Protein AF-A0A9J6HAN2-F1 (afdb_monomer_lite)

Secondary structure (DSSP, 8-state):
------SSHHHHHHHHHHHHHHHHHHHHHTTSS-HHHHHHHHHHHHHH-HHHHHHIIIIIIITSTHHHHIIIII-S-HHHHHHHHHHHHHHHHHHTTS-B---SS--HHHHH-HHHHHHHTSTT-BHHHHHHHHHHGGGGTHHHH-GGGHHHHHHHHHHHHTS-HHHHHHHHHTTHHHHHHHHHTT-SSS-----TT---HHHHHHHHHHHTTEE-GGG---SSTTPPPPP-TT-S-SS--S--EEPPHHHHIIIII-HHHHHHHHHHHTT-HHHHHHHHHHHTT-HHHHHHHHHHHHHHHHHS-TTTHHHHHHHHHHHHT--STTHHHHHHHHHHEETTTEE-HHHHHHHHTTT-HHHHHHHHHHHHHHHHH-HHHHHHHHH-HHHHHHHHHHHHHHHHHHHHHT-S---HHHHHHHHHHHHHHHHHHHHHHH-

pLDDT: mean 84.68, std 19.92, range [24.59, 98.62]

Sequence (435 aa):
MGGFEKSDNDTDRIAWAKICGQCDAAHRSLRRGSASDWYEVLCVHLRHSRHVRLWFANQVLFAHPHRLVQYLLECPTTEVRSAFAKIVVFLVHASARDGPCSPLYSTPALASDGAYAALLSDPTATLSDHLLLAVLSLCNKEVSEHGRHLAQYFGFFYMYACYGVAERLQLLRLNVLGTLMLVALDEGPGPPIKYQYADLSKLYQLVSLLVRCCDVSSKTHSCLANAVPLPNPHMGDQLCQEYLMPIQPQVAACLYNKTSYVKKVIEDASGAEETLRLLQFCSWENPQFSSAVLGELLWQVAYTYTYELRPFVDLLLAVLLLEDSWQAHRIHNALRGIPDDREGLFDTIQRSKGHYQKRAYQCVKCLVALFDSCPAAAHMLHTSGELKRKWAAAVDWLNDELERVRGPFPSPSLFSHLVKRKTCKECLMAELNAC

Foldseek 3Di:
DDDDDDDPPVVVVVVVCVVVVVVVVCVVVVVPDFLQVVLVVLLVVLQPDPVSLLCCCQVVPQVCVCVLLCQQFVPPDPRSNQSVLSNLLSSLVNFVPVWFDDRPHDRVLQVPDPLSVVVNPPRGDISSSSSVVSLLSCQLESCQVRQVRVCSSLVSLLVSLVPAPVSLLSCQVSCSLLQLLCQLVCNHNHGHNPDPPRQCQSNLLNNLQNVLLADPLVQAAFPDPPDRFDDQPLHHDPRHPHRSYHHDPSSCCSQQVDLVSLLSLCVNPLPDPSSLSSLSRNLRRHPRNLVSNLLSLLVCLLDPDLVPNVSSLVSLLSSLPNPTNCNLVSLVCQQQNDPPRGGHLLVSLVVCLPPNVSSNVSSLVSLLCNCVNPVSNVVVCVVDPVNVVSNVVSVVSVVVVVVVVVPDDDDPVCVVVVVVVVVVCCVSVVVVVVD

Structure (mmCIF, N/CA/C/O backbone):
data_AF-A0A9J6HAN2-F1
#
_entry.id   AF-A0A9J6HAN2-F1
#
loop_
_atom_site.group_PDB
_atom_site.id
_atom_site.type_symbol
_atom_site.label_atom_id
_atom_site.label_alt_id
_atom_site.label_comp_id
_atom_site.label_asym_id
_atom_site.label_entity_id
_atom_site.label_seq_id
_atom_site.pdbx_PDB_ins_code
_atom_site.Cartn_x
_atom_site.Cartn_y
_atom_site.Cartn_z
_atom_site.occupancy
_atom_site.B_iso_or_equiv
_atom_site.auth_seq_id
_atom_site.auth_comp_id
_atom_site.auth_asym_id
_atom_site.auth_atom_id
_atom_site.pdbx_PDB_model_num
ATOM 1 N N . MET A 1 1 ? 19.229 2.612 -66.686 1.00 31.03 1 MET A N 1
ATOM 2 C CA . MET A 1 1 ? 18.882 3.784 -65.857 1.00 31.03 1 MET A CA 1
ATOM 3 C C . MET A 1 1 ? 18.654 3.280 -64.447 1.00 31.03 1 MET A C 1
ATOM 5 O O . MET A 1 1 ? 17.567 2.830 -64.125 1.00 31.03 1 MET A O 1
ATOM 9 N N . GLY A 1 2 ? 19.740 3.203 -63.679 1.00 27.08 2 GLY A N 1
ATOM 10 C CA . GLY A 1 2 ? 19.707 2.867 -62.262 1.00 27.08 2 GLY A CA 1
ATOM 11 C C . GLY A 1 2 ? 19.629 4.158 -61.461 1.00 27.08 2 GLY A C 1
ATOM 12 O O . GLY A 1 2 ? 20.397 5.083 -61.713 1.00 27.08 2 GLY A O 1
ATOM 13 N N . GLY A 1 3 ? 18.689 4.205 -60.532 1.00 25.36 3 GLY A N 1
ATOM 14 C CA . GLY A 1 3 ? 18.498 5.294 -59.591 1.00 25.36 3 GLY A CA 1
ATOM 15 C C . GLY A 1 3 ? 17.724 4.736 -58.412 1.00 25.36 3 GLY A C 1
ATOM 16 O O . GLY A 1 3 ? 16.515 4.898 -58.349 1.00 25.36 3 GLY A O 1
ATOM 17 N N . PHE A 1 4 ? 18.420 3.997 -57.549 1.00 24.59 4 PHE A N 1
ATOM 18 C CA . PHE A 1 4 ? 17.921 3.648 -56.225 1.00 24.59 4 PHE A CA 1
ATOM 19 C C . PHE A 1 4 ? 18.720 4.442 -55.197 1.00 24.59 4 PHE A C 1
ATOM 21 O O . PHE A 1 4 ? 19.953 4.468 -55.222 1.00 24.59 4 PHE A O 1
ATOM 28 N N . GLU A 1 5 ? 17.946 5.136 -54.376 1.00 28.69 5 GLU A N 1
ATOM 29 C CA . GLU A 1 5 ? 18.273 6.019 -53.267 1.00 28.69 5 GLU A CA 1
ATOM 30 C C . GLU A 1 5 ? 19.543 5.630 -52.509 1.00 28.69 5 GLU A C 1
ATOM 32 O O . GLU A 1 5 ? 19.663 4.573 -51.890 1.00 28.69 5 GLU A O 1
ATOM 37 N N . LYS A 1 6 ? 20.503 6.550 -52.539 1.00 29.16 6 LYS A N 1
ATOM 38 C CA . LYS A 1 6 ? 21.734 6.511 -51.761 1.00 29.16 6 LYS A CA 1
ATOM 39 C C . LYS A 1 6 ? 21.865 7.872 -51.079 1.00 29.16 6 LYS A C 1
ATOM 41 O O . LYS A 1 6 ? 22.636 8.705 -51.541 1.00 29.16 6 LYS A O 1
ATOM 46 N N . SER A 1 7 ? 21.056 8.145 -50.051 1.00 30.77 7 SER A N 1
ATOM 47 C CA . SER A 1 7 ? 21.202 9.403 -49.292 1.00 30.77 7 SER A CA 1
ATOM 48 C C . SER A 1 7 ? 20.827 9.396 -47.805 1.00 30.77 7 SER A C 1
ATOM 50 O O . SER A 1 7 ? 21.172 10.369 -47.149 1.00 30.77 7 SER A O 1
ATOM 52 N N . ASP A 1 8 ? 20.258 8.334 -47.221 1.00 33.66 8 ASP A N 1
ATOM 53 C CA . ASP A 1 8 ? 19.971 8.323 -45.764 1.00 33.66 8 ASP A CA 1
ATOM 54 C C . ASP A 1 8 ? 21.022 7.602 -44.899 1.00 33.66 8 ASP A C 1
ATOM 56 O O . ASP A 1 8 ? 21.085 7.800 -43.690 1.00 33.66 8 ASP A O 1
ATOM 60 N N . ASN A 1 9 ? 21.927 6.821 -45.496 1.00 34.72 9 ASN A N 1
ATOM 61 C CA . ASN A 1 9 ? 22.845 5.963 -44.732 1.00 34.72 9 ASN A CA 1
ATOM 62 C C . ASN A 1 9 ? 24.135 6.669 -44.253 1.00 34.72 9 ASN A C 1
ATOM 64 O O . ASN A 1 9 ? 24.778 6.215 -43.306 1.00 34.72 9 ASN A O 1
ATOM 68 N N . ASP A 1 10 ? 24.541 7.771 -44.892 1.00 28.75 10 ASP A N 1
ATOM 69 C CA . ASP A 1 10 ? 25.787 8.477 -44.544 1.00 28.75 10 ASP A CA 1
ATOM 70 C C . ASP A 1 10 ? 25.592 9.503 -43.419 1.00 28.75 10 ASP A C 1
ATOM 72 O O . ASP A 1 10 ? 26.482 9.682 -42.585 1.00 28.75 10 ASP A O 1
ATOM 76 N N . THR A 1 11 ? 24.409 10.114 -43.320 1.00 33.44 11 THR A N 1
ATOM 77 C CA . THR A 1 11 ? 24.063 11.044 -42.233 1.00 33.44 11 THR A CA 1
ATOM 78 C C . THR A 1 11 ? 23.969 10.306 -40.897 1.00 33.44 11 THR A C 1
ATOM 80 O O . THR A 1 11 ? 24.521 10.767 -39.893 1.00 33.44 11 THR A O 1
ATOM 83 N N . ASP A 1 12 ? 23.388 9.102 -40.908 1.00 34.03 12 ASP A N 1
ATOM 84 C CA . ASP A 1 12 ? 23.368 8.213 -39.751 1.00 34.03 12 ASP A CA 1
ATOM 85 C C . ASP A 1 12 ? 24.773 7.728 -39.400 1.00 34.03 12 ASP A C 1
ATOM 87 O O . ASP A 1 12 ? 25.159 7.811 -38.240 1.00 34.03 12 ASP A O 1
ATOM 91 N N . ARG A 1 13 ? 25.605 7.298 -40.360 1.00 30.19 13 ARG A N 1
ATOM 92 C CA . ARG A 1 13 ? 26.994 6.874 -40.073 1.00 30.19 13 ARG A CA 1
ATOM 93 C C . ARG A 1 13 ? 27.860 7.983 -39.473 1.00 30.19 13 ARG A C 1
ATOM 95 O O . ARG A 1 13 ? 28.699 7.698 -38.621 1.00 30.19 13 ARG A O 1
ATOM 102 N N . ILE A 1 14 ? 27.654 9.236 -39.872 1.00 34.19 14 ILE A N 1
ATOM 103 C CA . ILE A 1 14 ? 28.358 10.396 -39.305 1.00 34.19 14 ILE A CA 1
ATOM 104 C C . ILE A 1 14 ? 27.834 10.722 -37.900 1.00 34.19 14 ILE A C 1
ATOM 106 O O . ILE A 1 14 ? 28.635 11.025 -37.012 1.00 34.19 14 ILE A O 1
ATOM 110 N N . ALA A 1 15 ? 26.523 10.610 -37.661 1.00 37.72 15 ALA A N 1
ATOM 111 C CA . ALA A 1 15 ? 25.950 10.697 -36.319 1.00 37.72 15 ALA A CA 1
ATOM 112 C C . ALA A 1 15 ? 26.454 9.553 -35.419 1.00 37.72 15 ALA A C 1
ATOM 114 O O . ALA A 1 15 ? 26.836 9.807 -34.282 1.00 37.72 15 ALA A O 1
ATOM 115 N N . TRP A 1 16 ? 26.572 8.332 -35.946 1.00 41.09 16 TRP A N 1
ATOM 116 C CA . TRP A 1 16 ? 27.131 7.147 -35.287 1.00 41.09 16 TRP A CA 1
ATOM 117 C C . TRP A 1 16 ? 28.615 7.299 -34.955 1.00 41.09 16 TRP A C 1
ATOM 119 O O . TRP A 1 16 ? 29.012 7.010 -33.833 1.00 41.09 16 TRP A O 1
ATOM 129 N N . ALA A 1 17 ? 29.439 7.800 -35.878 1.00 36.44 17 ALA A N 1
ATOM 130 C CA . ALA A 1 17 ? 30.852 8.076 -35.620 1.00 36.44 17 ALA A CA 1
ATOM 131 C C . ALA A 1 17 ? 31.033 9.224 -34.614 1.00 36.44 17 ALA A C 1
ATOM 133 O O . ALA A 1 17 ? 31.947 9.182 -33.792 1.00 36.44 17 ALA A O 1
ATOM 134 N N . LYS A 1 18 ? 30.133 10.220 -34.620 1.00 40.81 18 LYS A N 1
ATOM 135 C CA . LYS A 1 18 ? 30.081 11.264 -33.589 1.00 40.81 18 LYS A CA 1
ATOM 136 C C . LYS A 1 18 ? 29.611 10.732 -32.245 1.00 40.81 18 LYS A C 1
ATOM 138 O O . LYS A 1 18 ? 30.182 11.156 -31.258 1.00 40.81 18 LYS A O 1
ATOM 143 N N . ILE A 1 19 ? 28.646 9.817 -32.182 1.00 45.78 19 ILE A N 1
ATOM 144 C CA . ILE A 1 19 ? 28.162 9.220 -30.930 1.00 45.78 19 ILE A CA 1
ATOM 145 C C . ILE A 1 19 ? 29.188 8.237 -30.379 1.00 45.78 19 ILE A C 1
ATOM 147 O O . ILE A 1 19 ? 29.476 8.315 -29.202 1.00 45.78 19 ILE A O 1
ATOM 151 N N . CYS A 1 20 ? 29.821 7.384 -31.188 1.00 43.06 20 CYS A N 1
ATOM 152 C CA . CYS A 1 20 ? 30.942 6.550 -30.743 1.00 43.06 20 CYS A CA 1
ATOM 153 C C . CYS A 1 20 ? 32.156 7.401 -30.356 1.00 43.06 20 CYS A C 1
ATOM 155 O O . CYS A 1 20 ? 32.755 7.150 -29.322 1.00 43.06 20 CYS A O 1
ATOM 157 N N . GLY A 1 21 ? 32.482 8.449 -31.119 1.00 42.44 21 GLY A N 1
ATOM 158 C CA . GLY A 1 21 ? 33.569 9.380 -30.806 1.00 42.44 21 GLY A CA 1
ATOM 159 C C . GLY A 1 21 ? 33.292 10.252 -29.577 1.00 42.44 21 GLY A C 1
ATOM 160 O O . GLY A 1 21 ? 34.202 10.511 -28.794 1.00 42.44 21 GLY A O 1
ATOM 161 N N . GLN A 1 22 ? 32.040 10.664 -29.362 1.00 45.34 22 GLN A N 1
ATOM 162 C CA . GLN A 1 22 ? 31.583 11.338 -28.148 1.00 45.34 22 GLN A CA 1
ATOM 163 C C . GLN A 1 22 ? 31.487 10.357 -26.998 1.00 45.34 22 GLN A C 1
ATOM 165 O O . GLN A 1 22 ? 31.886 10.738 -25.920 1.00 45.34 22 GLN A O 1
ATOM 170 N N . CYS A 1 23 ? 31.076 9.108 -27.204 1.00 40.53 23 CYS A N 1
ATOM 171 C CA . CYS A 1 23 ? 31.140 8.038 -26.216 1.00 40.53 23 CYS A CA 1
ATOM 172 C C . CYS A 1 23 ? 32.584 7.662 -25.885 1.00 40.53 23 CYS A C 1
ATOM 174 O O . CYS A 1 23 ? 32.810 7.287 -24.753 1.00 40.53 23 CYS A O 1
ATOM 176 N N . ASP A 1 24 ? 33.556 7.812 -26.789 1.00 37.78 24 ASP A N 1
ATOM 177 C CA . ASP A 1 24 ? 34.992 7.594 -26.549 1.00 37.78 24 ASP A CA 1
ATOM 178 C C . ASP A 1 24 ? 35.676 8.804 -25.893 1.00 37.78 24 ASP A C 1
ATOM 180 O O . ASP A 1 24 ? 36.615 8.659 -25.105 1.00 37.78 24 ASP A O 1
ATOM 184 N N . ALA A 1 25 ? 35.237 10.021 -26.220 1.00 40.72 25 ALA A N 1
ATOM 185 C CA . ALA A 1 25 ? 35.643 11.250 -25.541 1.00 40.72 25 ALA A CA 1
ATOM 186 C C . ALA A 1 25 ? 35.029 11.319 -24.136 1.00 40.72 25 ALA A C 1
ATOM 188 O O . ALA A 1 25 ? 35.726 11.638 -23.177 1.00 40.72 25 ALA A O 1
ATOM 189 N N . ALA A 1 26 ? 33.767 10.913 -24.017 1.00 40.47 26 ALA A N 1
ATOM 190 C CA . ALA A 1 26 ? 33.054 10.650 -22.785 1.00 40.47 26 ALA A CA 1
ATOM 191 C C . ALA A 1 26 ? 33.764 9.506 -22.045 1.00 40.47 26 ALA A C 1
ATOM 193 O O . ALA A 1 26 ? 34.215 9.696 -20.940 1.00 40.47 26 ALA A O 1
ATOM 194 N N . HIS A 1 27 ? 34.062 8.359 -22.640 1.00 40.53 27 HIS A N 1
ATOM 195 C CA . HIS A 1 27 ? 34.813 7.280 -21.982 1.00 40.53 27 HIS A CA 1
ATOM 196 C C . HIS A 1 27 ? 36.197 7.738 -21.468 1.00 40.53 27 HIS A C 1
ATOM 198 O O . HIS A 1 27 ? 36.671 7.247 -20.443 1.00 40.53 27 HIS A O 1
ATOM 204 N N . ARG A 1 28 ? 36.827 8.732 -22.114 1.00 36.78 28 ARG A N 1
ATOM 205 C CA . ARG A 1 28 ? 38.056 9.390 -21.632 1.00 36.78 28 ARG A CA 1
ATOM 206 C C . ARG A 1 28 ? 37.832 10.416 -20.511 1.00 36.78 28 ARG A C 1
ATOM 208 O O . ARG A 1 28 ? 38.658 10.452 -19.601 1.00 36.78 28 ARG A O 1
ATOM 215 N N . SER A 1 29 ? 36.757 11.207 -20.521 1.00 35.97 29 SER A N 1
ATOM 216 C CA . SER A 1 29 ? 36.416 12.139 -19.427 1.00 35.97 29 SER A CA 1
ATOM 217 C C . SER A 1 29 ? 35.726 11.448 -18.234 1.00 35.97 29 SER A C 1
ATOM 219 O O . SER A 1 29 ? 36.026 11.749 -17.083 1.00 35.97 29 SER A O 1
ATOM 221 N N . LEU A 1 30 ? 34.895 10.439 -18.490 1.00 40.72 30 LEU A N 1
ATOM 222 C CA . LEU A 1 30 ? 34.144 9.609 -17.543 1.00 40.72 30 LEU A CA 1
ATOM 223 C C . LEU A 1 30 ? 34.966 8.503 -16.867 1.00 40.72 30 LEU A C 1
ATOM 225 O O . LEU A 1 30 ? 34.503 7.929 -15.887 1.00 40.72 30 LEU A O 1
ATOM 229 N N . ARG A 1 31 ? 36.218 8.254 -17.279 1.00 42.69 31 ARG A N 1
ATOM 230 C CA . ARG A 1 31 ? 37.184 7.520 -16.432 1.00 42.69 31 ARG A CA 1
ATOM 231 C C . ARG A 1 31 ? 37.545 8.280 -15.143 1.00 42.69 31 ARG A C 1
ATOM 233 O O . ARG A 1 31 ? 38.224 7.714 -14.291 1.00 42.69 31 ARG A O 1
ATOM 240 N N . ARG A 1 32 ? 37.127 9.548 -15.007 1.00 46.22 32 ARG A N 1
ATOM 241 C CA . ARG A 1 32 ? 37.371 10.416 -13.841 1.00 46.22 32 ARG A CA 1
ATOM 242 C C . ARG A 1 32 ? 36.109 11.092 -13.269 1.00 46.22 32 ARG A C 1
ATOM 244 O O . ARG A 1 32 ? 36.246 11.831 -12.300 1.00 46.22 32 ARG A O 1
ATOM 251 N N . GLY A 1 33 ? 34.930 10.879 -13.861 1.00 56.12 33 GLY A N 1
ATOM 252 C CA . GLY A 1 33 ? 33.666 11.524 -13.466 1.00 56.12 33 GLY A CA 1
ATOM 253 C C . GLY A 1 33 ? 32.832 10.699 -12.479 1.00 56.12 33 GLY A C 1
ATOM 254 O O . GLY A 1 33 ? 33.057 9.497 -12.326 1.00 56.12 33 GLY A O 1
ATOM 255 N N . SER A 1 34 ? 31.870 11.343 -11.816 1.00 72.25 34 SER A N 1
ATOM 256 C CA . SER A 1 34 ? 30.926 10.690 -10.897 1.00 72.25 34 SER A CA 1
ATOM 257 C C . SER A 1 34 ? 29.958 9.767 -11.650 1.00 72.25 34 SER A C 1
ATOM 259 O O . SER A 1 34 ? 29.778 9.902 -12.863 1.00 72.25 34 SER A O 1
ATOM 261 N N . ALA A 1 35 ? 29.281 8.838 -10.961 1.00 74.31 35 ALA A N 1
ATOM 262 C CA . ALA A 1 35 ? 28.271 7.999 -11.619 1.00 74.31 35 ALA A CA 1
ATOM 263 C C . ALA A 1 35 ? 27.080 8.839 -12.126 1.00 74.31 35 ALA A C 1
ATOM 265 O O . ALA A 1 35 ? 26.416 8.461 -13.090 1.00 74.31 35 ALA A O 1
ATOM 266 N N . SER A 1 36 ? 26.836 10.001 -11.514 1.00 75.56 36 SER A N 1
ATOM 267 C CA . SER A 1 36 ? 25.815 10.954 -11.955 1.00 75.56 36 SER A CA 1
ATOM 268 C C . SER A 1 36 ? 26.151 11.605 -13.302 1.00 75.56 36 SER A C 1
ATOM 270 O O . SER A 1 36 ? 25.250 11.838 -14.105 1.00 75.56 36 SER A O 1
ATOM 272 N N . ASP A 1 37 ? 27.434 11.813 -13.605 1.00 76.50 37 ASP A N 1
ATOM 273 C CA . ASP A 1 37 ? 27.868 12.415 -14.875 1.00 76.50 37 ASP A CA 1
ATOM 274 C C . ASP A 1 37 ? 27.521 11.495 -16.062 1.00 76.50 37 ASP A C 1
ATOM 276 O O . ASP A 1 37 ? 27.150 11.959 -17.143 1.00 76.50 37 ASP A O 1
ATOM 280 N N . TRP A 1 38 ? 27.562 10.168 -15.849 1.00 73.38 38 TRP A N 1
ATOM 281 C CA . TRP A 1 38 ? 27.105 9.175 -16.832 1.00 73.38 38 TRP A CA 1
ATOM 282 C C . TRP A 1 38 ? 25.630 9.357 -17.179 1.00 73.38 38 TRP A C 1
ATOM 284 O O . TRP A 1 38 ? 25.259 9.270 -18.350 1.00 73.38 38 TRP A O 1
ATOM 294 N N . TYR A 1 39 ? 24.794 9.608 -16.170 1.00 79.44 39 TYR A N 1
ATOM 295 C CA . TYR A 1 39 ? 23.365 9.822 -16.366 1.00 79.44 39 TYR A CA 1
ATOM 296 C C . TYR A 1 39 ? 23.110 11.065 -17.222 1.00 79.44 39 TYR A C 1
ATOM 298 O O . TYR A 1 39 ? 22.385 10.978 -18.210 1.00 79.44 39 TYR A O 1
ATOM 306 N N . GLU A 1 40 ? 23.750 12.193 -16.910 1.00 82.25 40 GLU A N 1
ATOM 307 C CA . GLU A 1 40 ? 23.542 13.442 -17.652 1.00 82.25 40 GLU A CA 1
ATOM 308 C C . GLU A 1 40 ? 23.929 13.316 -19.129 1.00 82.25 40 GLU A C 1
ATOM 310 O O . GLU A 1 40 ? 23.144 13.678 -20.008 1.00 82.25 40 GLU A O 1
ATOM 315 N N . VAL A 1 41 ? 25.098 12.734 -19.414 1.00 83.31 41 VAL A N 1
ATOM 316 C CA . VAL A 1 41 ? 25.585 12.565 -20.791 1.00 83.31 41 VAL A CA 1
ATOM 317 C C . VAL A 1 41 ? 24.695 11.602 -21.577 1.00 83.31 41 VAL A C 1
ATOM 319 O O . VAL A 1 41 ? 24.254 11.921 -22.684 1.00 83.31 41 VAL A O 1
ATOM 322 N N . LEU A 1 42 ? 24.389 10.427 -21.019 1.00 84.06 42 LEU A N 1
ATOM 323 C CA . LEU A 1 42 ? 23.599 9.419 -21.728 1.00 84.06 42 LEU A CA 1
ATOM 324 C C . LEU A 1 42 ? 22.159 9.883 -21.956 1.00 84.06 42 LEU A C 1
ATOM 326 O O . LEU A 1 42 ? 21.631 9.704 -23.055 1.00 84.06 42 LEU A O 1
ATOM 330 N N . CYS A 1 43 ? 21.528 10.529 -20.973 1.00 86.69 43 CYS A N 1
ATOM 331 C CA . CYS A 1 43 ? 20.151 11.000 -21.103 1.00 86.69 43 CYS A CA 1
ATOM 332 C C . CYS A 1 43 ? 19.979 12.033 -22.220 1.00 86.69 43 CYS A C 1
ATOM 334 O O . CYS A 1 43 ? 18.935 12.030 -22.873 1.00 86.69 43 CYS A O 1
ATOM 336 N N . VAL A 1 44 ? 20.985 12.869 -22.502 1.00 88.56 44 VAL A N 1
ATOM 337 C CA . VAL A 1 44 ? 20.938 13.787 -23.652 1.00 88.56 44 VAL A CA 1
ATOM 338 C C . VAL A 1 44 ? 20.802 13.003 -24.956 1.00 88.56 44 VAL A C 1
ATOM 340 O O . VAL A 1 44 ? 19.919 13.304 -25.756 1.00 88.56 44 VAL A O 1
ATOM 343 N N . HIS A 1 45 ? 21.604 11.962 -25.172 1.00 87.50 45 HIS A N 1
ATOM 344 C CA . HIS A 1 45 ? 21.524 11.172 -26.404 1.00 87.50 45 HIS A CA 1
ATOM 345 C C . HIS A 1 45 ? 20.246 10.330 -26.476 1.00 87.50 45 HIS A C 1
ATOM 347 O O . HIS A 1 45 ? 19.567 10.314 -27.507 1.00 87.50 45 HIS A O 1
ATOM 353 N N . LEU A 1 46 ? 19.874 9.688 -25.363 1.00 90.94 46 LEU A N 1
ATOM 354 C CA . LEU A 1 46 ? 18.673 8.860 -25.275 1.00 90.94 46 LEU A CA 1
ATOM 355 C C . LEU A 1 46 ? 17.388 9.677 -25.459 1.00 90.94 46 LEU A C 1
ATOM 357 O O . LEU A 1 46 ? 16.392 9.119 -25.904 1.00 90.94 46 LEU A O 1
ATOM 361 N N . ARG A 1 47 ? 17.386 10.983 -25.159 1.00 91.88 47 ARG A N 1
ATOM 362 C CA . ARG A 1 47 ? 16.223 11.860 -25.367 1.00 91.88 47 ARG A CA 1
ATOM 363 C C . ARG A 1 47 ? 15.916 12.075 -26.848 1.00 91.88 47 ARG A C 1
ATOM 365 O O . ARG A 1 47 ? 14.755 12.030 -27.242 1.00 91.88 47 ARG A O 1
ATOM 372 N N . HIS A 1 48 ? 16.943 12.295 -27.664 1.00 88.81 48 HIS A N 1
ATOM 373 C CA . HIS A 1 48 ? 16.764 12.840 -29.012 1.00 88.81 48 HIS A CA 1
ATOM 374 C C . HIS A 1 48 ? 16.629 11.784 -30.113 1.00 88.81 48 HIS A C 1
ATOM 376 O O . HIS A 1 48 ? 16.042 12.083 -31.147 1.00 88.81 48 HIS A O 1
ATOM 382 N N . SER A 1 49 ? 17.146 10.563 -29.929 1.00 90.44 49 SER A N 1
ATOM 383 C CA . SER A 1 49 ? 17.194 9.572 -31.014 1.00 90.44 49 SER A CA 1
ATOM 384 C C . SER A 1 49 ? 16.626 8.212 -30.617 1.00 90.44 49 SER A C 1
ATOM 386 O O . SER A 1 49 ? 17.174 7.518 -29.757 1.00 90.44 49 SER A O 1
ATOM 388 N N . ARG A 1 50 ? 15.571 7.791 -31.329 1.00 92.50 50 ARG A N 1
ATOM 389 C CA . ARG A 1 50 ? 15.026 6.425 -31.271 1.00 92.50 50 ARG A CA 1
ATOM 390 C C . ARG A 1 50 ? 16.088 5.380 -31.610 1.00 92.50 50 ARG A C 1
ATOM 392 O O . ARG A 1 50 ? 16.176 4.361 -30.934 1.00 92.50 50 ARG A O 1
ATOM 399 N N . HIS A 1 51 ? 16.928 5.642 -32.612 1.00 89.50 51 HIS A N 1
ATOM 400 C CA . HIS A 1 51 ? 17.998 4.724 -33.010 1.00 89.50 51 HIS A CA 1
ATOM 401 C C . HIS A 1 51 ? 19.019 4.512 -31.888 1.00 89.50 51 HIS A C 1
ATOM 403 O O . HIS A 1 51 ? 19.442 3.383 -31.650 1.00 89.50 51 HIS A O 1
ATOM 409 N N . VAL A 1 52 ? 19.357 5.571 -31.142 1.00 90.56 52 VAL A N 1
ATOM 410 C CA . VAL A 1 52 ? 20.246 5.465 -29.975 1.00 90.56 52 VAL A CA 1
ATOM 411 C C . VAL A 1 52 ? 19.598 4.646 -28.865 1.00 90.56 52 VAL A C 1
ATOM 413 O O . VAL A 1 52 ? 20.256 3.771 -28.308 1.00 90.56 52 VAL A O 1
ATOM 416 N N . ARG A 1 53 ? 18.311 4.875 -28.566 1.00 93.75 53 ARG A N 1
ATOM 417 C CA . ARG A 1 53 ? 17.567 4.073 -27.579 1.00 93.75 53 ARG A CA 1
ATOM 418 C C . ARG A 1 53 ? 17.545 2.595 -27.958 1.00 93.75 53 ARG A C 1
ATOM 420 O O . ARG A 1 53 ? 17.870 1.748 -27.129 1.00 93.75 53 ARG A O 1
ATOM 427 N N . LEU A 1 54 ? 17.227 2.297 -29.216 1.00 91.38 54 LEU A N 1
ATOM 428 C CA . LEU A 1 54 ? 17.164 0.935 -29.735 1.00 91.38 54 LEU A CA 1
ATOM 429 C C . LEU A 1 54 ? 18.529 0.243 -29.703 1.00 91.38 54 LEU A C 1
ATOM 431 O O . LEU A 1 54 ? 18.623 -0.916 -29.302 1.00 91.38 54 LEU A O 1
ATOM 435 N N . TRP A 1 55 ? 19.592 0.940 -30.103 1.00 89.94 55 TRP A N 1
ATOM 436 C CA . TRP A 1 55 ? 20.948 0.404 -30.043 1.00 89.94 55 TRP A CA 1
ATOM 437 C C . TRP A 1 55 ? 21.396 0.175 -28.608 1.00 89.94 55 TRP A C 1
ATOM 439 O O . TRP A 1 55 ? 21.901 -0.900 -28.306 1.00 89.94 55 TRP A O 1
ATOM 449 N N . PHE A 1 56 ? 21.163 1.139 -27.714 1.00 90.31 56 PHE A N 1
ATOM 450 C CA . PHE A 1 56 ? 21.531 0.998 -26.311 1.00 90.31 56 PHE A CA 1
ATOM 451 C C . PHE A 1 56 ? 20.807 -0.201 -25.696 1.00 90.31 56 PHE A C 1
ATOM 453 O O . PHE A 1 56 ? 21.441 -1.071 -25.109 1.00 90.31 56 PHE A O 1
ATOM 460 N N . ALA A 1 57 ? 19.496 -0.318 -25.902 1.00 91.75 57 ALA A N 1
ATOM 461 C CA . ALA A 1 57 ? 18.741 -1.457 -25.403 1.00 91.75 57 ALA A CA 1
ATOM 462 C C . ALA A 1 57 ? 19.254 -2.788 -25.975 1.00 91.75 57 ALA A C 1
ATOM 464 O O . ALA A 1 57 ? 19.568 -3.691 -25.207 1.00 91.75 57 ALA A O 1
ATOM 465 N N . ASN A 1 58 ? 19.426 -2.908 -27.294 1.00 88.31 58 ASN A N 1
ATOM 466 C CA . ASN A 1 58 ? 19.857 -4.168 -27.905 1.00 88.31 58 ASN A CA 1
ATOM 467 C C . ASN A 1 58 ? 21.309 -4.531 -27.575 1.00 88.31 58 ASN A C 1
ATOM 469 O O . ASN A 1 58 ? 21.575 -5.651 -27.162 1.00 88.31 58 ASN A O 1
ATOM 473 N N . GLN A 1 59 ? 22.248 -3.607 -27.756 1.00 85.75 59 GLN A N 1
ATOM 474 C CA . GLN A 1 59 ? 23.685 -3.885 -27.670 1.00 85.75 59 GLN A CA 1
ATOM 475 C C . GLN A 1 59 ? 24.224 -3.760 -26.246 1.00 85.75 59 GLN A C 1
ATOM 477 O O . GLN A 1 59 ? 25.162 -4.462 -25.872 1.00 85.75 59 GLN A O 1
ATOM 482 N N . VAL A 1 60 ? 23.654 -2.868 -25.429 1.00 86.56 60 VAL A N 1
ATOM 483 C CA . VAL A 1 60 ? 24.130 -2.663 -24.057 1.00 86.56 60 VAL A CA 1
ATOM 484 C C . VAL A 1 60 ? 23.385 -3.552 -23.074 1.00 86.56 60 VAL A C 1
ATOM 486 O O . VAL A 1 60 ? 24.039 -4.077 -22.178 1.00 86.56 60 VAL A O 1
ATOM 489 N N . LEU A 1 61 ? 22.071 -3.746 -23.228 1.00 89.81 61 LEU A N 1
ATOM 490 C CA . LEU A 1 61 ? 21.253 -4.473 -22.249 1.00 89.81 61 LEU A CA 1
ATOM 491 C C . LEU A 1 61 ? 20.897 -5.893 -22.712 1.00 89.81 61 LEU A C 1
ATOM 493 O O . LEU A 1 61 ? 21.253 -6.853 -22.037 1.00 89.81 61 LEU A O 1
ATOM 497 N N . PHE A 1 62 ? 20.242 -6.059 -23.862 1.00 89.50 62 PHE A N 1
ATOM 498 C CA . PHE A 1 62 ? 19.710 -7.360 -24.288 1.00 89.50 62 PHE A CA 1
ATOM 499 C C . PHE A 1 62 ? 20.785 -8.336 -24.786 1.00 89.50 62 PHE A C 1
ATOM 501 O O . PHE A 1 62 ? 20.698 -9.524 -24.493 1.00 89.50 62 PHE A O 1
ATOM 508 N N . ALA A 1 63 ? 21.841 -7.858 -25.450 1.00 84.00 63 ALA A N 1
ATOM 509 C CA . ALA A 1 63 ? 23.004 -8.678 -25.807 1.00 84.00 63 ALA A CA 1
ATOM 510 C C . ALA A 1 63 ? 23.813 -9.127 -24.573 1.00 84.00 63 ALA A C 1
ATOM 512 O O . ALA A 1 63 ? 24.571 -10.097 -24.632 1.00 84.00 63 ALA A O 1
ATOM 513 N N . HIS A 1 64 ? 23.646 -8.439 -23.438 1.00 83.75 64 HIS A N 1
ATOM 514 C CA . HIS A 1 64 ? 24.362 -8.706 -22.192 1.00 83.75 64 HIS A CA 1
ATOM 515 C C . HIS A 1 64 ? 23.420 -8.668 -20.971 1.00 83.75 64 HIS A C 1
ATOM 517 O O . HIS A 1 64 ? 23.590 -7.809 -20.101 1.00 83.75 64 HIS A O 1
ATOM 523 N N . PRO A 1 65 ? 22.455 -9.607 -20.849 1.00 83.50 65 PRO A N 1
ATOM 524 C CA . PRO A 1 65 ? 21.378 -9.525 -19.850 1.00 83.50 65 PRO A CA 1
ATOM 525 C C . PRO A 1 65 ? 21.868 -9.459 -18.397 1.00 83.50 65 PRO A C 1
ATOM 527 O O . PRO A 1 65 ? 21.252 -8.805 -17.557 1.00 83.50 65 PRO A O 1
ATOM 530 N N . HIS A 1 66 ? 23.024 -10.070 -18.113 1.00 86.50 66 HIS A N 1
ATOM 531 C CA . HIS A 1 66 ? 23.688 -10.033 -16.807 1.00 86.50 66 HIS A CA 1
ATOM 532 C C . HIS A 1 66 ? 23.992 -8.610 -16.319 1.00 86.50 66 HIS A C 1
ATOM 534 O O . HIS A 1 66 ? 24.098 -8.399 -15.118 1.00 86.50 66 HIS A O 1
ATOM 540 N N . ARG A 1 67 ? 24.095 -7.608 -17.206 1.00 87.56 67 ARG A N 1
ATOM 541 C CA . ARG A 1 67 ? 24.345 -6.215 -16.804 1.00 87.56 67 ARG A CA 1
ATOM 542 C C . ARG A 1 67 ? 23.213 -5.633 -15.965 1.00 87.56 67 ARG A C 1
ATOM 544 O O . ARG A 1 67 ? 23.487 -4.832 -15.076 1.00 87.56 67 ARG A O 1
ATOM 551 N N . LEU A 1 68 ? 21.963 -6.039 -16.207 1.00 90.38 68 LEU A N 1
ATOM 552 C CA . LEU A 1 68 ? 20.842 -5.602 -15.370 1.00 90.38 68 LEU A CA 1
ATOM 553 C C . LEU A 1 68 ? 21.053 -6.055 -13.921 1.00 90.38 68 LEU A C 1
ATOM 555 O O . LEU A 1 68 ? 20.957 -5.236 -13.013 1.00 90.38 68 LEU A O 1
ATOM 559 N N . VAL A 1 69 ? 21.433 -7.317 -13.714 1.00 91.81 69 VAL A N 1
ATOM 560 C CA . VAL A 1 69 ? 21.765 -7.867 -12.389 1.00 91.81 69 VAL A CA 1
ATOM 561 C C . VAL A 1 69 ? 23.007 -7.190 -11.819 1.00 91.81 69 VAL A C 1
ATOM 563 O O . VAL A 1 69 ? 22.977 -6.657 -10.711 1.00 91.81 69 VAL A O 1
ATOM 566 N N . GLN A 1 70 ? 24.077 -7.120 -12.610 1.00 87.75 70 GLN A N 1
ATOM 567 C CA . GLN A 1 70 ? 25.363 -6.584 -12.188 1.00 87.75 70 GLN A CA 1
ATOM 568 C C . GLN A 1 70 ? 25.238 -5.155 -11.646 1.00 87.75 70 GLN A C 1
ATOM 570 O O . GLN A 1 70 ? 25.784 -4.835 -10.590 1.00 87.75 70 GLN A O 1
ATOM 575 N N . TYR A 1 71 ? 24.506 -4.287 -12.349 1.00 88.12 71 TYR A N 1
ATOM 576 C CA . TYR A 1 71 ? 24.404 -2.875 -11.990 1.00 88.12 71 TYR A CA 1
ATOM 577 C C . TYR A 1 71 ? 23.210 -2.539 -11.090 1.00 88.12 71 TYR A C 1
ATOM 579 O O . TYR A 1 71 ? 23.313 -1.570 -10.345 1.00 88.12 71 TYR A O 1
ATOM 587 N N . LEU A 1 72 ? 22.109 -3.305 -11.098 1.00 89.06 72 LEU A N 1
ATOM 588 C CA . LEU A 1 72 ? 20.973 -3.056 -10.190 1.00 89.06 72 LEU A CA 1
ATOM 589 C C . LEU A 1 72 ? 21.080 -3.811 -8.862 1.00 89.06 72 LEU A C 1
ATOM 591 O O . LEU A 1 72 ? 20.636 -3.284 -7.843 1.00 89.06 72 LEU A O 1
ATOM 595 N N . LEU A 1 73 ? 21.645 -5.022 -8.859 1.00 90.19 73 LEU A N 1
ATOM 596 C CA . LEU A 1 73 ? 21.573 -5.967 -7.739 1.00 90.19 73 LEU A CA 1
ATOM 597 C C . LEU A 1 73 ? 22.937 -6.374 -7.167 1.00 90.19 73 LEU A C 1
ATOM 599 O O . LEU A 1 73 ? 23.030 -6.602 -5.965 1.00 90.19 73 LEU A O 1
ATOM 603 N N . GLU A 1 74 ? 24.011 -6.447 -7.951 1.00 88.94 74 GLU A N 1
ATOM 604 C CA . GLU A 1 74 ? 25.316 -6.905 -7.435 1.00 88.94 74 GLU A CA 1
ATOM 605 C C . GLU A 1 74 ? 26.244 -5.761 -7.030 1.00 88.94 74 GLU A C 1
ATOM 607 O O . GLU A 1 74 ? 26.957 -5.877 -6.028 1.00 88.94 74 GLU A O 1
ATOM 612 N N . CYS A 1 75 ? 26.228 -4.661 -7.791 1.00 85.31 75 CYS A N 1
ATOM 613 C CA . CYS A 1 75 ? 27.178 -3.563 -7.651 1.00 85.31 75 CYS A CA 1
ATOM 614 C C . CYS A 1 75 ? 27.210 -3.050 -6.201 1.00 85.31 75 CYS A C 1
ATOM 616 O O . CYS A 1 75 ? 26.162 -2.671 -5.672 1.00 85.31 75 CYS A O 1
ATOM 618 N N . PRO A 1 76 ? 28.381 -2.990 -5.541 1.00 83.38 76 PRO A N 1
ATOM 619 C CA . PRO A 1 76 ? 28.469 -2.567 -4.143 1.00 83.38 76 PRO A CA 1
ATOM 620 C C . PRO A 1 76 ? 28.172 -1.070 -3.968 1.00 83.38 76 PRO A C 1
ATOM 622 O O . PRO A 1 76 ? 27.663 -0.649 -2.929 1.00 83.38 76 PRO A O 1
ATOM 625 N N . THR A 1 77 ? 28.424 -0.262 -4.999 1.00 85.75 77 THR A N 1
ATOM 626 C CA . THR A 1 77 ? 28.315 1.197 -4.936 1.00 85.75 77 THR A CA 1
ATOM 627 C C . THR A 1 77 ? 26.877 1.662 -5.161 1.00 85.75 77 THR A C 1
ATOM 629 O O . THR A 1 77 ? 26.367 1.631 -6.280 1.00 85.75 77 THR A O 1
ATOM 632 N N . THR A 1 78 ? 26.229 2.165 -4.107 1.00 87.62 78 THR A N 1
ATOM 633 C CA . THR A 1 78 ? 24.841 2.665 -4.164 1.00 87.62 78 THR A CA 1
ATOM 634 C C . THR A 1 78 ? 24.646 3.783 -5.189 1.00 87.62 78 THR A C 1
ATOM 636 O O . THR A 1 78 ? 23.602 3.836 -5.840 1.00 87.62 78 THR A O 1
ATOM 639 N N . GLU A 1 79 ? 25.643 4.651 -5.369 1.00 84.94 79 GLU A N 1
ATOM 640 C CA . GLU A 1 79 ? 25.610 5.723 -6.370 1.00 84.94 79 GLU A CA 1
ATOM 641 C C . GLU A 1 79 ? 25.513 5.158 -7.795 1.00 84.94 79 GLU A C 1
ATOM 643 O O . GLU A 1 79 ? 24.653 5.579 -8.564 1.00 84.94 79 GLU A O 1
ATOM 648 N N . VAL A 1 80 ? 26.317 4.136 -8.112 1.00 86.44 80 VAL A N 1
ATOM 649 C C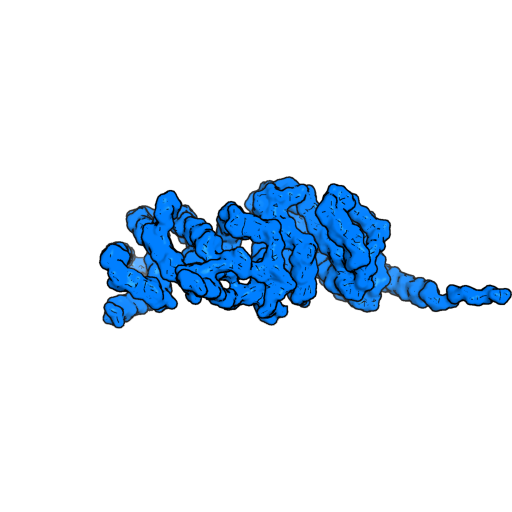A . VAL A 1 80 ? 26.306 3.460 -9.419 1.00 86.44 80 VAL A CA 1
ATOM 650 C C . VAL A 1 80 ? 24.974 2.754 -9.653 1.00 86.44 80 VAL A C 1
ATOM 652 O O . VAL A 1 80 ? 24.385 2.931 -10.718 1.00 86.44 80 VAL A O 1
ATOM 655 N N . ARG A 1 81 ? 24.451 2.027 -8.650 1.00 87.94 81 ARG A N 1
ATOM 656 C CA . ARG A 1 81 ? 23.120 1.395 -8.746 1.00 87.94 81 ARG A CA 1
ATOM 657 C C . ARG A 1 81 ? 22.034 2.426 -9.043 1.00 87.94 81 ARG A C 1
ATOM 659 O O . ARG A 1 81 ? 21.199 2.226 -9.920 1.00 87.94 81 ARG A O 1
ATOM 666 N N . SER A 1 82 ? 22.074 3.554 -8.336 1.00 90.31 82 SER A N 1
ATOM 667 C CA . SER A 1 82 ? 21.094 4.634 -8.475 1.00 90.31 82 SER A CA 1
ATOM 668 C C . SER A 1 82 ? 21.191 5.332 -9.831 1.00 90.31 82 SER A C 1
ATOM 670 O O . SER A 1 82 ? 20.165 5.599 -10.453 1.00 90.31 82 SER A O 1
ATOM 672 N N . ALA A 1 83 ? 22.404 5.620 -10.308 1.00 88.31 83 ALA A N 1
ATOM 673 C CA . ALA A 1 83 ? 22.626 6.215 -11.620 1.00 88.31 83 ALA A CA 1
ATOM 674 C C . ALA A 1 83 ? 22.162 5.277 -12.741 1.00 88.31 83 ALA A C 1
ATOM 676 O O . ALA A 1 83 ? 21.412 5.697 -13.620 1.00 88.31 83 ALA A O 1
ATOM 677 N N . PHE A 1 84 ? 22.525 3.993 -12.670 1.00 90.44 84 PHE A N 1
ATOM 678 C CA . PHE A 1 84 ? 22.099 2.995 -13.647 1.00 90.44 84 PHE A CA 1
ATOM 679 C C . PHE A 1 84 ? 20.576 2.833 -13.673 1.00 90.44 84 PHE A C 1
ATOM 681 O O . PHE A 1 84 ? 19.978 2.898 -14.746 1.00 90.44 84 PHE A O 1
ATOM 688 N N . ALA A 1 85 ? 19.930 2.719 -12.507 1.00 93.56 85 ALA A N 1
ATOM 689 C CA . ALA A 1 85 ? 18.473 2.667 -12.417 1.00 93.56 85 ALA A CA 1
ATOM 690 C C . ALA A 1 85 ? 17.826 3.886 -13.092 1.00 93.56 85 ALA A C 1
ATOM 692 O O . ALA A 1 85 ? 16.936 3.714 -13.919 1.00 93.56 85 ALA A O 1
ATOM 693 N N . LYS A 1 86 ? 18.316 5.105 -12.826 1.00 94.44 86 LYS A N 1
ATOM 694 C CA . LYS A 1 86 ? 17.810 6.330 -13.467 1.00 94.44 86 LYS A CA 1
ATOM 695 C C . LYS A 1 86 ? 17.993 6.327 -14.987 1.00 94.44 86 LYS A C 1
ATOM 697 O O . LYS A 1 86 ? 17.073 6.732 -15.693 1.00 94.44 86 LYS A O 1
ATOM 702 N N . ILE A 1 87 ? 19.139 5.862 -15.497 1.00 93.31 87 ILE A N 1
ATOM 703 C CA . ILE A 1 87 ? 19.390 5.744 -16.946 1.00 93.31 87 ILE A CA 1
ATOM 704 C C . ILE A 1 87 ? 18.365 4.803 -17.580 1.00 93.31 87 ILE A C 1
ATOM 706 O O . ILE A 1 87 ? 17.748 5.152 -18.586 1.00 93.31 87 ILE A O 1
ATOM 710 N N . VAL A 1 88 ? 18.161 3.621 -16.990 1.00 95.56 88 VAL A N 1
ATOM 711 C CA . VAL A 1 88 ? 17.228 2.627 -17.532 1.00 95.56 88 VAL A CA 1
ATOM 712 C C . VAL A 1 88 ? 15.783 3.120 -17.419 1.00 95.56 88 VAL A C 1
ATOM 714 O O . VAL A 1 88 ? 15.054 3.028 -18.397 1.00 95.56 88 VAL A O 1
ATOM 717 N N . VAL A 1 89 ? 15.375 3.727 -16.298 1.00 97.12 89 VAL A N 1
ATOM 718 C CA . VAL A 1 89 ? 14.040 4.342 -16.148 1.00 97.12 89 VAL A CA 1
ATOM 719 C C . VAL A 1 89 ? 13.810 5.420 -17.212 1.00 97.12 89 VAL A C 1
ATOM 721 O O . VAL A 1 89 ? 12.764 5.435 -17.859 1.00 97.12 89 VAL A O 1
ATOM 724 N N . PHE A 1 90 ? 14.796 6.292 -17.444 1.00 96.19 90 PHE A N 1
ATOM 725 C CA . PHE A 1 90 ? 14.709 7.317 -18.483 1.00 96.19 90 PHE A CA 1
ATOM 726 C C . PHE A 1 90 ? 14.591 6.703 -19.883 1.00 96.19 90 PHE A C 1
ATOM 728 O O . PHE A 1 90 ? 13.795 7.168 -20.695 1.00 96.19 90 PHE A O 1
ATOM 735 N N . LEU A 1 91 ? 15.357 5.646 -20.167 1.00 96.12 91 LEU A N 1
ATOM 736 C CA . LEU A 1 91 ? 15.289 4.916 -21.430 1.00 96.12 91 LEU A CA 1
ATOM 737 C C . LEU A 1 91 ? 13.908 4.285 -21.651 1.00 96.12 91 LEU A C 1
ATOM 739 O O . LEU A 1 91 ? 13.347 4.420 -22.738 1.00 96.12 91 LEU A O 1
ATOM 743 N N . VAL A 1 92 ? 13.348 3.633 -20.629 1.00 97.19 92 VAL A N 1
ATOM 744 C CA . VAL A 1 92 ? 11.994 3.061 -20.660 1.00 97.19 92 VAL A CA 1
ATOM 745 C C . VAL A 1 92 ? 10.980 4.162 -20.982 1.00 97.19 92 VAL A C 1
ATOM 747 O O . VAL A 1 92 ? 10.268 4.070 -21.978 1.00 97.19 92 VAL A O 1
ATOM 750 N N . HIS A 1 93 ? 10.986 5.261 -20.224 1.00 96.50 93 HIS A N 1
ATOM 751 C CA . HIS A 1 93 ? 10.089 6.397 -20.450 1.00 96.50 93 HIS A CA 1
ATOM 752 C C . HIS A 1 93 ? 10.216 6.977 -21.869 1.00 96.50 93 HIS A C 1
ATOM 754 O O . HIS A 1 93 ? 9.229 7.097 -22.594 1.00 96.50 93 HIS A O 1
ATOM 760 N N . ALA A 1 94 ? 11.438 7.296 -22.298 1.00 95.19 94 ALA A N 1
ATOM 761 C CA . ALA A 1 94 ? 11.682 7.918 -23.596 1.00 95.19 94 ALA A CA 1
ATOM 762 C C . ALA A 1 94 ? 11.337 6.991 -24.774 1.00 95.19 94 ALA A C 1
ATOM 764 O O . ALA A 1 94 ? 10.971 7.478 -25.843 1.00 95.19 94 ALA A O 1
ATOM 765 N N . SER A 1 95 ? 11.440 5.672 -24.588 1.00 95.44 95 SER A N 1
ATOM 766 C CA . SER A 1 95 ? 11.136 4.683 -25.627 1.00 95.44 95 SER A CA 1
ATOM 767 C C . SER A 1 95 ? 9.661 4.284 -25.713 1.00 95.44 95 SER A C 1
ATOM 769 O O . SER A 1 95 ? 9.258 3.670 -26.699 1.00 95.44 95 SER A O 1
ATOM 771 N N . ALA A 1 96 ? 8.823 4.673 -24.747 1.00 92.75 96 ALA A N 1
ATOM 772 C CA . ALA A 1 96 ? 7.387 4.374 -24.774 1.00 92.75 96 ALA A CA 1
ATOM 773 C C . ALA A 1 96 ? 6.673 4.992 -25.992 1.00 92.75 96 ALA A C 1
ATOM 775 O O . ALA A 1 96 ? 5.662 4.476 -26.459 1.00 92.75 96 ALA A O 1
ATOM 776 N N . ARG A 1 97 ? 7.221 6.086 -26.539 1.00 89.56 97 ARG A N 1
ATOM 777 C CA . ARG A 1 97 ? 6.667 6.814 -27.694 1.00 89.56 97 ARG A CA 1
ATOM 778 C C . ARG A 1 97 ? 7.298 6.422 -29.034 1.00 89.56 97 ARG A C 1
ATOM 780 O O . ARG A 1 97 ? 6.992 7.043 -30.046 1.00 89.56 97 ARG A O 1
ATOM 787 N N . ASP A 1 98 ? 8.159 5.404 -29.056 1.00 90.88 98 ASP A N 1
ATOM 788 C CA . ASP A 1 98 ? 8.852 4.962 -30.276 1.00 90.88 98 ASP A CA 1
ATOM 789 C C . ASP A 1 98 ? 7.985 4.118 -31.213 1.00 90.88 98 ASP A C 1
ATOM 791 O O . ASP A 1 98 ? 8.384 3.846 -32.347 1.00 90.88 98 ASP A O 1
ATOM 795 N N . GLY A 1 99 ? 6.801 3.720 -30.752 1.00 88.31 99 GLY A N 1
ATOM 796 C CA . GLY A 1 99 ? 5.952 2.757 -31.435 1.00 88.31 99 GLY A CA 1
ATOM 797 C C . GLY A 1 99 ? 6.448 1.318 -31.260 1.00 88.31 99 GLY A C 1
ATOM 798 O O . GLY A 1 99 ? 7.347 1.055 -30.448 1.00 88.31 99 GLY A O 1
ATOM 799 N N . PRO A 1 100 ? 5.855 0.375 -32.008 1.00 88.38 100 PRO A N 1
ATOM 800 C CA . PRO A 1 100 ? 6.180 -1.036 -31.884 1.00 88.38 100 PRO A CA 1
ATOM 801 C C . PRO A 1 100 ? 7.649 -1.331 -32.178 1.00 88.38 100 PRO A C 1
ATOM 803 O O . PRO A 1 100 ? 8.289 -0.691 -33.023 1.00 88.38 100 PRO A O 1
ATOM 806 N N . CYS A 1 101 ? 8.192 -2.308 -31.462 1.00 84.81 101 CYS A N 1
ATOM 807 C CA . CYS A 1 101 ? 9.580 -2.714 -31.567 1.00 84.81 101 CYS A CA 1
ATOM 808 C C . CYS A 1 101 ? 9.703 -4.229 -31.427 1.00 84.81 101 CYS A C 1
ATOM 810 O O . CYS A 1 101 ? 9.216 -4.800 -30.460 1.00 84.81 101 CYS A O 1
ATOM 812 N N . SER A 1 102 ? 10.458 -4.850 -32.331 1.00 80.75 102 SER A N 1
ATOM 813 C CA . SER A 1 102 ? 10.924 -6.230 -32.189 1.00 80.75 102 SER A CA 1
ATOM 814 C C . SER A 1 102 ? 12.426 -6.198 -31.891 1.00 80.75 102 SER A C 1
ATOM 816 O O . SER A 1 102 ? 13.205 -5.831 -32.776 1.00 80.75 102 SER A O 1
ATOM 818 N N . PRO A 1 103 ? 12.862 -6.486 -30.650 1.00 72.88 103 PRO A N 1
ATOM 819 C CA . PRO A 1 103 ? 14.278 -6.482 -30.307 1.00 72.88 103 PRO A CA 1
ATOM 820 C C . PRO A 1 103 ? 15.057 -7.507 -31.133 1.00 72.88 103 PRO A C 1
ATOM 822 O O . PRO A 1 103 ? 14.544 -8.571 -31.470 1.00 72.88 103 PRO A O 1
ATOM 825 N N . LEU A 1 104 ? 16.326 -7.203 -31.407 1.00 66.50 104 LEU A N 1
ATOM 826 C CA . LEU A 1 104 ? 17.228 -8.103 -32.136 1.00 66.50 104 LEU A CA 1
ATOM 827 C C . LEU A 1 104 ? 17.653 -9.308 -31.288 1.00 66.50 104 LEU A C 1
ATOM 829 O O . LEU A 1 104 ? 18.011 -10.352 -31.829 1.00 66.50 104 LEU A O 1
ATOM 833 N N . TYR A 1 105 ? 17.618 -9.150 -29.964 1.00 66.81 105 TYR A N 1
ATOM 834 C CA . TYR A 1 105 ? 17.941 -10.187 -28.996 1.00 66.81 105 TYR A CA 1
ATOM 835 C C . TYR A 1 105 ? 16.736 -10.399 -28.086 1.00 66.81 105 TYR A C 1
ATOM 837 O O . TYR A 1 105 ? 16.301 -9.473 -27.401 1.00 66.81 105 TYR A O 1
ATOM 845 N N . SER A 1 106 ? 16.212 -11.620 -28.056 1.00 64.75 106 SER A N 1
ATOM 846 C CA . SER A 1 106 ? 15.270 -12.048 -27.029 1.00 64.75 106 SER A CA 1
ATOM 847 C C . SER A 1 106 ? 16.052 -12.512 -25.803 1.00 64.75 106 SER A C 1
ATOM 849 O O . SER A 1 106 ? 16.989 -13.308 -25.900 1.00 64.75 106 SER A O 1
ATOM 851 N N . THR A 1 107 ? 15.698 -12.008 -24.623 1.00 63.09 107 THR A N 1
ATOM 852 C CA . THR A 1 107 ? 16.270 -12.526 -23.379 1.00 63.09 107 THR A CA 1
ATOM 853 C C . THR A 1 107 ? 15.714 -13.937 -23.141 1.00 63.09 107 THR A C 1
ATOM 855 O O . THR A 1 107 ? 14.494 -14.115 -23.138 1.00 63.09 107 THR A O 1
ATOM 858 N N . PRO A 1 108 ? 16.564 -14.957 -22.911 1.00 60.91 108 PRO A N 1
ATOM 859 C CA . PRO A 1 108 ? 16.110 -16.342 -22.758 1.00 60.91 108 PRO A CA 1
ATOM 860 C C . PRO A 1 108 ? 15.051 -16.520 -21.662 1.00 60.91 108 PRO A C 1
ATOM 862 O O . PRO A 1 108 ? 14.105 -17.279 -21.841 1.00 60.91 108 PRO A O 1
ATOM 865 N N . ALA A 1 109 ? 15.171 -15.758 -20.568 1.00 61.72 109 ALA A N 1
ATOM 866 C CA . ALA A 1 109 ? 14.220 -15.757 -19.457 1.00 61.72 109 ALA A CA 1
ATOM 867 C C . ALA A 1 109 ? 12.814 -15.263 -19.848 1.00 61.72 109 ALA A C 1
ATOM 869 O O . ALA A 1 109 ? 11.830 -15.741 -19.292 1.00 61.72 109 ALA A O 1
ATOM 870 N N . LEU A 1 110 ? 12.708 -14.336 -20.810 1.00 67.44 110 LEU A N 1
ATOM 871 C CA . LEU A 1 110 ? 11.420 -13.862 -21.332 1.00 67.44 110 LEU A CA 1
ATOM 872 C C . LEU A 1 110 ? 10.816 -14.838 -22.346 1.00 67.44 110 LEU A C 1
ATOM 874 O O . LEU A 1 110 ? 9.601 -14.882 -22.489 1.00 67.44 110 LEU A O 1
ATOM 878 N N . ALA A 1 111 ? 11.648 -15.626 -23.031 1.00 60.75 111 ALA A N 1
ATOM 879 C CA . ALA A 1 111 ? 11.198 -16.628 -23.993 1.00 60.75 111 ALA A CA 1
ATOM 880 C C . ALA A 1 111 ? 10.695 -17.922 -23.325 1.00 60.75 111 ALA A C 1
ATOM 882 O O . ALA A 1 111 ? 9.845 -18.607 -23.886 1.00 60.75 111 ALA A O 1
ATOM 883 N N . SER A 1 112 ? 11.215 -18.265 -22.141 1.00 61.94 112 SER A N 1
ATOM 884 C CA . SER A 1 112 ? 10.798 -19.456 -21.388 1.00 61.94 112 SER A CA 1
ATOM 885 C C . SER A 1 112 ? 9.519 -19.263 -20.571 1.00 61.94 112 SER A C 1
ATOM 887 O O . SER A 1 112 ? 8.875 -20.246 -20.212 1.00 61.94 112 SER A O 1
ATOM 889 N N . ASP A 1 113 ? 9.164 -18.019 -20.246 1.00 68.12 113 ASP A N 1
ATOM 890 C CA . ASP A 1 113 ? 7.966 -17.697 -19.474 1.00 68.12 113 ASP A CA 1
ATOM 891 C C . ASP A 1 113 ? 6.796 -17.397 -20.420 1.00 68.12 113 ASP A C 1
ATOM 893 O O . ASP A 1 113 ? 6.765 -16.362 -21.090 1.00 68.12 113 ASP A O 1
ATOM 897 N N . GLY A 1 114 ? 5.828 -18.316 -20.486 1.00 68.94 114 GLY A N 1
ATOM 898 C CA . GLY A 1 114 ? 4.690 -18.219 -21.403 1.00 68.94 114 GLY A CA 1
ATOM 899 C C . GLY A 1 114 ? 3.852 -16.947 -21.227 1.00 68.94 114 GLY A C 1
ATOM 900 O O . GLY A 1 114 ? 3.270 -16.473 -22.203 1.00 68.94 114 GLY A O 1
ATOM 901 N N . ALA A 1 115 ? 3.822 -16.357 -20.025 1.00 75.12 115 ALA A N 1
ATOM 902 C CA . ALA A 1 115 ? 3.076 -15.126 -19.770 1.00 75.12 115 ALA A CA 1
ATOM 903 C C . ALA A 1 115 ? 3.783 -13.898 -20.367 1.00 75.12 115 ALA A C 1
ATOM 905 O O . ALA A 1 115 ? 3.150 -13.089 -21.049 1.00 75.12 115 ALA A O 1
ATOM 906 N N . TYR A 1 116 ? 5.101 -13.777 -20.174 1.00 79.38 116 TYR A N 1
ATOM 907 C CA . TYR A 1 116 ? 5.878 -12.690 -20.777 1.00 79.38 116 TYR A CA 1
ATOM 908 C C . TYR A 1 116 ? 5.990 -12.847 -22.292 1.00 79.38 116 TYR A C 1
ATOM 910 O O . TYR A 1 116 ? 5.844 -11.865 -23.017 1.00 79.38 116 TYR A O 1
ATOM 918 N N . ALA A 1 117 ? 6.177 -14.073 -22.783 1.00 76.25 117 ALA A N 1
ATOM 919 C CA . ALA A 1 117 ? 6.227 -14.355 -24.211 1.00 76.25 117 ALA A CA 1
ATOM 920 C C . ALA A 1 117 ? 4.927 -13.941 -24.920 1.00 76.25 117 ALA A C 1
ATOM 922 O O . ALA A 1 117 ? 4.987 -13.357 -26.001 1.00 76.25 117 ALA A O 1
ATOM 923 N N . ALA A 1 118 ? 3.759 -14.170 -24.307 1.00 78.62 118 ALA A N 1
ATOM 924 C CA . ALA A 1 118 ? 2.477 -13.732 -24.857 1.00 78.62 118 ALA A CA 1
ATOM 925 C C . ALA A 1 118 ? 2.369 -12.199 -24.944 1.00 78.62 118 ALA A C 1
ATOM 927 O O . ALA A 1 118 ? 1.963 -11.678 -25.980 1.00 78.62 118 ALA A O 1
ATOM 928 N N . LEU A 1 119 ? 2.790 -11.477 -23.897 1.00 79.56 119 LEU A N 1
ATOM 929 C CA . LEU A 1 119 ? 2.796 -10.007 -23.881 1.00 79.56 119 LEU A CA 1
ATOM 930 C C . LEU A 1 119 ? 3.751 -9.410 -24.924 1.00 79.56 119 LEU A C 1
ATOM 932 O O . LEU A 1 119 ? 3.456 -8.371 -25.505 1.00 79.56 119 LEU A O 1
ATOM 936 N N . LEU A 1 120 ? 4.889 -10.061 -25.165 1.00 79.31 120 LEU A N 1
ATOM 937 C CA . LEU A 1 120 ? 5.901 -9.607 -26.124 1.00 79.31 120 LEU A CA 1
ATOM 938 C C . LEU A 1 120 ? 5.623 -10.043 -27.565 1.00 79.31 120 LEU A C 1
ATOM 940 O O . LEU A 1 120 ? 6.181 -9.470 -28.495 1.00 79.31 120 LEU A O 1
ATOM 944 N N . SER A 1 121 ? 4.761 -11.043 -27.754 1.00 77.69 121 SER A N 1
ATOM 945 C CA . SER A 1 121 ? 4.279 -11.453 -29.077 1.00 77.69 121 SER A CA 1
ATOM 946 C C . SER A 1 121 ? 3.199 -10.512 -29.623 1.00 77.69 121 SER A C 1
ATOM 948 O O . SER A 1 121 ? 2.806 -10.643 -30.782 1.00 77.69 121 SER A O 1
ATOM 950 N N . ASP A 1 122 ? 2.718 -9.569 -28.806 1.00 79.50 122 ASP A N 1
ATOM 951 C CA . ASP A 1 122 ? 1.814 -8.512 -29.241 1.00 79.50 122 ASP A CA 1
ATOM 952 C C . ASP A 1 122 ? 2.518 -7.630 -30.294 1.00 79.50 122 ASP A C 1
ATOM 954 O O . ASP A 1 122 ? 3.565 -7.040 -30.004 1.00 79.50 122 ASP A O 1
ATOM 958 N N . PRO A 1 123 ? 1.962 -7.482 -31.513 1.00 80.19 123 PRO A N 1
ATOM 959 C CA . PRO A 1 123 ? 2.545 -6.637 -32.556 1.00 80.19 123 PRO A CA 1
ATOM 960 C C . PRO A 1 123 ? 2.618 -5.152 -32.173 1.00 80.19 123 PRO A C 1
ATOM 962 O O . PRO A 1 123 ? 3.244 -4.372 -32.887 1.00 80.19 123 PRO A O 1
ATOM 965 N N . THR A 1 124 ? 1.978 -4.743 -31.076 1.00 87.25 124 THR A N 1
ATOM 966 C CA . THR A 1 124 ? 2.021 -3.381 -30.537 1.00 87.25 124 THR A CA 1
ATOM 967 C C . THR A 1 124 ? 3.071 -3.181 -29.441 1.00 87.25 124 THR A C 1
ATOM 969 O O . THR A 1 124 ? 3.270 -2.046 -28.999 1.00 87.25 124 THR A O 1
ATOM 972 N N . ALA A 1 125 ? 3.778 -4.241 -29.027 1.00 90.06 125 ALA A N 1
ATOM 973 C CA . ALA A 1 125 ? 4.768 -4.180 -27.957 1.00 90.06 125 ALA A CA 1
ATOM 974 C C . ALA A 1 125 ? 5.884 -3.171 -28.272 1.00 90.06 125 ALA A C 1
ATOM 976 O O . ALA A 1 125 ? 6.536 -3.208 -29.319 1.00 90.06 125 ALA A O 1
ATOM 977 N N . THR A 1 126 ? 6.118 -2.250 -27.341 1.00 93.69 126 THR A N 1
ATOM 978 C CA . THR A 1 126 ? 7.108 -1.174 -27.487 1.00 93.69 126 THR A CA 1
ATOM 979 C C . THR A 1 126 ? 8.463 -1.585 -26.920 1.00 93.69 126 THR A C 1
ATOM 981 O O . THR A 1 126 ? 8.573 -2.532 -26.141 1.00 93.69 126 THR A O 1
ATOM 984 N N . LEU A 1 127 ? 9.528 -0.845 -27.241 1.00 93.81 127 LEU A N 1
ATOM 985 C CA . LEU A 1 127 ? 10.832 -1.066 -26.602 1.00 93.81 127 LEU A CA 1
ATOM 986 C C . LEU A 1 127 ? 10.762 -0.888 -25.071 1.00 93.81 127 LEU A C 1
ATOM 988 O O . LEU A 1 127 ? 11.426 -1.618 -24.334 1.00 93.81 127 LEU A O 1
ATOM 992 N N . SER A 1 128 ? 9.916 0.034 -24.604 1.00 95.88 128 SER A N 1
ATOM 993 C CA . SER A 1 128 ? 9.634 0.254 -23.184 1.00 95.88 128 SER A CA 1
ATOM 994 C C . SER A 1 128 ? 9.092 -1.014 -22.507 1.00 95.88 128 SER A C 1
ATOM 996 O O . SER A 1 128 ? 9.590 -1.402 -21.450 1.00 95.88 128 SER A O 1
ATOM 998 N N . ASP A 1 129 ? 8.158 -1.722 -23.156 1.00 94.88 129 ASP A N 1
ATOM 999 C CA . ASP A 1 129 ? 7.596 -2.983 -22.642 1.00 94.88 129 ASP A CA 1
ATOM 1000 C C . ASP A 1 129 ? 8.669 -4.058 -22.464 1.00 94.88 129 ASP A C 1
ATOM 1002 O O . ASP A 1 129 ? 8.771 -4.682 -21.407 1.00 94.88 129 ASP A O 1
ATOM 1006 N N . HIS A 1 130 ? 9.526 -4.221 -23.472 1.00 92.81 130 HIS A N 1
ATOM 1007 C CA . HIS A 1 130 ? 10.620 -5.189 -23.439 1.00 92.81 130 HIS A CA 1
ATOM 1008 C C . HIS A 1 130 ? 11.622 -4.892 -22.319 1.00 92.81 130 HIS A C 1
ATOM 1010 O O . HIS A 1 130 ? 12.095 -5.809 -21.651 1.00 92.81 130 HIS A O 1
ATOM 1016 N N . LEU A 1 131 ? 11.940 -3.616 -22.087 1.00 95.31 131 LEU A N 1
ATOM 1017 C CA . LEU A 1 131 ? 12.846 -3.205 -21.015 1.00 95.31 131 LEU A CA 1
ATOM 1018 C C . LEU A 1 131 ? 12.239 -3.449 -19.626 1.00 95.31 131 LEU A C 1
ATOM 1020 O O . LEU A 1 131 ? 12.926 -3.981 -18.754 1.00 95.31 131 LEU A O 1
ATOM 1024 N N . LEU A 1 132 ? 10.963 -3.101 -19.423 1.00 96.62 132 LEU A N 1
ATOM 1025 C CA . LEU A 1 132 ? 10.258 -3.345 -18.160 1.00 96.62 132 LEU A CA 1
ATOM 1026 C C . LEU A 1 132 ? 10.182 -4.835 -17.843 1.00 96.62 132 LEU A C 1
ATOM 1028 O O . LEU A 1 132 ? 10.502 -5.237 -16.725 1.00 96.62 132 LEU A O 1
ATOM 1032 N N . LEU A 1 133 ? 9.818 -5.656 -18.829 1.00 94.19 133 LEU A N 1
ATOM 1033 C CA . LEU A 1 133 ? 9.748 -7.102 -18.655 1.00 94.19 133 LEU A CA 1
ATOM 1034 C C . LEU A 1 133 ? 11.137 -7.713 -18.445 1.00 94.19 133 LEU A C 1
ATOM 1036 O O . LEU A 1 133 ? 11.282 -8.588 -17.598 1.00 94.19 133 LEU A O 1
ATOM 1040 N N . ALA A 1 134 ? 12.184 -7.215 -19.110 1.00 93.31 134 ALA A N 1
ATOM 1041 C CA . ALA A 1 134 ? 13.552 -7.663 -18.846 1.00 93.31 134 ALA A CA 1
ATOM 1042 C C . ALA A 1 134 ? 13.969 -7.415 -17.386 1.00 93.31 134 ALA A C 1
ATOM 1044 O O . ALA A 1 134 ? 14.532 -8.310 -16.757 1.00 93.31 134 ALA A O 1
ATOM 1045 N N . VAL A 1 135 ? 13.642 -6.251 -16.814 1.00 95.62 135 VAL A N 1
ATOM 1046 C CA . VAL A 1 135 ? 13.890 -5.978 -15.387 1.00 95.62 135 VAL A CA 1
ATOM 1047 C C . VAL A 1 135 ? 12.971 -6.815 -14.487 1.00 95.62 135 VAL A C 1
ATOM 1049 O O . VAL A 1 135 ? 13.422 -7.329 -13.464 1.00 95.62 135 VAL A O 1
ATOM 1052 N N . LEU A 1 136 ? 11.704 -7.022 -14.857 1.00 95.38 136 LEU A N 1
ATOM 1053 C CA . LEU A 1 136 ? 10.776 -7.870 -14.096 1.00 95.38 136 LEU A CA 1
ATOM 1054 C C . LEU A 1 136 ? 11.229 -9.337 -14.057 1.00 95.38 136 LEU A C 1
ATOM 1056 O O . LEU A 1 136 ? 11.135 -9.984 -13.020 1.00 95.38 136 LEU A O 1
ATOM 1060 N N . SER A 1 137 ? 11.808 -9.842 -15.148 1.00 93.25 137 SER A N 1
ATOM 1061 C CA . SER A 1 137 ? 12.287 -11.227 -15.250 1.00 93.25 137 SER A CA 1
ATOM 1062 C C . SER A 1 137 ? 13.397 -11.574 -14.252 1.00 93.25 137 SER A C 1
ATOM 1064 O O . SER A 1 137 ? 13.625 -12.750 -13.971 1.00 93.25 137 SER A O 1
ATOM 1066 N N . LEU A 1 138 ? 14.042 -10.569 -13.645 1.00 93.75 138 LEU A N 1
ATOM 1067 C CA . LEU A 1 138 ? 14.981 -10.781 -12.541 1.00 93.75 138 LEU A CA 1
ATOM 1068 C C . LEU A 1 138 ? 14.307 -11.455 -11.330 1.00 93.75 138 LEU A C 1
ATOM 1070 O O . LEU A 1 138 ? 14.985 -12.131 -10.557 1.00 93.75 138 LEU A O 1
ATOM 1074 N N . CYS A 1 139 ? 12.980 -11.347 -11.183 1.00 93.44 139 CYS A N 1
ATOM 1075 C CA . CYS A 1 139 ? 12.209 -12.077 -10.174 1.00 93.44 139 CYS A CA 1
ATOM 1076 C C . CYS A 1 139 ? 12.307 -13.601 -10.313 1.00 93.44 139 CYS A C 1
ATOM 1078 O O . CYS A 1 139 ? 12.128 -14.289 -9.314 1.00 93.44 139 CYS A O 1
ATOM 1080 N N . ASN A 1 140 ? 12.621 -14.134 -11.499 1.00 90.75 140 ASN A N 1
ATOM 1081 C CA . ASN A 1 140 ? 12.660 -15.581 -11.737 1.00 90.75 140 ASN A CA 1
ATOM 1082 C C . ASN A 1 140 ? 13.814 -16.268 -10.988 1.00 90.75 140 ASN A C 1
ATOM 1084 O O . ASN A 1 140 ? 13.768 -17.472 -10.746 1.00 90.75 140 ASN A O 1
ATOM 1088 N N . LYS A 1 141 ? 14.862 -15.518 -10.622 1.00 90.44 141 LYS A N 1
ATOM 1089 C CA . LYS A 1 141 ? 16.026 -16.066 -9.914 1.00 90.44 141 LYS A CA 1
ATOM 1090 C C . LYS A 1 141 ? 16.780 -15.007 -9.113 1.00 90.44 141 LYS A C 1
ATOM 1092 O O . LYS A 1 141 ? 16.949 -15.129 -7.902 1.00 90.44 141 LYS A O 1
ATOM 1097 N N . GLU A 1 142 ? 17.190 -13.947 -9.793 1.00 91.75 142 GLU A N 1
ATOM 1098 C CA . GLU A 1 142 ? 18.202 -12.988 -9.340 1.00 91.75 142 GLU A CA 1
ATOM 1099 C C . GLU A 1 142 ? 17.778 -12.199 -8.095 1.00 91.75 142 GLU A C 1
ATOM 1101 O O . GLU A 1 142 ? 18.592 -11.946 -7.209 1.00 91.75 142 GLU A O 1
ATOM 1106 N N . VAL A 1 143 ? 16.494 -11.851 -7.983 1.00 92.12 143 VAL A N 1
ATOM 1107 C CA . VAL A 1 143 ? 15.931 -11.142 -6.818 1.00 92.12 143 VAL A CA 1
ATOM 1108 C C . VAL A 1 143 ? 16.085 -11.960 -5.531 1.00 92.12 143 VAL A C 1
ATOM 1110 O O . VAL A 1 143 ? 16.432 -11.406 -4.488 1.00 92.12 143 VAL A O 1
ATOM 1113 N N . SER A 1 144 ? 15.882 -13.279 -5.607 1.00 91.88 144 SER A N 1
ATOM 1114 C CA . SER A 1 144 ? 15.996 -14.175 -4.447 1.00 91.88 144 SER A CA 1
ATOM 1115 C C . SER A 1 144 ? 17.445 -14.340 -3.969 1.00 91.88 144 SER A C 1
ATOM 1117 O O . SER A 1 144 ? 17.690 -14.462 -2.767 1.00 91.88 144 SER A O 1
ATOM 1119 N N . GLU A 1 145 ? 18.412 -14.273 -4.892 1.00 90.69 145 GLU A N 1
ATOM 1120 C CA . GLU A 1 145 ? 19.850 -14.392 -4.612 1.00 90.69 145 GLU A CA 1
ATOM 1121 C C . GLU A 1 145 ? 20.452 -13.076 -4.079 1.00 90.69 145 GLU A C 1
ATOM 1123 O O . GLU A 1 145 ? 21.413 -13.093 -3.308 1.00 90.69 145 GLU A O 1
ATOM 1128 N N . HIS A 1 146 ? 19.846 -11.928 -4.407 1.00 88.88 146 HIS A N 1
ATOM 1129 C CA . HIS A 1 146 ? 20.373 -10.591 -4.105 1.00 88.88 146 HIS A CA 1
ATOM 1130 C C . HIS A 1 146 ? 19.523 -9.788 -3.104 1.00 88.88 146 HIS A C 1
ATOM 1132 O O . HIS A 1 146 ? 19.352 -8.572 -3.237 1.00 88.88 146 HIS A O 1
ATOM 1138 N N . GLY A 1 147 ? 19.048 -10.444 -2.040 1.00 85.75 147 GLY A N 1
ATOM 1139 C CA . GLY A 1 147 ? 18.123 -9.863 -1.053 1.00 85.75 147 GLY A CA 1
ATOM 1140 C C . GLY A 1 147 ? 18.570 -8.557 -0.362 1.00 85.75 147 GLY A C 1
ATOM 1141 O O . GLY A 1 147 ? 17.739 -7.795 0.126 1.00 85.75 147 GLY A O 1
ATOM 1142 N N . ARG A 1 148 ? 19.872 -8.241 -0.354 1.00 87.88 148 ARG A N 1
ATOM 1143 C CA . ARG A 1 148 ? 20.424 -7.012 0.255 1.00 87.88 148 ARG A CA 1
ATOM 1144 C C . ARG A 1 148 ? 20.125 -5.715 -0.510 1.00 87.88 148 ARG A C 1
ATOM 1146 O O . ARG A 1 148 ? 20.220 -4.642 0.075 1.00 87.88 148 ARG A O 1
ATOM 1153 N N . HIS A 1 149 ? 19.825 -5.788 -1.809 1.00 88.44 149 HIS A N 1
ATOM 1154 C CA . HIS A 1 149 ? 19.658 -4.611 -2.681 1.00 88.44 149 HIS A CA 1
ATOM 1155 C C . HIS A 1 149 ? 18.239 -4.508 -3.271 1.00 88.44 149 HIS A C 1
ATOM 1157 O O . HIS A 1 149 ? 18.008 -3.858 -4.293 1.00 88.44 149 HIS A O 1
ATOM 1163 N N . LEU A 1 150 ? 17.266 -5.135 -2.607 1.00 91.62 150 LEU A N 1
ATOM 1164 C CA . LEU A 1 150 ? 15.866 -5.161 -3.031 1.00 91.62 150 LEU A CA 1
ATOM 1165 C C . LEU A 1 150 ? 15.221 -3.776 -3.087 1.00 91.62 150 LEU A C 1
ATOM 1167 O O . LEU A 1 150 ? 14.438 -3.498 -3.995 1.00 91.62 150 LEU A O 1
ATOM 1171 N N . ALA A 1 151 ? 15.608 -2.875 -2.182 1.00 91.25 151 ALA A N 1
ATOM 1172 C CA . ALA A 1 151 ? 15.124 -1.500 -2.183 1.00 91.25 151 ALA A CA 1
ATOM 1173 C C . ALA A 1 151 ? 15.415 -0.780 -3.514 1.00 91.25 151 ALA A C 1
ATOM 1175 O O . ALA A 1 151 ? 14.572 -0.033 -4.008 1.00 91.25 151 ALA A O 1
ATOM 1176 N N . GLN A 1 152 ? 16.583 -1.018 -4.128 1.00 90.94 152 GLN A N 1
ATOM 1177 C CA . GLN A 1 152 ? 16.923 -0.447 -5.436 1.00 90.94 152 GLN A CA 1
ATOM 1178 C C . GLN A 1 152 ? 16.117 -1.094 -6.564 1.00 90.94 152 GLN A C 1
ATOM 1180 O O . GLN A 1 152 ? 15.654 -0.388 -7.458 1.00 90.94 152 GLN A O 1
ATOM 1185 N N . TYR A 1 153 ? 15.913 -2.411 -6.499 1.00 96.19 153 TYR A N 1
ATOM 1186 C CA . TYR A 1 153 ? 15.134 -3.147 -7.491 1.00 96.19 153 TYR A CA 1
ATOM 1187 C C . TYR A 1 153 ? 13.667 -2.710 -7.524 1.00 96.19 153 TYR A C 1
ATOM 1189 O O . TYR A 1 153 ? 13.176 -2.270 -8.557 1.00 96.19 153 TYR A O 1
ATOM 1197 N N . PHE A 1 154 ? 12.967 -2.738 -6.389 1.00 97.19 154 PHE A N 1
ATOM 1198 C CA . PHE A 1 154 ? 11.584 -2.252 -6.340 1.00 97.19 154 PHE A CA 1
ATOM 1199 C C . PHE A 1 154 ? 11.514 -0.733 -6.546 1.00 97.19 154 PHE A C 1
ATOM 1201 O O . PHE A 1 154 ? 10.565 -0.216 -7.139 1.00 97.19 154 PHE A O 1
ATOM 1208 N N . GLY A 1 155 ? 12.560 -0.014 -6.125 1.00 97.06 155 GLY A N 1
ATOM 1209 C CA . GLY A 1 155 ? 12.729 1.413 -6.367 1.00 97.06 155 GLY A CA 1
ATOM 1210 C C . GLY A 1 155 ? 12.766 1.791 -7.849 1.00 97.06 155 GLY A C 1
ATOM 1211 O O . GLY A 1 155 ? 12.318 2.884 -8.181 1.00 97.06 155 GLY A O 1
ATOM 1212 N N . PHE A 1 156 ? 13.228 0.906 -8.740 1.00 97.94 156 PHE A N 1
ATOM 1213 C CA . PHE A 1 156 ? 13.182 1.112 -10.192 1.00 97.94 156 PHE A CA 1
ATOM 1214 C C . PHE A 1 156 ? 11.740 1.284 -10.692 1.00 97.94 156 PHE A C 1
ATOM 1216 O O . PHE A 1 156 ? 11.421 2.284 -11.335 1.00 97.94 156 PHE A O 1
ATOM 1223 N N . PHE A 1 157 ? 10.852 0.350 -10.340 1.00 98.56 157 PHE A N 1
ATOM 1224 C CA . PHE A 1 157 ? 9.448 0.394 -10.752 1.00 98.56 157 PHE A CA 1
ATOM 1225 C C . PHE A 1 157 ? 8.698 1.549 -10.093 1.00 98.56 157 PHE A C 1
ATOM 1227 O O . PHE A 1 157 ? 7.920 2.228 -10.757 1.00 98.56 157 PHE A O 1
ATOM 1234 N N . TYR A 1 158 ? 8.973 1.818 -8.812 1.00 98.06 158 TYR A N 1
ATOM 1235 C CA . TYR A 1 158 ? 8.423 2.985 -8.123 1.00 98.06 158 TYR A CA 1
ATOM 1236 C C . TYR A 1 158 ? 8.841 4.295 -8.803 1.00 98.06 158 TYR A C 1
ATOM 1238 O O . TYR A 1 158 ? 7.996 5.132 -9.102 1.00 98.06 158 TYR A O 1
ATOM 1246 N N . MET A 1 159 ? 10.131 4.454 -9.118 1.00 97.56 159 MET A N 1
ATOM 1247 C CA . MET A 1 159 ? 10.640 5.636 -9.816 1.00 97.56 159 MET A CA 1
ATOM 1248 C C . MET A 1 159 ? 9.959 5.816 -11.171 1.00 97.56 159 MET A C 1
ATOM 1250 O O . MET A 1 159 ? 9.582 6.934 -11.506 1.00 97.56 159 MET A O 1
ATOM 1254 N N . TYR A 1 160 ? 9.766 4.730 -11.919 1.00 98.25 160 TYR A N 1
ATOM 1255 C CA . TYR A 1 160 ? 9.058 4.764 -13.192 1.00 98.25 160 TYR A CA 1
ATOM 1256 C C . TYR A 1 160 ? 7.575 5.141 -13.033 1.00 98.25 160 TYR A C 1
ATOM 1258 O O . TYR A 1 160 ? 7.088 6.006 -13.750 1.00 98.25 160 TYR A O 1
ATOM 1266 N N . ALA A 1 161 ? 6.869 4.598 -12.038 1.00 97.81 161 ALA A N 1
ATOM 1267 C CA . ALA A 1 161 ? 5.478 4.963 -11.743 1.00 97.81 161 ALA A CA 1
ATOM 1268 C C . ALA A 1 161 ? 5.301 6.447 -11.353 1.00 97.81 161 ALA A C 1
ATOM 1270 O O . ALA A 1 161 ? 4.222 7.020 -11.529 1.00 97.81 161 ALA A O 1
ATOM 1271 N N . CYS A 1 162 ? 6.352 7.079 -10.820 1.00 96.31 162 CYS A N 1
ATOM 1272 C CA . CYS A 1 162 ? 6.361 8.505 -10.498 1.00 96.31 162 CYS A CA 1
ATOM 1273 C C . CYS A 1 162 ? 6.575 9.421 -11.718 1.00 96.31 162 CYS A C 1
ATOM 1275 O O . CYS A 1 162 ? 6.412 10.629 -11.565 1.00 96.31 162 CYS A O 1
ATOM 1277 N N . TYR A 1 163 ? 6.932 8.902 -12.902 1.00 94.75 163 TYR A N 1
ATOM 1278 C CA . TYR A 1 163 ? 7.119 9.740 -14.099 1.00 94.75 163 TYR A CA 1
ATOM 1279 C C . TYR A 1 163 ? 5.805 10.322 -14.629 1.00 94.75 163 TYR A C 1
ATOM 1281 O O . TYR A 1 163 ? 5.803 11.441 -15.141 1.00 94.75 163 TYR A O 1
ATOM 1289 N N . GLY A 1 164 ? 4.697 9.590 -14.515 1.00 95.44 164 GLY A N 1
ATOM 1290 C CA . GLY A 1 164 ? 3.440 10.016 -15.113 1.00 95.44 164 GLY A CA 1
ATOM 1291 C C . GLY A 1 164 ? 2.344 8.957 -15.087 1.00 95.44 164 GLY A C 1
ATOM 1292 O O . GLY A 1 164 ? 2.536 7.804 -14.698 1.00 95.44 164 GLY A O 1
ATOM 1293 N N . VAL A 1 165 ? 1.156 9.382 -15.514 1.00 97.12 165 VAL A N 1
ATOM 1294 C CA . VAL A 1 165 ? -0.045 8.539 -15.596 1.00 97.12 165 VAL A CA 1
ATOM 1295 C C . VAL A 1 165 ? 0.124 7.420 -16.632 1.00 97.12 165 VAL A C 1
ATOM 1297 O O . VAL A 1 165 ? -0.289 6.286 -16.394 1.00 97.12 165 VAL A O 1
ATOM 1300 N N . ALA A 1 166 ? 0.781 7.714 -17.758 1.00 96.75 166 ALA A N 1
ATOM 1301 C CA . ALA A 1 166 ? 1.029 6.737 -18.817 1.00 96.75 166 ALA A CA 1
ATOM 1302 C C . ALA A 1 166 ? 1.930 5.588 -18.333 1.00 96.75 166 ALA A C 1
ATOM 1304 O O . ALA A 1 166 ? 1.684 4.427 -18.649 1.00 96.75 166 ALA A O 1
ATOM 1305 N N . GLU A 1 167 ? 2.931 5.901 -17.514 1.00 97.62 167 GLU A N 1
ATOM 1306 C CA . GLU A 1 167 ? 3.866 4.941 -16.933 1.00 97.62 167 GLU A CA 1
ATOM 1307 C C . GLU A 1 167 ? 3.169 4.027 -15.921 1.00 97.62 167 GLU A C 1
ATOM 1309 O O . GLU A 1 167 ? 3.389 2.814 -15.926 1.00 97.62 167 GLU A O 1
ATOM 1314 N N . ARG A 1 168 ? 2.261 4.577 -15.101 1.00 97.94 168 ARG A N 1
ATOM 1315 C CA . ARG A 1 168 ? 1.407 3.780 -14.204 1.00 97.94 168 ARG A CA 1
ATOM 1316 C C . ARG A 1 168 ? 0.527 2.813 -14.987 1.00 97.94 168 ARG A C 1
ATOM 1318 O O . ARG A 1 168 ? 0.507 1.624 -14.671 1.00 97.94 168 ARG A O 1
ATOM 1325 N N . LEU A 1 169 ? -0.150 3.300 -16.030 1.00 97.44 169 LEU A N 1
ATOM 1326 C CA . LEU A 1 169 ? -0.978 2.463 -16.900 1.00 97.44 169 LEU A CA 1
ATOM 1327 C C . LEU A 1 169 ? -0.147 1.360 -17.570 1.00 97.44 169 LEU A C 1
ATOM 1329 O O . LEU A 1 169 ? -0.593 0.217 -17.643 1.00 97.44 169 LEU A O 1
ATOM 1333 N N . GLN A 1 170 ? 1.076 1.664 -18.010 1.00 97.06 170 GLN A N 1
ATOM 1334 C CA . GLN A 1 170 ? 1.959 0.670 -18.614 1.00 97.06 170 GLN A CA 1
ATOM 1335 C C . GLN A 1 170 ? 2.360 -0.429 -17.617 1.00 97.06 170 GLN A C 1
ATOM 1337 O O . GLN A 1 170 ? 2.257 -1.609 -17.950 1.00 97.06 170 GLN A O 1
ATOM 1342 N N . LEU A 1 171 ? 2.754 -0.074 -16.387 1.00 98.19 171 LEU A N 1
ATOM 1343 C CA . LEU A 1 171 ? 3.071 -1.056 -15.340 1.00 98.19 171 LEU A CA 1
ATOM 1344 C C . LEU A 1 171 ? 1.871 -1.949 -14.996 1.00 98.19 171 LEU A C 1
ATOM 1346 O O . LEU A 1 171 ? 2.037 -3.153 -14.780 1.00 98.19 171 LEU A O 1
ATOM 1350 N N . LEU A 1 172 ? 0.668 -1.369 -14.959 1.00 97.44 172 LEU A N 1
ATOM 1351 C CA . LEU A 1 172 ? -0.569 -2.105 -14.720 1.00 97.44 172 LEU A CA 1
ATOM 1352 C C . LEU A 1 172 ? -0.890 -3.058 -15.884 1.00 97.44 172 LEU A C 1
ATOM 1354 O O . LEU A 1 172 ? -1.149 -4.240 -15.649 1.00 97.44 172 LEU A O 1
ATOM 1358 N N . ARG A 1 173 ? -0.803 -2.591 -17.134 1.00 95.50 173 ARG A N 1
ATOM 1359 C CA . ARG A 1 173 ? -1.038 -3.407 -18.338 1.00 95.50 173 ARG A CA 1
ATOM 1360 C C . ARG A 1 173 ? -0.084 -4.598 -18.430 1.00 95.50 173 ARG A C 1
ATOM 1362 O O . ARG A 1 173 ? -0.508 -5.688 -18.795 1.00 9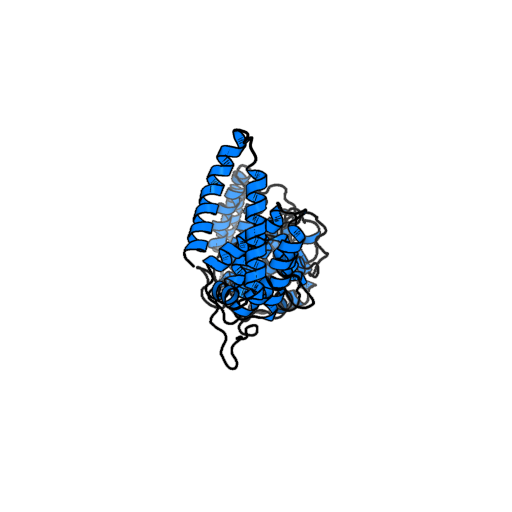5.50 173 ARG A O 1
ATOM 1369 N N . LEU A 1 174 ? 1.183 -4.404 -18.064 1.00 95.00 174 LEU A N 1
ATOM 1370 C CA . LEU A 1 174 ? 2.201 -5.461 -18.044 1.00 95.00 174 LEU A CA 1
ATOM 1371 C C . LEU A 1 174 ? 2.110 -6.380 -16.814 1.00 95.00 174 LEU A C 1
ATOM 1373 O O . LEU A 1 174 ? 2.963 -7.245 -16.638 1.00 95.00 174 LEU A O 1
ATOM 1377 N N . ASN A 1 175 ? 1.109 -6.191 -15.945 1.00 94.75 175 ASN A N 1
ATOM 1378 C CA . ASN A 1 175 ? 0.895 -6.978 -14.728 1.00 94.75 175 ASN A CA 1
ATOM 1379 C C . ASN A 1 175 ? 2.137 -7.048 -13.808 1.00 94.75 175 ASN A C 1
ATOM 1381 O O . ASN A 1 175 ? 2.362 -8.028 -13.087 1.00 94.75 175 ASN A O 1
ATOM 1385 N N . VAL A 1 176 ? 2.940 -5.975 -13.803 1.00 97.19 176 VAL A N 1
ATOM 1386 C CA . VAL A 1 176 ? 4.120 -5.841 -12.932 1.00 97.19 176 VAL A CA 1
ATOM 1387 C C . VAL A 1 176 ? 3.684 -5.951 -11.475 1.00 97.19 176 VAL A C 1
ATOM 1389 O O . VAL A 1 176 ? 4.253 -6.720 -10.705 1.00 97.19 176 VAL A O 1
ATOM 1392 N N . LEU A 1 177 ? 2.618 -5.233 -11.116 1.00 96.94 177 LEU A N 1
ATOM 1393 C CA . LEU A 1 177 ? 2.084 -5.200 -9.760 1.00 96.94 177 LEU A CA 1
ATOM 1394 C C . LEU A 1 177 ? 1.717 -6.601 -9.240 1.00 96.94 177 LEU A C 1
ATOM 1396 O O . LEU A 1 177 ? 2.154 -6.976 -8.155 1.00 96.94 177 LEU A O 1
ATOM 1400 N N . GLY A 1 178 ? 0.973 -7.393 -10.023 1.00 96.56 178 GLY A N 1
ATOM 1401 C CA . GLY A 1 178 ? 0.564 -8.746 -9.633 1.00 96.56 178 GLY A CA 1
ATOM 1402 C C . GLY A 1 178 ? 1.756 -9.675 -9.393 1.00 96.56 178 GLY A C 1
ATOM 1403 O O . GLY A 1 178 ? 1.782 -10.405 -8.402 1.00 96.56 178 GLY A O 1
ATOM 1404 N N . THR A 1 179 ? 2.775 -9.591 -10.250 1.00 96.12 179 THR A N 1
ATOM 1405 C CA . THR A 1 179 ? 4.013 -10.374 -10.119 1.00 96.12 179 THR A CA 1
ATOM 1406 C C . THR A 1 179 ? 4.776 -10.008 -8.847 1.00 96.12 179 THR A C 1
ATOM 1408 O O . THR A 1 179 ? 5.143 -10.887 -8.069 1.00 96.12 179 THR A O 1
ATOM 1411 N N . LEU A 1 180 ? 4.975 -8.711 -8.587 1.00 97.25 180 LEU A N 1
ATOM 1412 C CA . LEU A 1 180 ? 5.700 -8.254 -7.400 1.00 97.25 180 LEU A CA 1
ATOM 1413 C C . LEU A 1 180 ? 4.951 -8.597 -6.106 1.00 97.25 180 LEU A C 1
ATOM 1415 O O . LEU A 1 180 ? 5.572 -8.981 -5.120 1.00 97.25 180 LEU A O 1
ATOM 1419 N N . MET A 1 181 ? 3.619 -8.532 -6.106 1.00 97.62 181 MET A N 1
ATOM 1420 C CA . MET A 1 181 ? 2.819 -8.964 -4.958 1.00 97.62 181 MET A CA 1
ATOM 1421 C C . MET A 1 181 ? 2.964 -10.459 -4.659 1.00 97.62 181 MET A C 1
ATOM 1423 O O . MET A 1 181 ? 3.016 -10.832 -3.490 1.00 97.62 181 MET A O 1
ATOM 1427 N N . LEU A 1 182 ? 3.071 -11.313 -5.684 1.00 96.31 182 LEU A N 1
ATOM 1428 C CA . LEU A 1 182 ? 3.377 -12.731 -5.478 1.00 96.31 182 LEU A CA 1
ATOM 1429 C C . LEU A 1 182 ? 4.789 -12.941 -4.929 1.00 96.31 182 LEU A C 1
ATOM 1431 O O . LEU A 1 182 ? 4.967 -13.759 -4.034 1.00 96.31 182 LEU A O 1
ATOM 1435 N N . VAL A 1 183 ? 5.777 -12.172 -5.398 1.00 94.94 183 VAL A N 1
ATOM 1436 C CA . VAL A 1 183 ? 7.134 -12.191 -4.824 1.00 94.94 183 VAL A CA 1
ATOM 1437 C C . VAL A 1 183 ? 7.098 -11.824 -3.342 1.00 94.94 183 VAL A C 1
ATOM 1439 O O . VAL A 1 183 ? 7.717 -12.508 -2.533 1.00 94.94 183 VAL A O 1
ATOM 1442 N N . ALA A 1 184 ? 6.324 -10.803 -2.962 1.00 94.69 184 ALA A N 1
ATOM 1443 C CA . ALA A 1 184 ? 6.125 -10.468 -1.556 1.00 94.69 184 ALA A CA 1
ATOM 1444 C C . ALA A 1 184 ? 5.446 -11.603 -0.775 1.00 94.69 184 ALA A C 1
ATOM 1446 O O . ALA A 1 184 ? 5.672 -11.703 0.417 1.00 94.69 184 ALA A O 1
ATOM 1447 N N . LEU A 1 185 ? 4.659 -12.480 -1.397 1.00 94.50 185 LEU A N 1
ATOM 1448 C CA . LEU A 1 185 ? 4.057 -13.651 -0.744 1.00 94.50 185 LEU A CA 1
ATOM 1449 C C . LEU A 1 185 ? 4.924 -14.914 -0.790 1.00 94.50 185 LEU A C 1
ATOM 1451 O O . LEU A 1 185 ? 4.461 -15.958 -0.346 1.00 94.50 185 LEU A O 1
ATOM 1455 N N . ASP A 1 186 ? 6.145 -14.839 -1.327 1.00 93.62 186 ASP A N 1
ATOM 1456 C CA . ASP A 1 186 ? 6.987 -16.012 -1.602 1.00 93.62 186 ASP A CA 1
ATOM 1457 C C . ASP A 1 186 ? 6.336 -17.018 -2.583 1.00 93.62 186 ASP A C 1
ATOM 1459 O O . ASP A 1 186 ? 6.716 -18.184 -2.657 1.00 93.62 186 ASP A O 1
ATOM 1463 N N . GLU A 1 187 ? 5.377 -16.540 -3.381 1.00 93.62 187 GLU A N 1
ATOM 1464 C CA . GLU A 1 187 ? 4.659 -17.265 -4.440 1.00 93.62 187 GLU A CA 1
ATOM 1465 C C . GLU A 1 187 ? 5.015 -16.726 -5.842 1.00 93.62 187 GLU A C 1
ATOM 1467 O O . GLU A 1 187 ? 4.286 -16.925 -6.816 1.00 93.62 187 GLU A O 1
ATOM 1472 N N . GLY A 1 188 ? 6.100 -15.954 -5.934 1.00 90.31 188 GLY A N 1
ATOM 1473 C CA . GLY A 1 188 ? 6.581 -15.362 -7.178 1.00 90.31 188 GLY A CA 1
ATOM 1474 C C . GLY A 1 188 ? 7.117 -16.401 -8.173 1.00 90.31 188 GLY A C 1
ATOM 1475 O O . GLY A 1 188 ? 7.210 -17.587 -7.865 1.00 90.31 188 GLY A O 1
ATOM 1476 N N . PRO A 1 189 ? 7.519 -15.959 -9.377 1.00 90.56 189 PRO A N 1
ATOM 1477 C CA . PRO A 1 189 ? 8.029 -16.862 -10.410 1.00 90.56 189 PRO A CA 1
ATOM 1478 C C . PRO A 1 189 ? 9.396 -17.482 -10.068 1.00 90.56 189 PRO A C 1
ATOM 1480 O O . PRO A 1 189 ? 9.787 -18.478 -10.672 1.00 90.56 189 PRO A O 1
ATOM 1483 N N . GLY A 1 190 ? 10.134 -16.897 -9.121 1.00 90.56 190 GLY A N 1
ATOM 1484 C CA . GLY A 1 190 ? 11.406 -17.417 -8.623 1.00 90.56 190 GLY A CA 1
ATOM 1485 C C . GLY A 1 190 ? 11.335 -17.925 -7.182 1.00 90.56 190 GLY A C 1
ATOM 1486 O O . GLY A 1 190 ? 10.277 -17.894 -6.553 1.00 90.56 190 GLY A O 1
ATOM 1487 N N . PRO A 1 191 ? 12.470 -18.388 -6.631 1.00 93.12 191 PRO A N 1
ATOM 1488 C CA . PRO A 1 191 ? 12.538 -18.866 -5.255 1.00 93.12 191 PRO A CA 1
ATOM 1489 C C . PRO A 1 191 ? 12.142 -17.791 -4.222 1.00 93.12 191 PRO A C 1
ATOM 1491 O O . PRO A 1 191 ? 12.361 -16.601 -4.465 1.00 93.12 191 PRO A O 1
ATOM 1494 N N . PRO A 1 192 ? 11.650 -18.196 -3.034 1.00 92.88 192 PRO A N 1
ATOM 1495 C CA . PRO A 1 192 ? 11.404 -17.291 -1.911 1.00 92.88 192 PRO A CA 1
ATOM 1496 C C . PRO A 1 192 ? 12.626 -16.453 -1.528 1.00 92.88 192 PRO A C 1
ATOM 1498 O O . PRO A 1 192 ? 13.769 -16.926 -1.596 1.00 92.88 192 PRO A O 1
ATOM 1501 N N . ILE A 1 193 ? 12.393 -15.230 -1.050 1.00 92.12 193 ILE A N 1
ATOM 1502 C CA . ILE A 1 193 ? 13.468 -14.343 -0.595 1.00 92.12 193 ILE A CA 1
ATOM 1503 C C . ILE A 1 193 ? 13.928 -14.816 0.786 1.00 92.12 193 ILE A C 1
ATOM 1505 O O . ILE A 1 193 ? 13.291 -14.563 1.802 1.00 92.12 193 ILE A O 1
ATOM 1509 N N . LYS A 1 194 ? 15.078 -15.496 0.844 1.00 88.31 194 LYS A N 1
ATOM 1510 C CA . LYS A 1 194 ? 15.618 -16.051 2.102 1.00 88.31 194 LYS A CA 1
ATOM 1511 C C . LYS A 1 194 ? 16.357 -15.031 2.973 1.00 88.31 194 LYS A C 1
ATOM 1513 O O . LYS A 1 194 ? 16.807 -15.365 4.067 1.00 88.31 194 LYS A O 1
ATOM 1518 N N . TYR A 1 195 ? 16.550 -13.809 2.482 1.00 88.38 195 TYR A N 1
ATOM 1519 C CA . TYR A 1 195 ? 17.301 -12.784 3.197 1.00 88.38 195 TYR A CA 1
ATOM 1520 C C . TYR A 1 195 ? 16.470 -12.196 4.343 1.00 88.38 195 TYR A C 1
ATOM 1522 O O . TYR A 1 195 ? 15.442 -11.570 4.112 1.00 88.38 195 TYR A O 1
ATOM 1530 N N . GLN A 1 196 ? 16.947 -12.370 5.578 1.00 83.69 196 GLN A N 1
ATOM 1531 C CA . GLN A 1 196 ? 16.214 -12.021 6.802 1.00 83.69 196 GLN A CA 1
ATOM 1532 C C . GLN A 1 196 ? 15.853 -10.531 6.921 1.00 83.69 196 GLN A C 1
ATOM 1534 O O . GLN A 1 196 ? 14.863 -10.194 7.559 1.00 83.69 196 GLN A O 1
ATOM 1539 N N . TYR A 1 197 ? 16.643 -9.644 6.313 1.00 84.88 197 T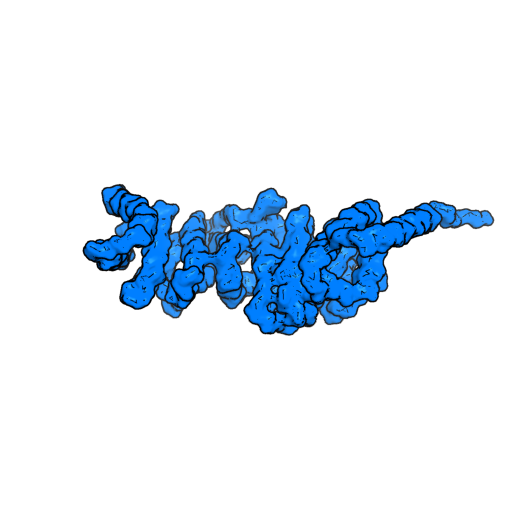YR A N 1
ATOM 1540 C CA . TYR A 1 197 ? 16.459 -8.190 6.385 1.00 84.88 197 TYR A CA 1
ATOM 1541 C C . TYR A 1 197 ? 16.032 -7.603 5.036 1.00 84.88 197 TYR A C 1
ATOM 1543 O O . TYR A 1 197 ? 16.487 -6.527 4.646 1.00 84.88 197 TYR A O 1
ATOM 1551 N N . ALA A 1 198 ? 15.236 -8.355 4.273 1.00 90.38 198 ALA A N 1
ATOM 1552 C CA . ALA A 1 198 ? 14.731 -7.917 2.980 1.00 90.38 198 ALA A CA 1
ATOM 1553 C C . ALA A 1 198 ? 13.891 -6.641 3.132 1.00 90.38 198 ALA A C 1
ATOM 1555 O O . ALA A 1 198 ? 12.830 -6.653 3.746 1.00 90.38 198 ALA A O 1
ATOM 1556 N N . ASP A 1 199 ? 14.364 -5.538 2.549 1.00 91.88 199 ASP A N 1
ATOM 1557 C CA . ASP A 1 199 ? 13.622 -4.277 2.534 1.00 91.88 199 ASP A CA 1
ATOM 1558 C C . ASP A 1 199 ? 12.653 -4.242 1.345 1.00 91.88 199 ASP A C 1
ATOM 1560 O O . ASP A 1 199 ? 13.046 -4.006 0.196 1.00 91.88 199 ASP A O 1
ATOM 1564 N N . LEU A 1 200 ? 11.372 -4.477 1.638 1.00 95.00 200 LEU A N 1
ATOM 1565 C CA . LEU A 1 200 ? 10.271 -4.433 0.673 1.00 95.00 200 LEU A CA 1
ATOM 1566 C C . LEU A 1 200 ? 9.533 -3.083 0.671 1.00 95.00 200 LEU A C 1
ATOM 1568 O O . LEU A 1 200 ? 8.523 -2.936 -0.014 1.00 95.00 200 LEU A O 1
ATOM 1572 N N . SER A 1 201 ? 10.025 -2.059 1.375 1.00 94.81 201 SER A N 1
ATOM 1573 C CA . SER A 1 201 ? 9.307 -0.783 1.541 1.00 94.81 201 SER A CA 1
ATOM 1574 C C . SER A 1 201 ? 8.919 -0.142 0.205 1.00 94.81 201 SER A C 1
ATOM 1576 O O . SER A 1 201 ? 7.809 0.364 0.041 1.00 94.81 201 SER A O 1
ATOM 1578 N N . LYS A 1 202 ? 9.813 -0.190 -0.791 1.00 96.44 202 LYS A N 1
ATOM 1579 C CA . LYS A 1 202 ? 9.546 0.340 -2.139 1.00 96.44 202 LYS A CA 1
ATOM 1580 C C . LYS A 1 202 ? 8.516 -0.468 -2.925 1.00 96.44 202 LYS A C 1
ATOM 1582 O O . LYS A 1 202 ? 7.807 0.118 -3.740 1.00 96.44 202 LYS A O 1
ATOM 1587 N N . LEU A 1 203 ? 8.394 -1.766 -2.653 1.00 97.50 203 LEU A N 1
ATOM 1588 C CA . LEU A 1 203 ? 7.333 -2.599 -3.214 1.00 97.50 203 LEU A CA 1
ATOM 1589 C C . LEU A 1 203 ? 5.980 -2.135 -2.677 1.00 97.50 203 LEU A C 1
ATOM 1591 O O . LEU A 1 203 ? 5.084 -1.861 -3.468 1.00 97.50 203 LEU A O 1
ATOM 1595 N N . TYR A 1 204 ? 5.838 -1.967 -1.361 1.00 97.44 204 TYR A N 1
ATOM 1596 C CA . TYR A 1 204 ? 4.570 -1.533 -0.764 1.00 97.44 204 TYR A CA 1
ATOM 1597 C C . TYR A 1 204 ? 4.169 -0.110 -1.179 1.00 97.44 204 TYR A C 1
ATOM 1599 O O . TYR A 1 204 ? 2.993 0.140 -1.437 1.00 97.44 204 TYR A O 1
ATOM 1607 N N . GLN A 1 205 ? 5.139 0.798 -1.350 1.00 97.44 205 GLN A N 1
ATOM 1608 C CA . GLN A 1 205 ? 4.886 2.129 -1.924 1.00 97.44 205 GLN A CA 1
ATOM 1609 C C . GLN A 1 205 ? 4.333 2.037 -3.352 1.00 97.44 205 GLN A C 1
ATOM 1611 O O . GLN A 1 205 ? 3.359 2.709 -3.682 1.00 97.44 205 GLN A O 1
ATOM 1616 N N . LEU A 1 206 ? 4.919 1.182 -4.196 1.00 98.19 206 LEU A N 1
ATOM 1617 C CA . LEU A 1 206 ? 4.424 0.951 -5.552 1.00 98.19 206 LEU A CA 1
ATOM 1618 C C . LEU A 1 206 ? 3.023 0.327 -5.553 1.00 98.19 206 LEU A C 1
ATOM 1620 O O . LEU A 1 206 ? 2.185 0.728 -6.358 1.00 98.19 206 LEU A O 1
ATOM 1624 N N . VAL A 1 207 ? 2.763 -0.630 -4.655 1.00 98.12 207 VAL A N 1
ATOM 1625 C CA . VAL A 1 207 ? 1.446 -1.266 -4.518 1.00 98.12 207 VAL A CA 1
ATOM 1626 C C . VAL A 1 207 ? 0.390 -0.235 -4.149 1.00 98.12 207 VAL A C 1
ATOM 1628 O O . VAL A 1 207 ? -0.597 -0.125 -4.869 1.00 98.12 207 VAL A O 1
ATOM 1631 N N . SER A 1 208 ? 0.615 0.558 -3.097 1.00 97.94 208 SER A N 1
ATOM 1632 C CA . SER A 1 208 ? -0.281 1.660 -2.721 1.00 97.94 208 SER A CA 1
ATOM 1633 C C . SER A 1 208 ? -0.576 2.568 -3.912 1.00 97.94 208 SER A C 1
ATOM 1635 O O . SER A 1 208 ? -1.737 2.779 -4.266 1.00 97.94 208 SER A O 1
ATOM 1637 N N . LEU A 1 209 ? 0.478 3.039 -4.584 1.00 97.56 209 LEU A N 1
ATOM 1638 C CA . LEU A 1 209 ? 0.366 3.985 -5.685 1.00 97.56 209 LEU A CA 1
ATOM 1639 C C . LEU A 1 209 ? -0.474 3.441 -6.848 1.00 97.56 209 LEU A C 1
ATOM 1641 O O . LEU A 1 209 ? -1.362 4.129 -7.348 1.00 97.56 209 LEU A O 1
ATOM 1645 N N . LEU A 1 210 ? -0.194 2.214 -7.291 1.00 98.19 210 LEU A N 1
ATOM 1646 C CA . LEU A 1 210 ? -0.837 1.635 -8.469 1.00 98.19 210 LEU A CA 1
ATOM 1647 C C . LEU A 1 210 ? -2.246 1.103 -8.180 1.00 98.19 210 LEU A C 1
ATOM 1649 O O . LEU A 1 210 ? -3.138 1.295 -9.004 1.00 98.19 210 LEU A O 1
ATOM 1653 N N . VAL A 1 211 ? -2.476 0.483 -7.017 1.00 98.25 211 VAL A N 1
ATOM 1654 C CA . VAL A 1 211 ? -3.806 -0.030 -6.630 1.00 98.25 211 VAL A CA 1
ATOM 1655 C C . VAL A 1 211 ? -4.813 1.109 -6.532 1.00 98.25 211 VAL A C 1
ATOM 1657 O O . VAL A 1 211 ? -5.929 0.978 -7.023 1.00 98.25 211 VAL A O 1
ATOM 1660 N N . ARG A 1 212 ? -4.406 2.256 -5.978 1.00 97.81 212 ARG A N 1
ATOM 1661 C CA . ARG A 1 212 ? -5.262 3.446 -5.858 1.00 97.81 212 ARG A CA 1
ATOM 1662 C C . ARG A 1 212 ? -5.599 4.098 -7.203 1.00 97.81 212 ARG A C 1
ATOM 1664 O O . ARG A 1 212 ? -6.499 4.930 -7.251 1.00 97.81 212 ARG A O 1
ATOM 1671 N N . CYS A 1 213 ? -4.909 3.716 -8.280 1.00 97.19 213 CYS A N 1
ATOM 1672 C CA . CYS A 1 213 ? -5.235 4.099 -9.657 1.00 97.19 213 CYS A CA 1
ATOM 1673 C C . CYS A 1 213 ? -6.162 3.083 -10.355 1.00 97.19 213 CYS A C 1
ATOM 1675 O O . CYS A 1 213 ? -6.502 3.281 -11.519 1.00 97.19 213 CYS A O 1
ATOM 1677 N N . CYS A 1 214 ? -6.544 1.984 -9.697 1.00 98.00 214 CYS A N 1
ATOM 1678 C CA . CYS A 1 214 ? -7.401 0.947 -10.268 1.00 98.00 214 CYS A CA 1
ATOM 1679 C C . CYS A 1 214 ? -8.843 1.074 -9.773 1.00 98.00 214 CYS A C 1
ATOM 1681 O O . CYS A 1 214 ? -9.076 1.340 -8.595 1.00 98.00 214 CYS A O 1
ATOM 1683 N N . ASP A 1 215 ? -9.804 0.799 -10.651 1.00 97.06 215 ASP A N 1
ATOM 1684 C CA . ASP A 1 215 ? -11.207 0.687 -10.264 1.00 97.06 215 ASP A CA 1
ATOM 1685 C C . ASP A 1 215 ? -11.431 -0.606 -9.457 1.00 97.06 215 ASP A C 1
ATOM 1687 O O . ASP A 1 215 ? -11.185 -1.723 -9.932 1.00 97.06 215 ASP A O 1
ATOM 1691 N N . VAL A 1 216 ? -11.891 -0.430 -8.215 1.00 97.25 216 VAL A N 1
ATOM 1692 C CA . VAL A 1 216 ? -12.211 -1.490 -7.251 1.00 97.25 216 VAL A CA 1
ATOM 1693 C C . VAL A 1 216 ? -13.701 -1.545 -6.904 1.00 97.25 216 VAL A C 1
ATOM 1695 O O . VAL A 1 216 ? -14.070 -2.240 -5.962 1.00 97.25 216 VAL A O 1
ATOM 1698 N N . SER A 1 217 ? -14.583 -0.883 -7.662 1.00 95.81 217 SER A N 1
ATOM 1699 C CA . SER A 1 217 ? -16.034 -0.880 -7.414 1.00 95.81 217 SER A CA 1
ATOM 1700 C C . SER A 1 217 ? -16.649 -2.285 -7.374 1.00 95.81 217 SER A C 1
ATOM 1702 O O . SER A 1 217 ? -17.614 -2.519 -6.658 1.00 95.81 217 SER A O 1
ATOM 1704 N N . SER A 1 218 ? -16.051 -3.269 -8.056 1.00 95.56 218 SER A N 1
ATOM 1705 C CA . SER A 1 218 ? -16.455 -4.686 -7.956 1.00 95.56 218 SER A CA 1
ATOM 1706 C C . SER A 1 218 ? -16.227 -5.324 -6.574 1.00 95.56 218 SER A C 1
ATOM 1708 O O . SER A 1 218 ? -16.649 -6.456 -6.336 1.00 95.56 218 SER A O 1
ATOM 1710 N N . LYS A 1 219 ? -15.515 -4.633 -5.680 1.00 96.38 219 LYS A N 1
ATOM 1711 C CA . LYS A 1 219 ? -15.170 -5.061 -4.321 1.00 96.38 219 LYS A CA 1
ATOM 1712 C C . LYS A 1 219 ? -15.864 -4.226 -3.248 1.00 96.38 219 LYS A C 1
ATOM 1714 O O . LYS A 1 219 ? -15.651 -4.500 -2.071 1.00 96.38 219 LYS A O 1
ATOM 1719 N N . THR A 1 220 ? -16.667 -3.233 -3.630 1.00 96.50 220 THR A N 1
ATOM 1720 C CA . THR A 1 220 ? -17.364 -2.362 -2.683 1.00 96.50 220 THR A CA 1
ATOM 1721 C C . THR A 1 220 ? -18.828 -2.763 -2.521 1.00 96.50 220 THR A C 1
ATOM 1723 O O . THR A 1 220 ? -19.469 -3.289 -3.429 1.00 96.50 220 THR A O 1
ATOM 1726 N N . HIS A 1 221 ? -19.357 -2.544 -1.324 1.00 95.50 221 HIS A N 1
ATOM 1727 C CA . HIS A 1 221 ? -20.717 -2.863 -0.926 1.00 95.50 221 HIS A CA 1
ATOM 1728 C C . HIS A 1 221 ? -21.139 -1.923 0.206 1.00 95.50 221 HIS A C 1
ATOM 1730 O O . HIS A 1 221 ? -20.439 -1.840 1.211 1.00 95.50 221 HIS A O 1
ATOM 1736 N N . SER A 1 222 ? -22.302 -1.276 0.097 1.00 96.38 222 SER A N 1
ATOM 1737 C CA . SER A 1 222 ? -22.802 -0.394 1.157 1.00 96.38 222 SER A CA 1
ATOM 1738 C C . SER A 1 222 ? -23.389 -1.176 2.324 1.00 96.38 222 SER A C 1
ATOM 1740 O O . SER A 1 222 ? -24.026 -2.208 2.140 1.00 96.38 222 SER A O 1
ATOM 1742 N N . CYS A 1 223 ? -23.220 -0.683 3.546 1.00 95.19 223 CYS A N 1
ATOM 1743 C CA . CYS A 1 223 ? -23.912 -1.257 4.698 1.00 95.19 223 CYS A CA 1
ATOM 1744 C C . CYS A 1 223 ? -25.436 -1.031 4.640 1.00 95.19 223 CYS A C 1
ATOM 1746 O O . CYS A 1 223 ? -26.205 -1.750 5.282 1.00 95.19 223 CYS A O 1
ATOM 1748 N N . LEU A 1 224 ? -25.886 -0.017 3.898 1.00 93.38 224 LEU A N 1
ATOM 1749 C CA . LEU A 1 224 ? -27.297 0.327 3.784 1.00 93.38 224 LEU A CA 1
ATOM 1750 C C . LEU A 1 224 ? -27.957 -0.517 2.690 1.00 93.38 224 LEU A C 1
ATOM 1752 O O . LEU A 1 224 ? -27.485 -0.579 1.554 1.00 93.38 224 LEU A O 1
ATOM 1756 N N . ALA A 1 225 ? -29.080 -1.154 3.024 1.00 89.62 225 ALA A N 1
ATOM 1757 C CA . ALA A 1 225 ? -29.813 -1.989 2.080 1.00 89.62 225 ALA A CA 1
ATOM 1758 C C . ALA A 1 225 ? -30.240 -1.181 0.840 1.00 89.62 225 ALA A C 1
ATOM 1760 O O . ALA A 1 225 ? -30.859 -0.125 0.964 1.00 89.62 225 ALA A O 1
ATOM 1761 N N . ASN A 1 226 ? -29.938 -1.710 -0.351 1.00 88.69 226 ASN A N 1
ATOM 1762 C CA . ASN A 1 226 ? -30.227 -1.102 -1.658 1.00 88.69 226 ASN A CA 1
ATOM 1763 C C . ASN A 1 226 ? -29.545 0.256 -1.927 1.00 88.69 226 ASN A C 1
ATOM 1765 O O . ASN A 1 226 ? -29.923 0.940 -2.879 1.00 88.69 226 ASN A O 1
ATOM 1769 N N . ALA A 1 227 ? -28.551 0.654 -1.130 1.00 93.62 227 ALA A N 1
ATOM 1770 C CA . ALA A 1 227 ? -27.758 1.848 -1.400 1.00 93.62 227 ALA A CA 1
ATOM 1771 C C . ALA A 1 227 ? -26.550 1.528 -2.291 1.00 93.62 227 ALA A C 1
ATOM 1773 O O . ALA A 1 227 ? -25.962 0.447 -2.221 1.00 93.62 227 ALA A O 1
ATOM 1774 N N . VAL A 1 228 ? -26.159 2.500 -3.114 1.00 94.00 228 VAL A N 1
ATOM 1775 C CA . VAL A 1 228 ? -24.915 2.431 -3.889 1.00 94.00 228 VAL A CA 1
ATOM 1776 C C . VAL A 1 228 ? -23.741 2.786 -2.967 1.00 94.00 228 VAL A C 1
ATOM 1778 O O . VAL A 1 228 ? -23.881 3.717 -2.169 1.00 94.00 228 VAL A O 1
ATOM 1781 N N . PRO A 1 229 ? -22.593 2.087 -3.065 1.00 95.88 229 PRO A N 1
ATOM 1782 C CA . PRO A 1 229 ? -21.389 2.451 -2.328 1.00 95.88 229 PRO A CA 1
ATOM 1783 C C . PRO A 1 229 ? -20.973 3.908 -2.552 1.00 95.88 229 PRO A C 1
ATOM 1785 O O . PRO A 1 229 ? -21.035 4.419 -3.673 1.00 95.88 229 PRO A O 1
ATOM 1788 N N . LEU A 1 230 ? -20.517 4.567 -1.489 1.00 96.38 230 LEU A N 1
ATOM 1789 C CA . LEU A 1 230 ? -19.999 5.933 -1.560 1.00 96.38 230 LEU A CA 1
ATOM 1790 C C . LEU A 1 230 ? -18.743 6.020 -2.451 1.00 96.38 230 LEU A C 1
ATOM 1792 O O . LEU A 1 230 ? -17.909 5.107 -2.421 1.00 96.38 230 LEU A O 1
ATOM 1796 N N . PRO A 1 231 ? -18.540 7.130 -3.190 1.00 95.31 231 PRO A N 1
ATOM 1797 C CA . PRO A 1 231 ? -17.292 7.379 -3.907 1.00 95.31 231 PRO A CA 1
ATOM 1798 C C . PRO A 1 231 ? -16.094 7.347 -2.956 1.00 95.31 231 PRO A C 1
ATOM 1800 O O . PRO A 1 231 ? -16.169 7.879 -1.852 1.00 95.31 231 PRO A O 1
ATOM 1803 N N . ASN A 1 232 ? -14.991 6.735 -3.384 1.00 96.38 232 ASN A N 1
ATOM 1804 C CA . ASN A 1 232 ? -13.810 6.560 -2.543 1.00 96.38 232 ASN A CA 1
ATOM 1805 C C . ASN A 1 232 ? -12.947 7.839 -2.521 1.00 96.38 232 ASN A C 1
ATOM 1807 O O . ASN A 1 232 ? -12.317 8.147 -3.537 1.00 96.38 232 ASN A O 1
ATOM 1811 N N . PRO A 1 233 ? -12.856 8.569 -1.391 1.00 95.94 233 PRO A N 1
ATOM 1812 C CA . PRO A 1 233 ? -12.071 9.800 -1.299 1.00 95.94 233 PRO A CA 1
ATOM 1813 C C . PRO A 1 233 ? -10.559 9.535 -1.269 1.00 95.94 233 PRO A C 1
ATOM 1815 O O . PRO A 1 233 ? -9.764 10.459 -1.419 1.00 95.94 233 PRO A O 1
ATOM 1818 N N . HIS A 1 234 ? -10.146 8.279 -1.083 1.00 95.62 234 HIS A N 1
ATOM 1819 C CA . HIS A 1 234 ? -8.744 7.870 -1.043 1.00 95.62 234 HIS A CA 1
ATOM 1820 C C . HIS A 1 234 ? -8.220 7.422 -2.412 1.00 95.62 234 HIS A C 1
ATOM 1822 O O . HIS A 1 234 ? -7.095 6.924 -2.495 1.00 95.62 234 HIS A O 1
ATOM 1828 N N . MET A 1 235 ? -9.004 7.565 -3.479 1.00 94.19 235 MET A N 1
ATOM 1829 C CA . MET A 1 235 ? -8.583 7.242 -4.841 1.00 94.19 235 MET A CA 1
ATOM 1830 C C . MET A 1 235 ? -7.425 8.142 -5.299 1.00 94.19 235 MET A C 1
ATOM 1832 O O . MET A 1 235 ? -7.370 9.326 -4.969 1.00 94.19 235 MET A O 1
ATOM 1836 N N . GLY A 1 236 ? -6.492 7.557 -6.052 1.00 90.06 236 GLY A N 1
ATOM 1837 C CA . GLY A 1 236 ? -5.477 8.303 -6.784 1.00 90.06 236 GLY A CA 1
ATOM 1838 C C . GLY A 1 236 ? -4.509 9.135 -5.937 1.00 90.06 236 GLY A C 1
ATOM 1839 O O . GLY A 1 236 ? -4.274 8.887 -4.756 1.00 90.06 236 GLY A O 1
ATOM 1840 N N . ASP A 1 237 ? -3.895 10.131 -6.557 1.00 90.50 237 ASP A N 1
ATOM 1841 C CA . ASP A 1 237 ? -3.055 11.140 -5.913 1.00 90.50 237 ASP A CA 1
ATOM 1842 C C . ASP A 1 237 ? -3.113 12.459 -6.702 1.00 90.50 237 ASP A C 1
ATOM 1844 O O . ASP A 1 237 ? -3.973 12.655 -7.557 1.00 90.50 237 ASP A O 1
ATOM 1848 N N . GLN A 1 238 ? -2.196 13.391 -6.425 1.00 89.81 238 GLN A N 1
ATOM 1849 C CA . GLN A 1 238 ? -2.140 14.659 -7.161 1.00 89.81 238 GLN A CA 1
ATOM 1850 C C . GLN A 1 238 ? -1.853 14.479 -8.662 1.00 89.81 238 GLN A C 1
ATOM 1852 O O . GLN A 1 238 ? -2.184 15.366 -9.442 1.00 89.81 238 GLN A O 1
ATOM 1857 N N . LEU A 1 239 ? -1.237 13.362 -9.066 1.00 91.50 239 LEU A N 1
ATOM 1858 C CA . LEU A 1 239 ? -0.857 13.090 -10.452 1.00 91.50 239 LEU A CA 1
ATOM 1859 C C . LEU A 1 239 ? -1.954 12.336 -11.215 1.00 91.50 239 LEU A C 1
ATOM 1861 O O . LEU A 1 239 ? -2.140 12.573 -12.405 1.00 91.50 239 LEU A O 1
ATOM 1865 N N . CYS A 1 240 ? -2.655 11.419 -10.550 1.00 91.44 240 CYS A N 1
ATOM 1866 C CA . CYS A 1 240 ? -3.697 10.580 -11.132 1.00 91.44 240 CYS A CA 1
ATOM 1867 C C . CYS A 1 240 ? -4.963 10.685 -10.285 1.00 91.44 240 CYS A C 1
ATOM 1869 O O . CYS A 1 240 ? -5.018 10.099 -9.210 1.00 91.44 240 CYS A O 1
ATOM 1871 N N . GLN A 1 241 ? -5.967 11.415 -10.771 1.00 89.81 241 GLN A N 1
ATOM 1872 C CA . GLN A 1 241 ? -7.243 11.643 -10.076 1.00 89.81 241 GLN A CA 1
ATOM 1873 C C . GLN A 1 241 ? -8.402 10.828 -10.665 1.00 89.81 241 GLN A C 1
ATOM 1875 O O . GLN A 1 241 ? -9.561 11.089 -10.362 1.00 89.81 241 GLN A O 1
ATOM 1880 N N . GLU A 1 242 ? -8.103 9.863 -11.530 1.00 91.75 242 GLU A N 1
ATOM 1881 C CA . GLU A 1 242 ? -9.088 8.985 -12.157 1.00 91.75 242 GLU A CA 1
ATOM 1882 C C . GLU A 1 242 ? -8.596 7.537 -12.119 1.00 91.75 242 GLU A C 1
ATOM 1884 O O . GLU A 1 242 ? -7.394 7.270 -11.998 1.00 91.75 242 GLU A O 1
ATOM 1889 N N . TYR A 1 243 ? -9.532 6.595 -12.242 1.00 96.50 243 TYR A N 1
ATOM 1890 C CA . TYR A 1 243 ? -9.191 5.191 -12.420 1.00 96.50 243 TYR A CA 1
ATOM 1891 C C . TYR A 1 243 ? -8.683 4.939 -13.838 1.00 96.50 243 TYR A C 1
ATOM 1893 O O . TYR A 1 243 ? -9.324 5.300 -14.821 1.00 96.50 243 TYR A O 1
ATOM 1901 N N . LEU A 1 244 ? -7.538 4.272 -13.940 1.00 97.19 244 LEU A N 1
ATOM 1902 C CA . LEU A 1 244 ? -6.878 3.973 -15.209 1.00 97.19 244 LEU A CA 1
ATOM 1903 C C . LEU A 1 244 ? -7.416 2.706 -15.865 1.00 97.19 244 LEU A C 1
ATOM 1905 O O . LEU A 1 244 ? -7.464 2.607 -17.088 1.00 97.19 244 LEU A O 1
ATOM 1909 N N . MET A 1 245 ? -7.784 1.720 -15.048 1.00 97.44 245 MET A N 1
ATOM 1910 C CA . MET A 1 245 ? -8.351 0.450 -15.486 1.00 97.44 245 MET A CA 1
ATOM 1911 C C . MET A 1 245 ? -8.989 -0.292 -14.303 1.00 97.44 245 MET A C 1
ATOM 1913 O O . MET A 1 245 ? -8.661 0.012 -13.153 1.00 97.44 245 MET A O 1
ATOM 1917 N N . PRO A 1 246 ? -9.850 -1.293 -14.551 1.00 98.00 246 PRO A N 1
ATOM 1918 C CA . PRO A 1 246 ? -10.266 -2.234 -13.517 1.00 98.00 246 PRO A CA 1
ATOM 1919 C C . PRO A 1 246 ? -9.067 -2.943 -12.887 1.00 98.00 246 PRO A C 1
ATOM 1921 O O . PRO A 1 246 ? -8.104 -3.287 -13.580 1.00 98.00 246 PRO A O 1
ATOM 1924 N N . ILE A 1 247 ? -9.140 -3.196 -11.579 1.00 97.69 247 ILE A N 1
ATOM 1925 C CA . ILE A 1 247 ? -8.106 -3.952 -10.869 1.00 97.69 247 ILE A CA 1
ATOM 1926 C C . ILE A 1 247 ? -7.878 -5.328 -11.512 1.00 97.69 247 ILE A C 1
ATOM 1928 O O . ILE A 1 247 ? -8.820 -6.067 -11.810 1.00 97.69 247 ILE A O 1
ATOM 1932 N N . GLN A 1 248 ? -6.612 -5.700 -11.711 1.00 96.56 248 GLN A N 1
ATOM 1933 C CA . GLN A 1 248 ? -6.281 -6.991 -12.305 1.00 96.56 248 GLN A CA 1
ATOM 1934 C C . GLN A 1 248 ? -6.719 -8.140 -11.380 1.00 96.56 248 GLN A C 1
ATOM 1936 O O . GLN A 1 248 ? -6.509 -8.060 -10.164 1.00 96.56 248 GLN A O 1
ATOM 1941 N N . PRO A 1 249 ? -7.237 -9.259 -11.922 1.00 96.06 249 PRO A N 1
ATOM 1942 C CA . PRO A 1 249 ? -7.708 -10.383 -11.111 1.00 96.06 249 PRO A CA 1
ATOM 1943 C C . PRO A 1 249 ? -6.663 -10.934 -10.134 1.00 96.06 249 PRO A C 1
ATOM 1945 O O . PRO A 1 249 ? -6.996 -11.250 -8.995 1.00 96.06 249 PRO A O 1
ATOM 1948 N N . GLN A 1 250 ? -5.393 -11.008 -10.545 1.00 95.69 250 GLN A N 1
ATOM 1949 C CA . GLN A 1 250 ? -4.295 -11.487 -9.698 1.00 95.69 250 GLN A CA 1
ATOM 1950 C C . GLN A 1 250 ? -4.007 -10.540 -8.527 1.00 95.69 250 GLN A C 1
ATOM 1952 O O . GLN A 1 250 ? -3.848 -10.989 -7.394 1.00 95.69 250 GLN A O 1
ATOM 1957 N N . VAL A 1 251 ? -3.991 -9.230 -8.787 1.00 97.75 251 VAL A N 1
ATOM 1958 C CA . VAL A 1 251 ? -3.815 -8.193 -7.757 1.00 97.75 251 VAL A CA 1
ATOM 1959 C C . VAL A 1 251 ? -4.980 -8.251 -6.769 1.00 97.75 251 VAL A C 1
ATOM 1961 O O . VAL A 1 251 ? -4.768 -8.292 -5.558 1.00 97.75 251 VAL A O 1
ATOM 1964 N N . ALA A 1 252 ? -6.211 -8.352 -7.280 1.00 97.62 252 ALA A N 1
ATOM 1965 C CA . ALA A 1 252 ? -7.405 -8.488 -6.459 1.00 97.62 252 ALA A CA 1
ATOM 1966 C C . ALA A 1 252 ? -7.399 -9.776 -5.617 1.00 97.62 252 ALA A C 1
ATOM 1968 O O . ALA A 1 252 ? -7.797 -9.740 -4.455 1.00 97.62 252 ALA A O 1
ATOM 1969 N N . ALA A 1 253 ? -6.931 -10.900 -6.166 1.00 96.56 253 ALA A N 1
ATOM 1970 C CA . ALA A 1 253 ? -6.815 -12.156 -5.432 1.00 96.56 253 ALA A CA 1
ATOM 1971 C C . ALA A 1 253 ? -5.803 -12.051 -4.279 1.00 96.56 253 ALA A C 1
ATOM 1973 O O . ALA A 1 253 ? -6.088 -12.511 -3.176 1.00 96.56 253 ALA A O 1
ATOM 1974 N N . CYS A 1 254 ? -4.655 -11.408 -4.502 1.00 96.75 254 CYS A N 1
ATOM 1975 C CA . CYS A 1 254 ? -3.675 -11.175 -3.444 1.00 96.75 254 CYS A CA 1
ATOM 1976 C C . CYS A 1 254 ? -4.202 -10.221 -2.359 1.00 96.75 254 CYS A C 1
ATOM 1978 O O . CYS A 1 254 ? -4.068 -10.533 -1.183 1.00 96.75 254 CYS A O 1
ATOM 1980 N N . LEU A 1 255 ? -4.826 -9.095 -2.728 1.00 96.44 255 LEU A N 1
ATOM 1981 C CA . LEU A 1 255 ? -5.312 -8.102 -1.758 1.00 96.44 255 LEU A CA 1
ATOM 1982 C C . LEU A 1 255 ? -6.544 -8.562 -0.977 1.00 96.44 255 LEU A C 1
ATOM 1984 O O . LEU A 1 255 ? -6.578 -8.438 0.243 1.00 96.44 255 LEU A O 1
ATOM 1988 N N . TYR A 1 256 ? -7.574 -9.043 -1.675 1.00 96.81 256 TYR A N 1
ATOM 1989 C CA . TYR A 1 256 ? -8.907 -9.227 -1.092 1.00 96.81 256 TYR A CA 1
ATOM 1990 C C . TYR A 1 256 ? -9.195 -10.665 -0.661 1.00 96.81 256 TYR A C 1
ATOM 1992 O O . TYR A 1 256 ? -10.035 -10.873 0.212 1.00 96.81 256 TYR A O 1
ATOM 2000 N N . ASN A 1 257 ? -8.501 -11.656 -1.233 1.00 95.69 257 ASN A N 1
ATOM 2001 C CA . ASN A 1 257 ? -8.768 -13.066 -0.933 1.00 95.69 257 ASN A CA 1
ATOM 2002 C C . ASN A 1 257 ? -7.712 -13.696 -0.010 1.00 95.69 257 ASN A C 1
ATOM 2004 O O . ASN A 1 257 ? -7.976 -14.748 0.569 1.00 95.69 257 ASN A O 1
ATOM 2008 N N . LYS A 1 258 ? -6.528 -13.082 0.142 1.00 94.50 258 LYS A N 1
ATOM 2009 C CA . LYS A 1 258 ? -5.436 -13.597 0.981 1.00 94.50 258 LYS A CA 1
ATOM 2010 C C . LYS A 1 258 ? -5.160 -12.665 2.156 1.00 94.50 258 LYS A C 1
ATOM 2012 O O . LYS A 1 258 ? -4.421 -11.691 2.040 1.00 94.50 258 LYS A O 1
ATOM 2017 N N . THR A 1 259 ? -5.686 -13.011 3.328 1.00 94.19 259 THR A N 1
ATOM 2018 C CA . THR A 1 259 ? -5.417 -12.269 4.574 1.00 94.19 259 THR A CA 1
ATOM 2019 C C . THR A 1 259 ? -3.929 -12.246 4.938 1.00 94.19 259 THR A C 1
ATOM 2021 O O . THR A 1 259 ? -3.466 -11.282 5.543 1.00 94.19 259 THR A O 1
ATOM 2024 N N . SER A 1 260 ? -3.153 -13.246 4.502 1.00 95.62 260 SER A N 1
ATOM 2025 C CA . SER A 1 260 ? -1.695 -13.289 4.665 1.00 95.62 260 SER A CA 1
ATOM 2026 C C . SER A 1 260 ? -0.976 -12.105 4.014 1.00 95.62 260 SER A C 1
ATOM 2028 O O . SER A 1 260 ? 0.023 -11.643 4.559 1.00 95.62 260 SER A O 1
ATOM 2030 N N . TYR A 1 261 ? -1.485 -11.576 2.895 1.00 96.44 261 TYR A N 1
ATOM 2031 C CA . TYR A 1 261 ? -0.897 -10.397 2.262 1.00 96.44 261 TYR A CA 1
ATOM 2032 C C . TYR A 1 261 ? -1.117 -9.145 3.107 1.00 96.44 261 TYR A C 1
ATOM 2034 O O . TYR A 1 261 ? -0.174 -8.407 3.381 1.00 96.44 261 TYR A O 1
ATOM 2042 N N . VAL A 1 262 ? -2.356 -8.934 3.564 1.00 96.25 262 VAL A N 1
ATOM 2043 C CA . VAL A 1 262 ? -2.717 -7.809 4.442 1.00 96.25 262 VAL A CA 1
ATOM 2044 C C . VAL A 1 262 ? -1.880 -7.841 5.717 1.00 96.25 262 VAL A C 1
ATOM 2046 O O . VAL A 1 262 ? -1.307 -6.823 6.100 1.00 96.25 262 VAL A O 1
ATOM 2049 N N . LYS A 1 263 ? -1.740 -9.028 6.317 1.00 96.25 263 LYS A N 1
ATOM 2050 C CA . LYS A 1 263 ? -0.861 -9.251 7.461 1.00 96.25 263 LYS A CA 1
ATOM 2051 C C . LYS A 1 263 ? 0.576 -8.828 7.170 1.00 96.25 263 LYS A C 1
ATOM 2053 O O . LYS A 1 263 ? 1.121 -8.017 7.911 1.00 96.25 263 LYS A O 1
ATOM 2058 N N . LYS A 1 264 ? 1.157 -9.308 6.069 1.00 95.38 264 LYS A N 1
ATOM 2059 C CA . LYS A 1 264 ? 2.544 -9.001 5.705 1.00 95.38 264 LYS A CA 1
ATOM 2060 C C . LYS A 1 264 ? 2.772 -7.501 5.481 1.00 95.38 264 LYS A C 1
ATOM 2062 O O . LYS A 1 264 ? 3.745 -6.952 5.979 1.00 95.38 264 LYS A O 1
ATOM 2067 N N . VAL A 1 265 ? 1.839 -6.812 4.817 1.00 96.50 265 VAL A N 1
ATOM 2068 C CA . VAL A 1 265 ? 1.890 -5.348 4.627 1.00 96.50 265 VAL A CA 1
ATOM 2069 C C . VAL A 1 265 ? 1.862 -4.600 5.966 1.00 96.50 265 VAL A C 1
ATOM 2071 O O . VAL A 1 265 ? 2.620 -3.649 6.159 1.00 96.50 265 VAL A O 1
ATOM 2074 N N . ILE A 1 266 ? 0.993 -5.014 6.893 1.00 97.25 266 ILE A N 1
ATOM 2075 C CA . ILE A 1 266 ? 0.878 -4.394 8.218 1.00 97.25 266 ILE A CA 1
ATOM 2076 C C . ILE A 1 266 ? 2.143 -4.656 9.049 1.00 97.25 266 ILE A C 1
ATOM 2078 O O . ILE A 1 266 ? 2.667 -3.724 9.653 1.00 97.25 266 ILE A O 1
ATOM 2082 N N . GLU A 1 267 ? 2.662 -5.883 9.063 1.00 94.25 267 GLU A N 1
ATOM 2083 C CA . GLU A 1 267 ? 3.865 -6.250 9.823 1.00 94.25 267 GLU A CA 1
ATOM 2084 C C . GLU A 1 267 ? 5.122 -5.549 9.291 1.00 94.25 267 GLU A C 1
ATOM 2086 O O . GLU A 1 267 ? 5.851 -4.927 10.064 1.00 94.25 267 GLU A O 1
ATOM 2091 N N . ASP A 1 268 ? 5.340 -5.576 7.975 1.00 93.19 268 ASP A N 1
ATOM 2092 C CA . ASP A 1 268 ? 6.574 -5.075 7.364 1.00 93.19 268 ASP A CA 1
ATOM 2093 C C . ASP A 1 268 ? 6.603 -3.543 7.229 1.00 93.19 268 ASP A C 1
ATOM 2095 O O . ASP A 1 268 ? 7.678 -2.942 7.189 1.00 93.19 268 ASP A O 1
ATOM 2099 N N . ALA A 1 269 ? 5.438 -2.893 7.104 1.00 94.50 269 ALA A N 1
ATOM 2100 C CA . ALA A 1 269 ? 5.348 -1.492 6.688 1.00 94.50 269 ALA A CA 1
ATOM 2101 C C . ALA A 1 269 ? 4.314 -0.659 7.466 1.00 94.50 269 ALA A C 1
ATOM 2103 O O . ALA A 1 269 ? 3.829 0.351 6.947 1.00 94.50 269 ALA A O 1
ATOM 2104 N N . SER A 1 270 ? 3.996 -1.019 8.715 1.00 93.56 270 SER A N 1
ATOM 2105 C CA . SER A 1 270 ? 3.019 -0.291 9.552 1.00 93.56 270 SER A CA 1
ATOM 2106 C C . SER A 1 270 ? 3.317 1.201 9.741 1.00 93.56 270 SER A C 1
ATOM 2108 O O . SER A 1 270 ? 2.398 1.998 9.905 1.00 93.56 270 SER A O 1
ATOM 2110 N N . GLY A 1 271 ? 4.592 1.598 9.725 1.00 93.00 271 GLY A N 1
ATOM 2111 C CA . GLY A 1 271 ? 5.009 2.994 9.893 1.00 93.00 271 GLY A CA 1
ATOM 2112 C C . GLY A 1 271 ? 4.961 3.845 8.619 1.00 93.00 271 GLY A C 1
ATOM 2113 O O . GLY A 1 271 ? 5.259 5.038 8.684 1.00 93.00 271 GLY A O 1
ATOM 2114 N N . ALA A 1 272 ? 4.647 3.260 7.459 1.00 95.31 272 ALA A N 1
ATOM 2115 C CA . ALA A 1 272 ? 4.681 3.962 6.180 1.00 95.31 272 ALA A CA 1
ATOM 2116 C C . ALA A 1 272 ? 3.335 4.624 5.846 1.00 95.31 272 ALA A C 1
ATOM 2118 O O . ALA A 1 272 ? 2.279 3.998 5.906 1.00 95.31 272 ALA A O 1
ATOM 2119 N N . GLU A 1 273 ? 3.381 5.879 5.392 1.00 95.31 273 GLU A N 1
ATOM 2120 C CA . GLU A 1 273 ? 2.188 6.630 4.970 1.00 95.31 273 GLU A CA 1
ATOM 2121 C C . GLU A 1 273 ? 1.454 5.959 3.793 1.00 95.31 273 GLU A C 1
ATOM 2123 O O . GLU A 1 273 ? 0.226 5.959 3.729 1.00 95.31 273 GLU A O 1
ATOM 2128 N N . GLU A 1 274 ? 2.199 5.323 2.885 1.00 94.88 274 GLU A N 1
ATOM 2129 C CA . GLU A 1 274 ? 1.618 4.573 1.767 1.00 94.88 274 GLU A CA 1
ATOM 2130 C C . GLU A 1 274 ? 0.829 3.344 2.222 1.00 94.88 274 GLU A C 1
ATOM 2132 O O . GLU A 1 274 ? -0.208 3.033 1.642 1.00 94.88 274 GLU A O 1
ATOM 2137 N N . THR A 1 275 ? 1.257 2.681 3.298 1.00 97.06 275 THR A N 1
ATOM 2138 C CA . THR A 1 275 ? 0.491 1.577 3.885 1.00 97.06 275 THR A CA 1
ATOM 2139 C C . THR A 1 275 ? -0.854 2.081 4.382 1.00 97.06 275 THR A C 1
ATOM 2141 O O . THR A 1 275 ? -1.884 1.500 4.053 1.00 97.06 275 THR A O 1
ATOM 2144 N N . LEU A 1 276 ? -0.867 3.204 5.106 1.00 97.81 276 LEU A N 1
ATOM 2145 C CA . LEU A 1 276 ? -2.110 3.818 5.562 1.00 97.81 276 LEU A CA 1
ATOM 2146 C C . LEU A 1 276 ? -3.049 4.134 4.387 1.00 97.81 276 LEU A C 1
ATOM 2148 O O . LEU A 1 276 ? -4.210 3.730 4.406 1.00 97.81 276 LEU A O 1
ATOM 2152 N N . ARG A 1 277 ? -2.538 4.800 3.345 1.00 97.88 277 ARG A N 1
ATOM 2153 C CA . ARG A 1 277 ? -3.313 5.159 2.146 1.00 97.88 277 ARG A CA 1
ATOM 2154 C C . ARG A 1 277 ? -3.904 3.936 1.445 1.00 97.88 277 ARG A C 1
ATOM 2156 O O . ARG A 1 277 ? -5.074 3.963 1.068 1.00 97.88 277 ARG A O 1
ATOM 2163 N N . LEU A 1 278 ? -3.124 2.864 1.300 1.00 98.38 278 LEU A N 1
ATOM 2164 C CA . LEU A 1 278 ? -3.588 1.599 0.729 1.00 98.38 278 LEU A CA 1
ATOM 2165 C C . LEU A 1 278 ? -4.708 0.979 1.571 1.00 98.38 278 LEU A C 1
ATOM 2167 O O . LEU A 1 278 ? -5.743 0.597 1.028 1.00 98.38 278 LEU A O 1
ATOM 2171 N N . LEU A 1 279 ? -4.518 0.887 2.892 1.00 98.50 279 LEU A N 1
ATOM 2172 C CA . LEU A 1 279 ? -5.506 0.290 3.790 1.00 98.50 279 LEU A CA 1
ATOM 2173 C C . LEU A 1 279 ? -6.811 1.090 3.803 1.00 98.50 279 LEU A C 1
ATOM 2175 O O . LEU A 1 279 ? -7.880 0.485 3.751 1.00 98.50 279 LEU A O 1
ATOM 2179 N N . GLN A 1 280 ? -6.737 2.424 3.819 1.00 98.50 280 GLN A N 1
ATOM 2180 C CA . GLN A 1 280 ? -7.910 3.296 3.741 1.00 98.50 280 GLN A CA 1
ATOM 2181 C C . GLN A 1 280 ? -8.657 3.116 2.419 1.00 98.50 280 GLN A C 1
ATOM 2183 O O . GLN A 1 280 ? -9.860 2.861 2.425 1.00 98.50 280 GLN A O 1
ATOM 2188 N N . PHE A 1 281 ? -7.937 3.160 1.295 1.00 98.50 281 PHE A N 1
ATOM 2189 C CA . PHE A 1 281 ? -8.524 2.965 -0.027 1.00 98.50 281 PHE A CA 1
ATOM 2190 C C . PHE A 1 281 ? -9.230 1.613 -0.155 1.00 98.50 281 PHE A C 1
ATOM 2192 O O . PHE A 1 281 ? -10.374 1.564 -0.598 1.00 98.50 281 PHE A O 1
ATOM 2199 N N . CYS A 1 282 ? -8.585 0.524 0.264 1.00 98.38 282 CYS A N 1
ATOM 2200 C CA . CYS A 1 282 ? -9.145 -0.819 0.129 1.00 98.38 282 CYS A CA 1
ATOM 2201 C C . CYS A 1 282 ? -10.239 -1.144 1.160 1.00 98.38 282 CYS A C 1
ATOM 2203 O O . CYS A 1 282 ? -11.041 -2.040 0.902 1.00 98.38 282 CYS A O 1
ATOM 2205 N N . SER A 1 283 ? -10.269 -0.456 2.308 1.00 98.50 283 SER A N 1
ATOM 2206 C CA . SER A 1 283 ? -11.293 -0.652 3.351 1.00 98.50 283 SER A CA 1
ATOM 2207 C C . SER A 1 283 ? -12.564 0.162 3.110 1.00 98.50 283 SER A C 1
ATOM 2209 O O . SER A 1 283 ? -13.605 -0.186 3.667 1.00 98.50 283 SER A O 1
ATOM 2211 N N . TRP A 1 284 ? -12.483 1.227 2.307 1.00 98.56 284 TRP A N 1
ATOM 2212 C CA . TRP A 1 284 ? -13.612 2.098 1.996 1.00 98.56 284 TRP A CA 1
ATOM 2213 C C . TRP A 1 284 ? -14.750 1.323 1.328 1.00 98.56 284 TRP A C 1
ATOM 2215 O O . TRP A 1 284 ? -14.562 0.719 0.270 1.00 98.56 284 TRP A O 1
ATOM 2225 N N . GLU A 1 285 ? -15.930 1.343 1.948 1.00 98.06 285 GLU A N 1
ATOM 2226 C CA . GLU A 1 285 ? -17.124 0.624 1.489 1.00 98.06 285 GLU A CA 1
ATOM 2227 C C . GLU A 1 285 ? -16.865 -0.879 1.254 1.00 98.06 285 GLU A C 1
ATOM 2229 O O . GLU A 1 285 ? -17.492 -1.493 0.397 1.00 98.06 285 GLU A O 1
ATOM 2234 N N . ASN A 1 286 ? -15.930 -1.500 1.981 1.00 97.62 286 ASN A N 1
ATOM 2235 C CA . ASN A 1 286 ? -15.572 -2.908 1.798 1.00 97.62 286 ASN A CA 1
ATOM 2236 C C . ASN A 1 286 ? -15.514 -3.648 3.147 1.00 97.62 286 ASN A C 1
ATOM 2238 O O . ASN A 1 286 ? -14.471 -3.636 3.810 1.00 97.62 286 ASN A O 1
ATOM 2242 N N . PRO A 1 287 ? -16.598 -4.334 3.562 1.00 95.75 287 PRO A N 1
ATOM 2243 C CA . PRO A 1 287 ? -16.666 -4.973 4.877 1.00 95.75 287 PRO A CA 1
ATOM 2244 C C . PRO A 1 287 ? -15.679 -6.134 5.032 1.00 95.75 287 PRO A C 1
ATOM 2246 O O . PRO A 1 287 ? -15.115 -6.322 6.109 1.00 95.75 287 PRO A O 1
ATOM 2249 N N . GLN A 1 288 ? -15.437 -6.905 3.968 1.00 96.12 288 GLN A N 1
ATOM 2250 C CA . GLN A 1 288 ? -14.563 -8.077 4.026 1.00 96.12 288 GLN A CA 1
ATOM 2251 C C . GLN A 1 288 ? -13.106 -7.663 4.251 1.00 96.12 288 GLN A C 1
ATOM 2253 O O . GLN A 1 288 ? -12.454 -8.156 5.173 1.00 96.12 288 GLN A O 1
ATOM 2258 N N . PHE A 1 289 ? -12.605 -6.731 3.436 1.00 98.00 289 PHE A N 1
ATOM 2259 C CA . PHE A 1 289 ? -11.241 -6.230 3.576 1.00 98.00 289 PHE A CA 1
ATOM 2260 C C . PHE A 1 289 ? -11.070 -5.467 4.889 1.00 98.00 289 PHE A C 1
ATOM 2262 O O . PHE A 1 289 ? -10.131 -5.729 5.641 1.00 98.00 289 PHE A O 1
ATOM 2269 N N . SER A 1 290 ? -12.025 -4.589 5.211 1.00 97.56 290 SER A N 1
ATOM 2270 C CA . SER A 1 290 ? -12.051 -3.853 6.473 1.00 97.56 290 SER A CA 1
ATOM 2271 C C . SER A 1 290 ? -11.976 -4.777 7.691 1.00 97.56 290 SER A C 1
ATOM 2273 O O . SER A 1 290 ? -11.282 -4.443 8.650 1.00 97.56 290 SER A O 1
ATOM 2275 N N . SER A 1 291 ? -12.690 -5.906 7.685 1.00 96.75 291 SER A N 1
ATOM 2276 C CA . SER A 1 291 ? -12.675 -6.855 8.799 1.00 96.75 291 SER A CA 1
ATOM 2277 C C . SER A 1 291 ? -11.322 -7.554 8.931 1.00 96.75 291 SER A C 1
ATOM 2279 O O . SER A 1 291 ? -10.840 -7.727 10.048 1.00 96.75 291 SER A O 1
ATOM 2281 N N . ALA A 1 292 ? -10.681 -7.916 7.813 1.00 97.44 292 ALA A N 1
ATOM 2282 C CA . ALA A 1 292 ? -9.346 -8.516 7.824 1.00 97.44 292 ALA A CA 1
ATOM 2283 C C . ALA A 1 292 ? -8.288 -7.543 8.374 1.00 97.44 292 ALA A C 1
ATOM 2285 O O . ALA A 1 292 ? -7.491 -7.918 9.234 1.00 97.44 292 ALA A O 1
ATOM 2286 N N . VAL A 1 293 ? -8.321 -6.280 7.932 1.00 98.38 293 VAL A N 1
ATOM 2287 C CA . VAL A 1 293 ? -7.445 -5.214 8.447 1.00 98.38 293 VAL A CA 1
ATOM 2288 C C . VAL A 1 293 ? -7.676 -4.993 9.938 1.00 98.38 293 VAL A C 1
ATOM 2290 O O . VAL A 1 293 ? -6.720 -4.957 10.709 1.00 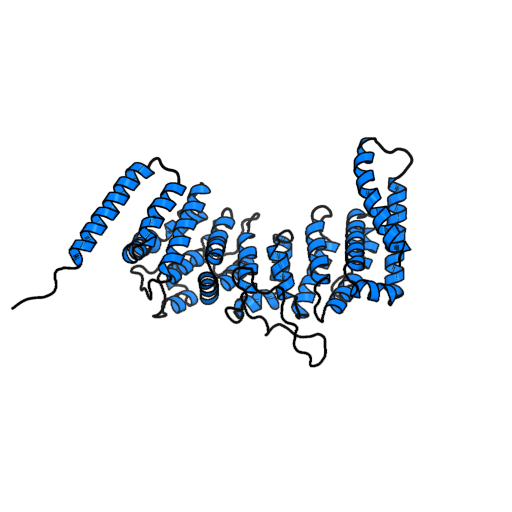98.38 293 VAL A O 1
ATOM 2293 N N . LEU A 1 294 ? -8.938 -4.882 10.361 1.00 98.38 294 LEU A N 1
ATOM 2294 C CA . LEU A 1 294 ? -9.282 -4.674 11.764 1.00 98.38 294 LEU A CA 1
ATOM 2295 C C . LEU A 1 294 ? -8.796 -5.835 12.637 1.00 98.38 294 LEU A C 1
ATOM 2297 O O . LEU A 1 294 ? -8.199 -5.601 13.687 1.00 98.38 294 LEU A O 1
ATOM 2301 N N . GLY A 1 295 ? -9.019 -7.076 12.201 1.00 97.94 295 GLY A N 1
ATOM 2302 C CA . GLY A 1 295 ? -8.617 -8.258 12.954 1.00 97.94 295 GLY A CA 1
ATOM 2303 C C . GLY A 1 295 ? -7.101 -8.381 13.118 1.00 97.94 295 GLY A C 1
ATOM 2304 O O . GLY A 1 295 ? -6.624 -8.746 14.196 1.00 97.94 295 GLY A O 1
ATOM 2305 N N . GLU A 1 296 ? -6.333 -8.024 12.088 1.00 98.00 296 GLU A N 1
ATOM 2306 C CA . GLU A 1 296 ? -4.873 -7.988 12.174 1.00 98.00 296 GLU A CA 1
ATOM 2307 C C . GLU A 1 296 ? -4.382 -6.840 13.065 1.00 98.00 296 GLU A C 1
ATOM 2309 O O . GLU A 1 296 ? -3.543 -7.051 13.934 1.00 98.00 296 GLU A O 1
ATOM 2314 N N . LEU A 1 297 ? -4.938 -5.632 12.937 1.00 98.50 297 LEU A N 1
ATOM 2315 C CA . LEU A 1 297 ? -4.536 -4.503 13.782 1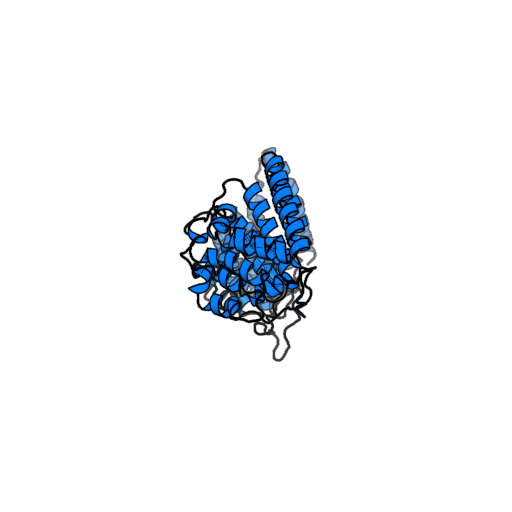.00 98.50 297 LEU A CA 1
ATOM 2316 C C . LEU A 1 297 ? -4.851 -4.750 15.263 1.00 98.50 297 LEU A C 1
ATOM 2318 O O . LEU A 1 297 ? -4.016 -4.458 16.117 1.00 98.50 297 LEU A O 1
ATOM 2322 N N . LEU A 1 298 ? -6.005 -5.344 15.586 1.00 98.44 298 LEU A N 1
ATOM 2323 C CA . LEU A 1 298 ? -6.330 -5.755 16.958 1.00 98.44 298 LEU A CA 1
ATOM 2324 C C . LEU A 1 298 ? -5.342 -6.807 17.483 1.00 98.44 298 LEU A C 1
ATOM 2326 O O . LEU A 1 298 ? -4.909 -6.719 18.633 1.00 98.44 298 LEU A O 1
ATOM 2330 N N . TRP A 1 299 ? -4.935 -7.761 16.640 1.00 97.69 299 TRP A N 1
ATOM 2331 C CA . TRP A 1 299 ? -3.909 -8.748 16.984 1.00 97.69 299 TRP A CA 1
ATOM 2332 C C . TRP A 1 299 ? -2.561 -8.090 17.299 1.00 97.69 299 TRP A C 1
ATOM 2334 O O . TRP A 1 299 ? -1.984 -8.333 18.362 1.00 97.69 299 TRP A O 1
ATOM 2344 N N . GLN A 1 300 ? -2.089 -7.204 16.423 1.00 97.81 300 GLN A N 1
ATOM 2345 C CA . GLN A 1 300 ? -0.843 -6.465 16.624 1.00 97.81 300 GLN A CA 1
ATOM 2346 C C . GLN A 1 300 ? -0.913 -5.612 17.899 1.00 97.81 300 GLN A C 1
ATOM 2348 O O . GLN A 1 300 ? 0.004 -5.622 18.721 1.00 97.81 300 GLN A O 1
ATOM 2353 N N . VAL A 1 301 ? -2.040 -4.939 18.151 1.00 97.75 301 VAL A N 1
ATOM 2354 C CA . VAL A 1 301 ? -2.222 -4.142 19.373 1.00 97.75 301 VAL A CA 1
ATOM 2355 C C . VAL A 1 301 ? -2.176 -5.003 20.640 1.00 97.75 301 VAL A C 1
ATOM 2357 O O . VAL A 1 301 ? -1.591 -4.606 21.657 1.00 97.75 301 VAL A O 1
ATOM 2360 N N . ALA A 1 302 ? -2.750 -6.202 20.578 1.00 97.00 302 ALA A N 1
ATOM 2361 C CA . ALA A 1 302 ? -2.791 -7.146 21.682 1.00 97.00 302 ALA A CA 1
ATOM 2362 C C . ALA A 1 302 ? -1.428 -7.775 22.009 1.00 97.00 302 ALA A C 1
ATOM 2364 O O . ALA A 1 302 ? -1.148 -7.997 23.192 1.00 97.00 302 ALA A O 1
ATOM 2365 N N . TYR A 1 303 ? -0.584 -8.051 21.008 1.00 96.19 303 TYR A N 1
ATOM 2366 C CA . TYR A 1 303 ? 0.581 -8.928 21.185 1.00 96.19 303 TYR A CA 1
ATOM 2367 C C . TYR A 1 303 ? 1.938 -8.297 20.861 1.00 96.19 303 TYR A C 1
ATOM 2369 O O . TYR A 1 303 ? 2.931 -8.710 21.464 1.00 96.19 303 TYR A O 1
ATOM 2377 N N . THR A 1 304 ? 2.004 -7.250 20.039 1.00 95.88 304 THR A N 1
ATOM 2378 C CA . THR A 1 304 ? 3.276 -6.611 19.668 1.00 95.88 304 THR A CA 1
ATOM 2379 C C . THR A 1 304 ? 3.951 -5.948 20.864 1.00 95.88 304 THR A C 1
ATOM 2381 O O . THR A 1 304 ? 3.311 -5.520 21.841 1.00 95.88 304 THR A O 1
ATOM 2384 N N . TYR A 1 305 ? 5.284 -5.905 20.829 1.00 93.81 305 TYR A N 1
ATOM 2385 C CA . TYR A 1 305 ? 6.078 -5.293 21.880 1.00 93.81 305 TYR A CA 1
ATOM 2386 C C . TYR A 1 305 ? 5.720 -3.815 22.049 1.00 93.81 305 TYR A C 1
ATOM 2388 O O . TYR A 1 305 ? 5.564 -3.060 21.095 1.00 93.81 305 TYR A O 1
ATOM 2396 N N . THR A 1 306 ? 5.626 -3.373 23.305 1.00 89.69 306 THR A N 1
ATOM 2397 C CA . THR A 1 306 ? 5.103 -2.033 23.631 1.00 89.69 306 THR A CA 1
ATOM 2398 C C . THR A 1 306 ? 5.880 -0.861 23.018 1.00 89.69 306 THR A C 1
ATOM 2400 O O . THR A 1 306 ? 5.311 0.221 22.896 1.00 89.69 306 THR A O 1
ATOM 2403 N N . TYR A 1 307 ? 7.152 -1.041 22.645 1.00 90.44 307 TYR A N 1
ATOM 2404 C CA . TYR A 1 307 ? 7.972 -0.002 22.007 1.00 90.44 307 TYR A CA 1
ATOM 2405 C C . TYR A 1 307 ? 7.739 0.116 20.488 1.00 90.44 307 TYR A C 1
ATOM 2407 O O . TYR A 1 307 ? 7.994 1.179 19.930 1.00 90.44 307 TYR A O 1
ATOM 2415 N N . GLU A 1 308 ? 7.183 -0.918 19.853 1.00 92.19 308 GLU A N 1
ATOM 2416 C CA . GLU A 1 308 ? 6.798 -0.975 18.429 1.00 92.19 308 GLU A CA 1
ATOM 2417 C C . GLU A 1 308 ? 5.282 -0.861 18.224 1.00 92.19 308 GLU A C 1
ATOM 2419 O O . GLU A 1 308 ? 4.791 -0.890 17.106 1.00 92.19 308 GLU A O 1
ATOM 2424 N N . LEU A 1 309 ? 4.515 -0.715 19.304 1.00 93.81 309 LEU A N 1
ATOM 2425 C CA . LEU A 1 309 ? 3.053 -0.733 19.273 1.00 93.81 309 LEU A CA 1
ATOM 2426 C C . LEU A 1 309 ? 2.435 0.471 18.540 1.00 93.81 309 LEU A C 1
ATOM 2428 O O . LEU A 1 309 ? 1.333 0.383 18.006 1.00 93.81 309 LEU A O 1
ATOM 2432 N N . ARG A 1 310 ? 3.122 1.618 18.549 1.00 95.50 310 ARG A N 1
ATOM 2433 C CA . ARG A 1 310 ? 2.550 2.897 18.111 1.00 95.50 310 ARG A CA 1
ATOM 2434 C C . ARG A 1 310 ? 2.064 2.895 16.649 1.00 95.50 310 ARG A C 1
ATOM 2436 O O . ARG A 1 310 ? 0.910 3.264 16.463 1.00 95.50 310 ARG A O 1
ATOM 2443 N N . PRO A 1 311 ? 2.854 2.462 15.647 1.00 97.50 311 PRO A N 1
ATOM 2444 C CA . PRO A 1 311 ? 2.390 2.384 14.260 1.00 97.50 311 PRO A CA 1
ATOM 2445 C C . PRO A 1 311 ? 1.068 1.624 14.087 1.00 97.50 311 PRO A C 1
ATOM 2447 O O . PRO A 1 311 ? 0.181 2.092 13.383 1.00 97.50 311 PRO A O 1
ATOM 2450 N N . PHE A 1 312 ? 0.883 0.499 14.784 1.00 98.31 312 PHE A N 1
ATOM 2451 C CA . PHE A 1 312 ? -0.350 -0.292 14.694 1.00 98.31 312 PHE A CA 1
ATOM 2452 C C . PHE A 1 312 ? -1.558 0.421 15.306 1.00 98.31 312 PHE A C 1
ATOM 2454 O O . PHE A 1 312 ? -2.654 0.359 14.757 1.00 98.31 312 PHE A O 1
ATOM 2461 N N . VAL A 1 313 ? -1.361 1.122 16.426 1.00 97.75 313 VAL A N 1
ATOM 2462 C CA . VAL A 1 313 ? -2.417 1.928 17.059 1.00 97.75 313 VAL A CA 1
ATOM 2463 C C . VAL A 1 313 ? -2.800 3.119 16.178 1.00 97.75 313 VAL A C 1
ATOM 2465 O O . VAL A 1 313 ? -3.986 3.414 16.041 1.00 97.75 313 VAL A O 1
ATOM 2468 N N . ASP A 1 314 ? -1.814 3.774 15.561 1.00 97.88 314 ASP A N 1
ATOM 2469 C CA . ASP A 1 314 ? -2.036 4.905 14.657 1.00 97.88 314 ASP A CA 1
ATOM 2470 C C . ASP A 1 314 ? -2.806 4.444 13.393 1.00 97.88 314 ASP A C 1
ATOM 2472 O O . ASP A 1 314 ? -3.781 5.088 12.999 1.00 97.88 314 ASP A O 1
ATOM 2476 N N . LEU A 1 315 ? -2.458 3.282 12.817 1.00 98.50 315 LEU A N 1
ATOM 2477 C CA . LEU A 1 315 ? -3.217 2.658 11.721 1.00 98.50 315 LEU A CA 1
ATOM 2478 C C . LEU A 1 315 ? -4.641 2.265 12.136 1.00 98.50 315 LEU A C 1
ATOM 2480 O O . LEU A 1 315 ? -5.586 2.528 11.393 1.00 98.50 315 LEU A O 1
ATOM 2484 N N . LEU A 1 316 ? -4.806 1.653 13.316 1.00 98.62 316 LEU A N 1
ATOM 2485 C CA . LEU A 1 316 ? -6.117 1.260 13.836 1.00 98.62 316 LEU A CA 1
ATOM 2486 C C . LEU A 1 316 ? -7.032 2.472 13.952 1.00 98.62 316 LEU A C 1
ATOM 2488 O O . LEU A 1 316 ? -8.137 2.449 13.416 1.00 98.62 316 LEU A O 1
ATOM 2492 N N . LEU A 1 317 ? -6.560 3.545 14.590 1.00 98.56 317 LEU A N 1
ATOM 2493 C CA . LEU A 1 317 ? -7.332 4.776 14.718 1.00 98.56 317 LEU A CA 1
ATOM 2494 C C . LEU A 1 317 ? -7.743 5.314 13.342 1.00 98.56 317 LEU A C 1
ATOM 2496 O O . LEU A 1 317 ? -8.914 5.612 13.129 1.00 98.56 317 LEU A O 1
ATOM 2500 N N . ALA A 1 318 ? -6.818 5.372 12.385 1.00 98.25 318 ALA A N 1
ATOM 2501 C CA . ALA A 1 318 ? -7.111 5.905 11.060 1.00 98.25 318 ALA A CA 1
ATOM 2502 C C . ALA A 1 318 ? -8.139 5.072 10.267 1.00 98.25 318 ALA A C 1
ATOM 2504 O O . ALA A 1 318 ? -8.929 5.641 9.516 1.00 98.25 318 ALA A O 1
ATOM 2505 N N . VAL A 1 319 ? -8.170 3.745 10.446 1.00 98.12 319 VAL A N 1
ATOM 2506 C CA . VAL A 1 319 ? -9.191 2.864 9.844 1.00 98.12 319 VAL A CA 1
ATOM 2507 C C . VAL A 1 319 ? -10.555 3.027 10.529 1.00 98.12 319 VAL A C 1
ATOM 2509 O O . VAL A 1 319 ? -11.594 2.968 9.868 1.00 98.12 319 VAL A O 1
ATOM 2512 N N . LEU A 1 320 ? -10.582 3.270 11.842 1.00 98.50 320 LEU A N 1
ATOM 2513 C CA . LEU A 1 320 ? -11.825 3.533 12.581 1.00 98.50 320 LEU A CA 1
ATOM 2514 C C . LEU A 1 320 ? -12.450 4.884 12.222 1.00 98.50 320 LEU A C 1
ATOM 2516 O O . LEU A 1 320 ? -13.670 5.021 12.271 1.00 98.50 320 LEU A O 1
ATOM 2520 N N . LEU A 1 321 ? -11.627 5.849 11.811 1.00 98.31 321 LEU A N 1
ATOM 2521 C CA . LEU A 1 321 ? -12.060 7.178 11.381 1.00 98.31 321 LEU A CA 1
ATOM 2522 C C . LEU A 1 321 ? -12.542 7.241 9.925 1.00 98.31 321 LEU A C 1
ATOM 2524 O O . LEU A 1 321 ? -12.976 8.299 9.492 1.00 98.31 321 LEU A O 1
ATOM 2528 N N . LEU A 1 322 ? -12.522 6.138 9.171 1.00 98.19 322 LEU A N 1
ATOM 2529 C CA . LEU A 1 322 ? -13.107 6.105 7.827 1.00 98.19 322 LEU A CA 1
ATOM 2530 C C . LEU A 1 322 ? -14.613 6.394 7.890 1.00 98.19 322 LEU A C 1
ATOM 2532 O O . LEU A 1 322 ? -15.355 5.616 8.487 1.00 98.19 322 LEU A O 1
ATOM 2536 N N . GLU A 1 323 ? -15.053 7.483 7.264 1.00 96.94 323 GLU A N 1
ATOM 2537 C CA . GLU A 1 323 ? -16.440 7.976 7.276 1.00 96.94 323 GLU A CA 1
ATOM 2538 C C . GLU A 1 323 ? -17.287 7.375 6.142 1.00 96.94 323 GLU A C 1
ATOM 2540 O O . GLU A 1 323 ? -17.933 8.082 5.371 1.00 96.94 323 GLU A O 1
ATOM 2545 N N . ASP A 1 324 ? -17.260 6.050 6.024 1.00 97.44 324 ASP A N 1
ATOM 2546 C CA . ASP A 1 324 ? -18.104 5.309 5.084 1.00 97.44 324 ASP A CA 1
ATOM 2547 C C . ASP A 1 324 ? -19.318 4.672 5.796 1.00 97.44 324 ASP A C 1
ATOM 2549 O O . ASP A 1 324 ? -19.473 4.752 7.021 1.00 97.44 324 ASP A O 1
ATOM 2553 N N . SER A 1 325 ? -20.175 3.977 5.045 1.00 97.75 325 SER A N 1
ATOM 2554 C CA . SER A 1 325 ? -21.367 3.320 5.600 1.00 97.75 325 SER A CA 1
ATOM 2555 C C . SER A 1 325 ? -21.077 2.200 6.622 1.00 97.75 325 SER A C 1
ATOM 2557 O O . SER A 1 325 ? -21.973 1.800 7.367 1.00 97.75 325 SER A O 1
ATOM 2559 N N . TRP A 1 326 ? -19.837 1.716 6.722 1.00 97.88 326 TRP A N 1
ATOM 2560 C CA . TRP A 1 326 ? -19.389 0.662 7.639 1.00 97.88 326 TRP A CA 1
ATOM 2561 C C . TRP A 1 326 ? -18.679 1.181 8.895 1.00 97.88 326 TRP A C 1
ATOM 2563 O O . TRP A 1 326 ? -18.298 0.373 9.749 1.00 97.88 326 TRP A O 1
ATOM 2573 N N . GLN A 1 327 ? -18.529 2.500 9.065 1.00 98.06 327 GLN A N 1
ATOM 2574 C CA . GLN A 1 327 ? -17.807 3.098 10.196 1.00 98.06 327 GLN A CA 1
ATOM 2575 C C . GLN A 1 327 ? -18.294 2.578 11.555 1.00 98.06 327 GLN A C 1
ATOM 2577 O O . GLN A 1 327 ? -17.497 2.126 12.380 1.00 98.06 327 GLN A O 1
ATOM 2582 N N . ALA A 1 328 ? -19.612 2.564 11.770 1.00 97.44 328 ALA A N 1
ATOM 2583 C CA . ALA A 1 328 ? -20.198 2.092 13.021 1.00 97.44 328 ALA A CA 1
ATOM 2584 C C . ALA A 1 328 ? -19.874 0.612 13.300 1.00 97.44 328 ALA A C 1
ATOM 2586 O O . ALA A 1 328 ? -19.564 0.255 14.435 1.00 97.44 328 ALA A O 1
ATOM 2587 N N . HIS A 1 329 ? -19.873 -0.246 12.275 1.00 97.44 329 HIS A N 1
ATOM 2588 C CA . HIS A 1 329 ? -19.531 -1.664 12.420 1.00 97.44 329 HIS A CA 1
ATOM 2589 C C . HIS A 1 329 ? -18.056 -1.853 12.784 1.00 97.44 329 HIS A C 1
ATOM 2591 O O . HIS A 1 329 ? -17.740 -2.627 13.691 1.00 97.44 329 HIS A O 1
ATOM 2597 N N . ARG A 1 330 ? -17.154 -1.101 12.134 1.00 98.06 330 ARG A N 1
ATOM 2598 C CA . ARG A 1 330 ? -15.724 -1.108 12.473 1.00 98.06 330 ARG A CA 1
ATOM 2599 C C . ARG A 1 330 ? -15.491 -0.698 13.925 1.00 98.06 330 ARG A C 1
ATOM 2601 O O . ARG A 1 330 ? -14.797 -1.409 14.648 1.00 98.06 330 ARG A O 1
ATOM 2608 N N . ILE A 1 331 ? -16.103 0.402 14.367 1.00 98.50 331 ILE A N 1
ATOM 2609 C CA . ILE A 1 331 ? -15.986 0.899 15.746 1.00 98.50 331 ILE A CA 1
ATOM 2610 C C . ILE A 1 331 ? -16.532 -0.124 16.740 1.00 98.50 331 ILE A C 1
ATOM 2612 O O . ILE A 1 331 ? -15.848 -0.467 17.702 1.00 98.50 331 ILE A O 1
ATOM 2616 N N . HIS A 1 332 ? -17.727 -0.661 16.491 1.00 97.75 332 HIS A N 1
ATOM 2617 C CA . HIS A 1 332 ? -18.333 -1.678 17.346 1.00 97.75 332 HIS A CA 1
ATOM 2618 C C . HIS A 1 332 ? -17.389 -2.869 17.564 1.00 97.75 332 HIS A C 1
ATOM 2620 O O . HIS A 1 332 ? -17.117 -3.245 18.708 1.00 97.75 332 HIS A O 1
ATOM 2626 N N . ASN A 1 333 ? -16.838 -3.413 16.477 1.00 98.19 333 ASN A N 1
ATOM 2627 C CA . ASN A 1 333 ? -15.940 -4.564 16.520 1.00 98.19 333 ASN A CA 1
ATOM 2628 C C . ASN A 1 333 ? -14.576 -4.223 17.135 1.00 98.19 333 ASN A C 1
ATOM 2630 O O . ASN A 1 333 ? -13.997 -5.050 17.828 1.00 98.19 333 ASN A O 1
ATOM 2634 N N . ALA A 1 334 ? -14.067 -3.004 16.962 1.00 98.44 334 ALA A N 1
ATOM 2635 C CA . ALA A 1 334 ? -12.833 -2.579 17.622 1.00 98.44 334 ALA A CA 1
ATOM 2636 C C . ALA A 1 334 ? -12.991 -2.477 19.144 1.00 98.44 334 ALA A C 1
ATOM 2638 O O . ALA A 1 334 ? -12.095 -2.857 19.899 1.00 98.44 334 ALA A O 1
ATOM 2639 N N . LEU A 1 335 ? -14.139 -1.976 19.611 1.00 98.25 335 LEU A N 1
ATOM 2640 C CA . LEU A 1 335 ? -14.416 -1.812 21.036 1.00 98.25 335 LEU A CA 1
ATOM 2641 C C . LEU A 1 335 ? -14.712 -3.153 21.720 1.00 98.25 335 LEU A C 1
ATOM 2643 O O . LEU A 1 335 ? -14.171 -3.420 22.796 1.00 98.25 335 LEU A O 1
ATOM 2647 N N . ARG A 1 336 ? -15.569 -3.983 21.111 1.00 97.06 336 ARG A N 1
ATOM 2648 C CA . ARG A 1 336 ? -16.070 -5.239 21.701 1.00 97.06 336 ARG A CA 1
ATOM 2649 C C . ARG A 1 336 ? -15.282 -6.483 21.304 1.00 97.06 336 ARG A C 1
ATOM 2651 O O . ARG A 1 336 ? -15.363 -7.476 22.013 1.00 97.06 336 ARG A O 1
ATOM 2658 N N . GLY A 1 337 ? -14.541 -6.424 20.207 1.00 96.56 337 GLY A N 1
ATOM 2659 C CA . GLY A 1 337 ? -13.930 -7.583 19.572 1.00 96.56 337 GLY A CA 1
ATOM 2660 C C . GLY A 1 337 ? -14.738 -8.084 18.378 1.00 96.56 337 GLY A C 1
ATOM 2661 O O . GLY A 1 337 ? -15.910 -7.745 18.194 1.00 96.56 337 GLY A O 1
ATOM 2662 N N . ILE A 1 338 ? -14.078 -8.898 17.561 1.00 95.31 338 ILE A N 1
ATOM 2663 C CA . ILE A 1 338 ? -14.690 -9.655 16.472 1.00 95.31 338 ILE A CA 1
ATOM 2664 C C . ILE A 1 338 ? -15.089 -11.014 17.062 1.00 95.31 338 ILE A C 1
ATOM 2666 O O . ILE A 1 338 ? -14.199 -11.714 17.561 1.00 95.31 338 ILE A O 1
ATOM 2670 N N . PRO A 1 339 ? -16.384 -11.390 17.038 1.00 91.69 339 PRO A N 1
ATOM 2671 C CA . PRO A 1 339 ? -16.854 -12.650 17.611 1.00 91.69 339 PRO A CA 1
ATOM 2672 C C . PRO A 1 339 ? -16.018 -13.843 17.143 1.00 91.69 339 PRO A C 1
ATOM 2674 O O . PRO A 1 339 ? -15.724 -13.957 15.956 1.00 91.69 339 PRO A O 1
ATOM 2677 N N . ASP A 1 340 ? -15.619 -14.692 18.090 1.00 88.62 340 ASP A N 1
ATOM 2678 C CA . ASP A 1 340 ? -14.840 -15.921 17.882 1.00 88.62 340 ASP A CA 1
ATOM 2679 C C . ASP A 1 340 ? -13.455 -15.764 17.211 1.00 88.62 340 ASP A C 1
ATOM 2681 O O . ASP A 1 340 ? -12.764 -16.762 17.013 1.00 88.62 340 ASP A O 1
ATOM 2685 N N . ASP A 1 341 ? -13.004 -14.538 16.909 1.00 92.00 341 ASP A N 1
ATOM 2686 C CA . ASP A 1 341 ? -11.746 -14.291 16.186 1.00 92.00 341 ASP A CA 1
ATOM 2687 C C . ASP A 1 341 ? -10.767 -13.389 16.957 1.00 92.00 341 ASP A C 1
ATOM 2689 O O . ASP A 1 341 ? -9.586 -13.726 17.116 1.00 92.00 341 ASP A O 1
ATOM 2693 N N . ARG A 1 342 ? -11.216 -12.225 17.452 1.00 95.31 342 ARG A N 1
ATOM 2694 C CA . ARG A 1 342 ? -10.327 -11.216 18.061 1.00 95.31 342 ARG A CA 1
ATOM 2695 C C . ARG A 1 342 ? -10.951 -10.524 19.264 1.00 95.31 342 ARG A C 1
ATOM 2697 O O . ARG A 1 342 ? -12.080 -10.052 19.203 1.00 95.31 342 ARG A O 1
ATOM 2704 N N . GLU A 1 343 ? -10.167 -10.374 20.328 1.00 95.88 343 GLU A N 1
ATOM 2705 C CA . GLU A 1 343 ? -10.531 -9.526 21.468 1.00 95.88 343 GLU A CA 1
ATOM 2706 C C . GLU A 1 343 ? -10.584 -8.042 21.076 1.00 95.88 343 GLU A C 1
ATOM 2708 O O . GLU A 1 343 ? -9.787 -7.565 20.264 1.00 95.88 343 GLU A O 1
ATOM 2713 N N . GLY A 1 344 ? -11.499 -7.296 21.699 1.00 97.69 344 GLY A N 1
ATOM 2714 C CA . GLY A 1 344 ? -11.594 -5.849 21.528 1.00 97.69 344 GLY A CA 1
ATOM 2715 C C . GLY A 1 344 ? -10.559 -5.070 22.340 1.00 97.69 344 GLY A C 1
ATOM 2716 O O . GLY A 1 344 ? -9.854 -5.601 23.208 1.00 97.69 344 GLY A O 1
ATOM 2717 N N . LEU A 1 345 ? -10.515 -3.757 22.113 1.00 98.31 345 LEU A N 1
ATOM 2718 C CA . LEU A 1 345 ? -9.645 -2.838 22.849 1.00 98.31 345 LEU A CA 1
ATOM 2719 C C . LEU A 1 345 ? -9.932 -2.842 24.355 1.00 98.31 345 LEU A C 1
ATOM 2721 O O . LEU A 1 345 ? -8.993 -2.813 25.150 1.00 98.31 345 LEU A O 1
ATOM 2725 N N . PHE A 1 346 ? -11.201 -2.923 24.772 1.00 98.12 346 PHE A N 1
ATOM 2726 C CA . PHE A 1 346 ? -11.534 -2.954 26.199 1.00 98.12 346 PHE A CA 1
ATOM 2727 C C . PHE A 1 346 ? -11.037 -4.221 26.898 1.00 98.12 346 PHE A C 1
ATOM 2729 O O . PHE A 1 346 ? -10.519 -4.142 28.014 1.00 98.12 346 PHE A O 1
ATOM 2736 N N . ASP A 1 347 ? -11.142 -5.373 26.241 1.00 97.50 347 ASP A N 1
ATOM 2737 C CA . ASP A 1 347 ? -10.664 -6.636 26.805 1.00 97.50 347 ASP A CA 1
ATOM 2738 C C . ASP A 1 347 ? -9.126 -6.659 26.822 1.00 97.50 347 ASP A C 1
ATOM 2740 O O . ASP A 1 347 ? -8.511 -7.039 27.823 1.00 97.50 347 ASP A O 1
ATOM 2744 N N . THR A 1 348 ? -8.491 -6.088 25.790 1.00 97.62 348 THR A N 1
ATOM 2745 C CA . THR A 1 348 ? -7.037 -5.877 25.751 1.00 97.62 348 THR A CA 1
ATOM 2746 C C . THR A 1 348 ? -6.551 -4.983 26.896 1.00 97.62 348 THR A C 1
ATOM 2748 O O . THR A 1 348 ? -5.543 -5.313 27.531 1.00 97.62 348 THR A O 1
ATOM 2751 N N . ILE A 1 349 ? -7.254 -3.884 27.205 1.00 97.56 349 ILE A N 1
ATOM 2752 C CA . ILE A 1 349 ? -6.964 -3.019 28.363 1.00 97.56 349 ILE A CA 1
ATOM 2753 C C . ILE A 1 349 ? -7.082 -3.827 29.653 1.00 97.56 349 ILE A C 1
ATOM 2755 O O . ILE A 1 349 ? -6.132 -3.872 30.438 1.00 97.56 349 ILE A O 1
ATOM 2759 N N . GLN A 1 350 ? -8.214 -4.507 29.848 1.00 97.00 350 GLN A N 1
ATOM 2760 C CA . GLN A 1 350 ? -8.500 -5.261 31.064 1.00 97.00 350 GLN A CA 1
ATOM 2761 C C . GLN A 1 350 ? -7.456 -6.354 31.330 1.00 97.00 350 GLN A C 1
ATOM 2763 O O . GLN A 1 350 ? -7.021 -6.516 32.469 1.00 97.00 350 GLN A O 1
ATOM 2768 N N . ARG A 1 351 ? -7.015 -7.067 30.289 1.00 96.56 351 ARG A N 1
ATOM 2769 C CA . ARG A 1 351 ? -5.965 -8.092 30.367 1.00 96.56 351 ARG A CA 1
ATOM 2770 C C . ARG A 1 351 ? -4.581 -7.495 30.630 1.00 96.56 351 ARG A C 1
ATOM 2772 O O . ARG A 1 351 ? -3.782 -8.064 31.370 1.00 96.56 351 ARG A O 1
ATOM 2779 N N . SER A 1 352 ? -4.282 -6.343 30.033 1.00 94.75 352 SER A N 1
ATOM 2780 C CA . SER A 1 352 ? -2.939 -5.747 30.064 1.00 94.75 352 SER A CA 1
ATOM 2781 C C . SER A 1 352 ? -2.670 -4.889 31.302 1.00 94.75 352 SER A C 1
ATOM 2783 O O . SER A 1 352 ? -1.509 -4.620 31.608 1.00 94.75 352 SER A O 1
ATOM 2785 N N . LYS A 1 353 ? -3.706 -4.460 32.032 1.00 89.81 353 LYS A N 1
ATOM 2786 C CA . LYS A 1 353 ? -3.596 -3.447 33.095 1.00 89.81 353 LYS A CA 1
ATOM 2787 C C . LYS A 1 353 ? -2.666 -3.803 34.266 1.00 89.81 353 LYS A C 1
ATOM 2789 O O . LYS A 1 353 ? -2.106 -2.901 34.878 1.00 89.81 353 LYS A O 1
ATOM 2794 N N . GLY A 1 354 ? -2.472 -5.092 34.565 1.00 89.19 354 GLY A N 1
ATOM 2795 C CA . GLY A 1 354 ? -1.619 -5.546 35.676 1.00 89.19 354 GLY A CA 1
ATOM 2796 C C . GLY A 1 354 ? -0.124 -5.594 35.342 1.00 89.19 354 GLY A C 1
ATOM 2797 O O . GLY A 1 354 ? 0.695 -5.058 36.081 1.00 89.19 354 GLY A O 1
ATOM 2798 N N . HIS A 1 355 ? 0.238 -6.210 34.211 1.00 87.38 355 HIS A N 1
ATOM 2799 C CA . HIS A 1 355 ? 1.641 -6.495 33.859 1.00 87.38 355 HIS A CA 1
ATOM 2800 C C . HIS A 1 355 ? 2.155 -5.712 32.640 1.00 87.38 355 HIS A C 1
ATOM 2802 O O . HIS A 1 355 ? 3.360 -5.539 32.477 1.00 87.38 355 HIS A O 1
ATOM 2808 N N . TYR A 1 356 ? 1.258 -5.189 31.799 1.00 89.69 356 TYR A N 1
ATOM 2809 C CA . TYR A 1 356 ? 1.579 -4.490 30.550 1.00 89.69 356 TYR A CA 1
ATOM 2810 C C . TYR A 1 356 ? 0.909 -3.110 30.494 1.00 89.69 356 TYR A C 1
ATOM 2812 O O . TYR A 1 356 ? 0.294 -2.728 29.497 1.00 89.69 356 TYR A O 1
ATOM 2820 N N . GLN A 1 357 ? 1.071 -2.327 31.564 1.00 90.56 357 GLN A N 1
ATOM 2821 C CA . GLN A 1 357 ? 0.445 -1.010 31.750 1.00 90.56 357 GLN A CA 1
ATOM 2822 C C . GLN A 1 357 ? 0.659 -0.059 30.561 1.00 90.56 357 GLN A C 1
ATOM 2824 O O . GLN A 1 357 ? -0.250 0.674 30.182 1.00 90.56 357 GLN A O 1
ATOM 2829 N N . LYS A 1 358 ? 1.835 -0.099 29.915 1.00 91.00 358 LYS A N 1
ATOM 2830 C CA . LYS A 1 358 ? 2.116 0.705 28.711 1.00 91.00 358 LYS A CA 1
ATOM 2831 C C . LYS A 1 358 ? 1.178 0.369 27.545 1.00 91.00 358 LYS A C 1
ATOM 2833 O O . LYS A 1 358 ? 0.736 1.291 26.871 1.00 91.00 358 LYS A O 1
ATOM 2838 N N . ARG A 1 359 ? 0.861 -0.912 27.315 1.00 95.25 359 ARG A N 1
ATOM 2839 C CA . ARG A 1 359 ? -0.081 -1.346 26.265 1.00 95.25 359 ARG A CA 1
ATOM 2840 C C . ARG A 1 359 ? -1.494 -0.871 26.581 1.00 95.25 359 ARG A C 1
ATOM 2842 O O . ARG A 1 359 ? -2.122 -0.244 25.734 1.00 95.25 359 ARG A O 1
ATOM 2849 N N . ALA A 1 360 ? -1.950 -1.109 27.814 1.00 95.38 360 ALA A N 1
ATOM 2850 C CA . ALA A 1 360 ? -3.250 -0.635 28.287 1.00 95.38 360 ALA A CA 1
ATOM 2851 C C . ALA A 1 360 ? -3.376 0.891 28.129 1.00 95.38 360 ALA A C 1
ATOM 2853 O O . ALA A 1 360 ? -4.360 1.371 27.576 1.00 95.38 360 ALA A O 1
ATOM 2854 N N . TYR A 1 361 ? -2.337 1.646 28.496 1.00 94.81 361 TYR A N 1
ATOM 2855 C CA . TYR A 1 361 ? -2.290 3.094 28.297 1.00 94.81 361 TYR A CA 1
ATOM 2856 C C . TYR A 1 361 ? -2.393 3.508 26.820 1.00 94.81 361 TYR A C 1
ATOM 2858 O O . TYR A 1 361 ? -3.140 4.433 26.517 1.00 94.81 361 TYR A O 1
ATOM 2866 N N . GLN A 1 362 ? -1.687 2.845 25.893 1.00 95.12 362 GLN A N 1
ATOM 2867 C CA . GLN A 1 362 ? -1.811 3.165 24.460 1.00 95.12 362 GLN A CA 1
ATOM 2868 C C . GLN A 1 362 ? -3.225 2.892 23.931 1.00 95.12 362 GLN A C 1
ATOM 2870 O O . GLN A 1 362 ? -3.744 3.697 23.165 1.00 95.12 362 GLN A O 1
ATOM 2875 N N . CYS A 1 363 ? -3.871 1.812 24.381 1.00 97.75 363 CYS A N 1
ATOM 2876 C CA . CYS A 1 363 ? -5.262 1.522 24.026 1.00 97.75 363 CYS A CA 1
ATOM 2877 C C . CYS A 1 363 ? -6.208 2.601 24.570 1.00 97.75 363 CYS A C 1
ATOM 2879 O O . CYS A 1 363 ? -7.012 3.132 23.815 1.00 97.75 363 CYS A O 1
ATOM 2881 N N . VAL A 1 364 ? -6.073 2.990 25.846 1.00 96.50 364 VAL A N 1
ATOM 2882 C CA . VAL A 1 364 ? -6.871 4.086 26.428 1.00 96.50 364 VAL A CA 1
ATOM 2883 C C . VAL A 1 364 ? -6.641 5.385 25.658 1.00 96.50 364 VAL A C 1
ATOM 2885 O O . VAL A 1 364 ? -7.602 6.043 25.284 1.00 96.50 364 VAL A O 1
ATOM 2888 N N . LYS A 1 365 ? -5.389 5.730 25.340 1.00 95.44 365 LYS A N 1
ATOM 2889 C CA . LYS A 1 365 ? -5.061 6.921 24.545 1.00 95.44 365 LYS A CA 1
ATOM 2890 C C . LYS A 1 365 ? -5.702 6.890 23.149 1.00 95.44 365 LYS A C 1
ATOM 2892 O O . LYS A 1 365 ? -6.179 7.920 22.687 1.00 95.44 365 LYS A O 1
ATOM 2897 N N . CYS A 1 366 ? -5.720 5.730 22.493 1.00 97.50 366 CYS A N 1
ATOM 2898 C CA . CYS A 1 366 ? -6.411 5.533 21.218 1.00 97.50 366 CYS A CA 1
ATOM 2899 C C . CYS A 1 366 ? -7.921 5.759 21.357 1.00 97.50 366 CYS A C 1
ATOM 2901 O O . CYS A 1 366 ? -8.497 6.483 20.555 1.00 97.50 366 CYS A O 1
ATOM 2903 N N . LEU A 1 367 ? -8.543 5.206 22.405 1.00 97.88 367 LEU A N 1
ATOM 2904 C CA . LEU A 1 367 ? -9.970 5.388 22.682 1.00 97.88 367 LEU A CA 1
ATOM 2905 C C . LEU A 1 367 ? -10.331 6.849 22.965 1.00 97.88 367 LEU A C 1
ATOM 2907 O O . LEU A 1 367 ? -11.347 7.313 22.467 1.00 97.88 367 LEU A O 1
ATOM 2911 N N . VAL A 1 368 ? -9.491 7.582 23.702 1.00 96.44 368 VAL A N 1
ATOM 2912 C CA . VAL A 1 368 ? -9.662 9.033 23.898 1.00 96.44 368 VAL A CA 1
ATOM 2913 C C . VAL A 1 368 ? -9.701 9.747 22.554 1.00 96.44 368 VAL A C 1
ATOM 2915 O O . VAL A 1 368 ? -10.668 10.439 22.266 1.00 96.44 368 VAL A O 1
ATOM 2918 N N . ALA A 1 369 ? -8.682 9.534 21.715 1.00 96.62 369 ALA A N 1
ATOM 2919 C CA . ALA A 1 369 ? -8.616 10.164 20.399 1.00 96.62 369 ALA A CA 1
ATOM 2920 C C . ALA A 1 369 ? -9.813 9.774 19.515 1.00 96.62 369 ALA A C 1
ATOM 2922 O O . ALA A 1 369 ? -10.353 10.609 18.800 1.00 96.62 369 ALA A O 1
ATOM 2923 N N . LEU A 1 370 ? -10.261 8.518 19.590 1.00 97.19 370 LEU A N 1
ATOM 2924 C CA . LEU A 1 370 ? -11.435 8.047 18.865 1.00 97.19 370 LEU A CA 1
ATOM 2925 C C . LEU A 1 370 ? -12.718 8.750 19.330 1.00 97.19 370 LEU A C 1
ATOM 2927 O O . LEU A 1 370 ? -13.492 9.185 18.488 1.00 97.19 370 LEU A O 1
ATOM 2931 N N . PHE A 1 371 ? -12.967 8.848 20.637 1.00 96.31 371 PHE A N 1
ATOM 2932 C CA . PHE A 1 371 ? -14.191 9.468 21.155 1.00 96.31 371 PHE A CA 1
ATOM 2933 C C . PHE A 1 371 ? -14.217 10.986 20.966 1.00 96.31 371 PHE A C 1
ATOM 2935 O O . PHE A 1 371 ? -15.296 11.534 20.766 1.00 96.31 371 PHE A O 1
ATOM 2942 N N . ASP A 1 372 ? -13.055 11.636 20.972 1.00 94.00 372 ASP A N 1
ATOM 2943 C CA . ASP A 1 372 ? -12.921 13.062 20.669 1.00 94.00 372 ASP A CA 1
ATOM 2944 C C . ASP A 1 372 ? -13.146 13.354 19.173 1.00 94.00 372 ASP A C 1
ATOM 2946 O O . ASP A 1 372 ? -13.910 14.239 18.797 1.00 94.00 372 ASP A O 1
ATOM 2950 N N . SER A 1 373 ? -12.538 12.556 18.290 1.00 94.00 373 SER A N 1
ATOM 2951 C CA . SER A 1 373 ? -12.554 12.819 16.845 1.00 94.00 373 SER A CA 1
ATOM 2952 C C . SER A 1 373 ? -13.709 12.160 16.077 1.00 94.00 373 SER A C 1
ATOM 2954 O O . SER A 1 373 ? -13.920 12.495 14.914 1.00 94.00 373 SER A O 1
ATOM 2956 N N . CYS A 1 374 ? -14.452 11.213 16.666 1.00 95.69 374 CYS A N 1
ATOM 2957 C CA . CYS A 1 374 ? -15.503 10.456 15.976 1.00 95.69 374 CYS A CA 1
ATOM 2958 C C . CYS A 1 374 ? -16.860 10.535 16.701 1.00 95.69 374 CYS A C 1
ATOM 2960 O O . CYS A 1 374 ? -17.098 9.791 17.663 1.00 95.69 374 CYS A O 1
ATOM 2962 N N . PRO A 1 375 ? -17.814 11.338 16.190 1.00 94.25 375 PRO A N 1
ATOM 2963 C CA . PRO A 1 375 ? -19.153 11.450 16.771 1.00 94.25 375 PRO A CA 1
ATOM 2964 C C . PRO A 1 375 ? -19.896 10.110 16.871 1.00 94.25 375 PRO A C 1
ATOM 2966 O O . PRO A 1 375 ? -20.600 9.859 17.850 1.00 94.25 375 PRO A O 1
ATOM 2969 N N . ALA A 1 376 ? -19.715 9.213 15.893 1.00 95.50 376 ALA A N 1
ATOM 2970 C CA . ALA A 1 376 ? -20.323 7.883 15.911 1.00 95.50 376 ALA A CA 1
ATOM 2971 C C . ALA A 1 376 ? -19.800 7.022 17.076 1.00 95.50 376 ALA A C 1
ATOM 2973 O O . ALA A 1 376 ? -20.578 6.320 17.728 1.00 95.50 376 ALA A O 1
ATOM 2974 N N . ALA A 1 377 ? -18.500 7.106 17.379 1.00 96.44 377 ALA A N 1
ATOM 2975 C CA . ALA A 1 377 ? -17.902 6.398 18.507 1.00 96.44 377 ALA A CA 1
ATOM 2976 C C . ALA A 1 377 ? -18.397 6.951 19.849 1.00 96.44 377 ALA A C 1
ATOM 2978 O O . ALA A 1 377 ? -18.782 6.171 20.725 1.00 96.44 377 ALA A O 1
ATOM 2979 N N . ALA A 1 378 ? -18.445 8.279 19.994 1.00 94.25 378 ALA A N 1
ATOM 2980 C CA . ALA A 1 378 ? -18.986 8.932 21.184 1.00 94.25 378 ALA A CA 1
ATOM 2981 C C . ALA A 1 378 ? -20.454 8.537 21.413 1.00 94.25 378 ALA A C 1
ATOM 2983 O O . ALA A 1 378 ? -20.825 8.073 22.494 1.00 94.25 378 ALA A O 1
ATOM 2984 N N . HIS A 1 379 ? -21.289 8.612 20.372 1.00 94.62 379 HIS A N 1
ATOM 2985 C CA . HIS A 1 379 ? -22.692 8.206 20.449 1.00 94.62 379 HIS A CA 1
ATOM 2986 C C . HIS A 1 379 ? -22.856 6.738 20.883 1.00 94.62 379 HIS A C 1
ATOM 2988 O O . HIS A 1 379 ? -23.700 6.423 21.731 1.00 94.62 379 HIS A O 1
ATOM 2994 N N . MET A 1 380 ? -22.020 5.837 20.356 1.00 95.94 380 MET A N 1
ATOM 2995 C CA . MET A 1 380 ? -22.026 4.420 20.728 1.00 95.94 380 MET A CA 1
ATOM 2996 C C . MET A 1 380 ? -21.646 4.199 22.199 1.00 95.94 380 MET A C 1
ATOM 2998 O O . MET A 1 380 ? -22.275 3.383 22.880 1.00 95.94 380 MET A O 1
ATOM 3002 N N . LEU A 1 381 ? -20.658 4.943 22.707 1.00 93.69 381 LEU A N 1
ATOM 3003 C CA . LEU A 1 381 ? -20.257 4.905 24.113 1.00 93.69 381 LEU A CA 1
ATOM 3004 C C . LEU A 1 381 ? -21.387 5.373 25.041 1.00 93.69 381 LEU A C 1
ATOM 3006 O O . LEU A 1 381 ? -21.651 4.729 26.057 1.00 93.69 381 LEU A O 1
ATOM 3010 N N . HIS A 1 382 ? -22.072 6.465 24.691 1.00 91.44 382 HIS A N 1
ATOM 3011 C CA . HIS A 1 382 ? -23.158 7.019 25.506 1.00 91.44 382 HIS A CA 1
ATOM 3012 C C . HIS A 1 382 ? -24.400 6.126 25.530 1.00 91.44 382 HIS A C 1
ATOM 3014 O O . HIS A 1 382 ? -25.033 5.985 26.578 1.00 91.44 382 HIS A O 1
ATOM 3020 N N . THR A 1 383 ? -24.730 5.503 24.400 1.00 94.44 383 THR A N 1
ATOM 3021 C CA . THR A 1 383 ? -25.942 4.684 24.260 1.00 94.44 383 THR A CA 1
ATOM 3022 C C . THR A 1 383 ? -25.766 3.287 24.864 1.00 94.44 383 THR A C 1
ATOM 3024 O O . THR A 1 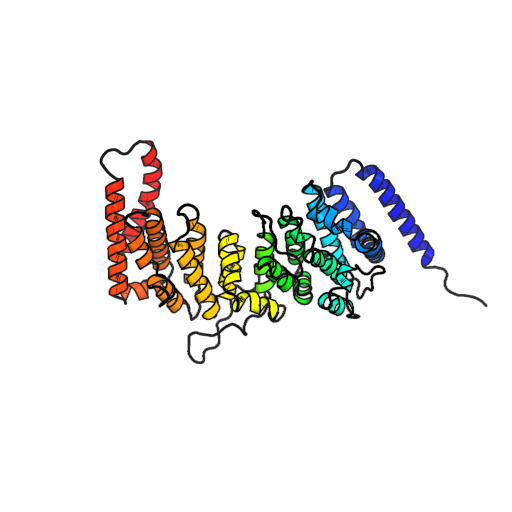383 ? -26.721 2.685 25.354 1.00 94.44 383 THR A O 1
ATOM 3027 N N . SER A 1 384 ? -24.540 2.753 24.880 1.00 95.06 384 SER A N 1
ATOM 3028 C CA . SER A 1 384 ? -24.261 1.424 25.424 1.00 95.06 384 SER A CA 1
ATOM 3029 C C . SER A 1 384 ? -23.804 1.475 26.884 1.00 95.06 384 SER A C 1
ATOM 3031 O O . SER A 1 384 ? -22.639 1.730 27.185 1.00 95.06 384 SER A O 1
ATOM 3033 N N . GLY A 1 385 ? -24.699 1.119 27.813 1.00 93.69 385 GLY A N 1
ATOM 3034 C CA . GLY A 1 385 ? -24.370 1.049 29.245 1.00 93.69 385 GLY A CA 1
ATOM 3035 C C . GLY A 1 385 ? -23.239 0.065 29.586 1.00 93.69 385 GLY A C 1
ATOM 3036 O O . GLY A 1 385 ? -22.530 0.245 30.572 1.00 93.69 385 GLY A O 1
ATOM 3037 N N . GLU A 1 386 ? -23.024 -0.967 28.767 1.00 95.31 386 GLU A N 1
ATOM 3038 C CA . GLU A 1 386 ? -21.879 -1.873 28.905 1.00 95.31 386 GLU A CA 1
ATOM 3039 C C . GLU A 1 386 ? -20.557 -1.184 28.545 1.00 95.31 386 GLU A C 1
ATOM 3041 O O . GLU A 1 386 ? -19.626 -1.209 29.351 1.00 95.31 386 GLU A O 1
ATOM 3046 N N . LEU A 1 387 ? -20.483 -0.537 27.374 1.00 93.81 387 LEU A N 1
ATOM 3047 C CA . LEU A 1 387 ? -19.278 0.180 26.946 1.00 93.81 387 LEU A CA 1
ATOM 3048 C C . LEU A 1 387 ? -18.958 1.321 27.908 1.00 93.81 387 LEU A C 1
ATOM 3050 O O . LEU A 1 387 ? -17.805 1.480 28.292 1.00 93.81 387 LEU A O 1
ATOM 3054 N N . LYS A 1 388 ? -19.980 2.044 28.382 1.00 93.81 388 LYS A N 1
ATOM 3055 C CA . LYS A 1 388 ? -19.823 3.099 29.388 1.00 93.81 388 LYS A CA 1
ATOM 3056 C C . LYS A 1 388 ? -19.198 2.576 30.685 1.00 93.81 388 LYS A C 1
ATOM 3058 O O . LYS A 1 388 ? -18.305 3.218 31.230 1.00 93.81 388 LYS A O 1
ATOM 3063 N N . ARG A 1 389 ? -19.608 1.390 31.159 1.00 96.56 389 ARG A N 1
ATOM 3064 C CA . ARG A 1 389 ? -18.992 0.737 32.331 1.00 96.56 389 ARG A CA 1
ATOM 3065 C C . ARG A 1 389 ? -17.548 0.307 32.068 1.00 96.56 389 ARG A C 1
ATOM 3067 O O . ARG A 1 389 ? -16.696 0.549 32.917 1.00 96.56 389 ARG A O 1
ATOM 3074 N N . LYS A 1 390 ? -17.261 -0.318 30.916 1.00 96.38 390 LYS A N 1
ATOM 3075 C CA . LYS A 1 390 ? -15.889 -0.724 30.546 1.00 96.38 390 LYS A CA 1
ATOM 3076 C C . LYS A 1 390 ? -14.963 0.496 30.415 1.00 96.38 390 LYS A C 1
ATOM 3078 O O . LYS A 1 390 ? -13.826 0.447 30.875 1.00 96.38 390 LYS A O 1
ATOM 3083 N N . TRP A 1 391 ? -15.466 1.594 29.852 1.00 96.56 391 TRP A N 1
ATOM 3084 C CA . TRP A 1 391 ? -14.766 2.874 29.759 1.00 96.56 391 TRP A CA 1
ATOM 3085 C C . TRP A 1 391 ? -14.479 3.490 31.126 1.00 96.56 391 TRP A C 1
ATOM 3087 O O . TRP A 1 391 ? -13.322 3.783 31.409 1.00 96.56 391 TRP A O 1
ATOM 3097 N N . ALA A 1 392 ? -15.487 3.608 31.996 1.00 94.31 392 ALA A N 1
ATOM 3098 C CA . ALA A 1 392 ? -15.301 4.122 33.353 1.00 94.31 392 ALA A CA 1
ATOM 3099 C C . ALA A 1 392 ? -14.228 3.325 34.113 1.00 94.31 392 ALA A C 1
ATOM 3101 O O . ALA A 1 392 ? -13.277 3.906 34.621 1.00 94.31 392 ALA A O 1
ATOM 3102 N N . ALA A 1 393 ? -14.289 1.990 34.063 1.00 95.25 393 ALA A N 1
ATOM 3103 C CA . ALA A 1 393 ? -13.287 1.133 34.695 1.00 95.25 393 ALA A CA 1
ATOM 3104 C C . ALA A 1 393 ? -11.863 1.334 34.134 1.00 95.25 393 ALA A C 1
ATOM 3106 O O . ALA A 1 393 ? -10.885 1.216 34.873 1.00 95.25 393 ALA A O 1
ATOM 3107 N N . ALA A 1 394 ? -11.726 1.619 32.834 1.00 94.69 394 ALA A N 1
ATOM 3108 C CA . ALA A 1 394 ? -10.434 1.917 32.218 1.00 94.69 394 ALA A CA 1
ATOM 3109 C C . ALA A 1 394 ? -9.889 3.292 32.648 1.00 94.69 394 ALA A C 1
ATOM 3111 O O . ALA A 1 394 ? -8.683 3.427 32.866 1.00 94.69 394 ALA A O 1
ATOM 3112 N N . VAL A 1 395 ? -10.764 4.292 32.790 1.00 93.00 395 VAL A N 1
ATOM 3113 C CA . VAL A 1 395 ? -10.415 5.636 33.276 1.00 93.00 395 VAL A CA 1
ATOM 3114 C C . VAL A 1 395 ? -10.024 5.602 34.753 1.00 93.00 395 VAL A C 1
ATOM 3116 O O . VAL A 1 395 ? -8.982 6.152 35.107 1.00 93.00 395 VAL A O 1
ATOM 3119 N N . ASP A 1 396 ? -10.795 4.909 35.593 1.00 92.81 396 ASP A N 1
ATOM 3120 C CA . ASP A 1 396 ? -10.508 4.737 37.022 1.00 92.81 396 ASP A CA 1
ATOM 3121 C C . ASP A 1 396 ? -9.142 4.075 37.223 1.00 92.81 396 ASP A C 1
ATOM 3123 O O . ASP A 1 396 ? -8.282 4.611 37.920 1.00 92.81 396 ASP A O 1
ATOM 3127 N N . TRP A 1 397 ? -8.879 2.979 36.500 1.00 94.31 397 TRP A N 1
ATOM 3128 C CA . TRP A 1 397 ? -7.568 2.329 36.516 1.00 94.31 397 TRP A CA 1
ATOM 3129 C C . TRP A 1 397 ? -6.429 3.283 36.117 1.00 94.31 397 TRP A C 1
ATOM 3131 O O . TRP A 1 397 ? -5.368 3.278 36.743 1.00 94.31 397 TRP A O 1
ATOM 3141 N N . LEU A 1 398 ? -6.618 4.098 35.072 1.00 90.38 398 LEU A N 1
ATOM 3142 C CA . LEU A 1 398 ? -5.590 5.043 34.639 1.00 90.38 398 LEU A CA 1
ATOM 3143 C C . LEU A 1 398 ? -5.333 6.123 35.700 1.00 90.38 398 LEU A C 1
ATOM 3145 O O . LEU A 1 398 ? -4.181 6.514 35.896 1.00 90.38 398 LEU A O 1
ATOM 3149 N N . ASN A 1 399 ? -6.378 6.600 36.379 1.00 88.00 399 ASN A N 1
ATOM 3150 C CA . ASN A 1 399 ? -6.249 7.566 37.467 1.00 88.00 399 ASN A CA 1
ATOM 3151 C C . ASN A 1 399 ? -5.438 6.986 38.631 1.00 88.00 399 ASN A C 1
ATOM 3153 O O . ASN A 1 399 ? -4.438 7.599 39.016 1.00 88.00 399 ASN A O 1
ATOM 3157 N N . ASP A 1 400 ? -5.787 5.784 39.097 1.00 89.88 400 ASP A N 1
ATOM 3158 C CA . ASP A 1 400 ? -5.060 5.077 40.159 1.00 89.88 400 ASP A CA 1
ATOM 3159 C C . ASP A 1 400 ? -3.575 4.906 39.802 1.00 89.88 400 ASP A C 1
ATOM 3161 O O . ASP A 1 400 ? -2.672 5.175 40.601 1.00 89.88 400 ASP A O 1
ATOM 3165 N N . GLU A 1 401 ? -3.292 4.512 38.558 1.00 85.44 401 GLU A N 1
ATOM 3166 C CA . GLU A 1 401 ? -1.927 4.293 38.087 1.00 85.44 401 GLU A CA 1
ATOM 3167 C C . GLU A 1 401 ? -1.121 5.601 38.010 1.00 85.44 401 GLU A C 1
ATOM 3169 O O . GLU A 1 401 ? 0.065 5.642 38.355 1.00 85.44 401 GLU A O 1
ATOM 3174 N N . LEU A 1 402 ? -1.753 6.701 37.588 1.00 82.19 402 LEU A N 1
ATOM 3175 C CA . LEU A 1 402 ? -1.125 8.022 37.558 1.00 82.19 402 LEU A CA 1
ATOM 3176 C C . LEU A 1 402 ? -0.830 8.552 38.963 1.00 82.19 402 LEU A C 1
ATOM 3178 O O . LEU A 1 402 ? 0.190 9.220 39.143 1.00 82.19 402 LEU A O 1
ATOM 3182 N N . GLU A 1 403 ? -1.687 8.277 39.942 1.00 84.75 403 GLU A N 1
ATOM 3183 C CA . GLU A 1 403 ? -1.472 8.647 41.343 1.00 84.75 403 GLU A CA 1
ATOM 3184 C C . GLU A 1 403 ? -0.355 7.824 41.984 1.00 84.75 403 GLU A C 1
ATOM 3186 O O . GLU A 1 403 ? 0.541 8.392 42.613 1.00 84.75 403 GLU A O 1
ATOM 3191 N N . ARG A 1 404 ? -0.313 6.514 41.717 1.00 80.44 404 ARG A N 1
ATOM 3192 C CA . ARG A 1 404 ? 0.764 5.617 42.163 1.00 80.44 404 ARG A CA 1
ATOM 3193 C C . ARG A 1 404 ? 2.145 6.090 41.700 1.00 80.44 404 ARG A C 1
ATOM 3195 O O . ARG A 1 404 ? 3.111 6.045 42.458 1.00 80.44 404 ARG A O 1
ATOM 3202 N N . VAL A 1 405 ? 2.246 6.578 40.462 1.00 69.38 405 VAL A N 1
ATOM 3203 C CA . VAL A 1 405 ? 3.497 7.111 39.889 1.00 69.38 405 VAL A CA 1
ATOM 3204 C C . VAL A 1 405 ? 3.871 8.489 40.468 1.00 69.38 405 VAL A C 1
ATOM 3206 O O . VAL A 1 405 ? 5.035 8.882 40.403 1.00 69.38 405 VAL A O 1
ATOM 3209 N N . ARG A 1 406 ? 2.922 9.227 41.059 1.00 61.59 406 ARG A N 1
ATOM 3210 C CA . ARG A 1 406 ? 3.112 10.571 41.645 1.00 61.59 406 ARG A CA 1
ATOM 3211 C C . ARG A 1 406 ? 3.539 10.574 43.123 1.00 61.59 406 ARG A C 1
ATOM 3213 O O . ARG A 1 406 ? 3.522 11.641 43.729 1.00 61.59 406 ARG A O 1
ATOM 3220 N N . GLY A 1 407 ? 3.916 9.429 43.701 1.00 54.22 407 GLY A N 1
ATOM 3221 C CA . GLY A 1 407 ? 4.336 9.305 45.107 1.00 54.22 407 GLY A CA 1
ATOM 3222 C C . GLY A 1 407 ? 5.443 10.288 45.567 1.00 54.22 407 GLY A C 1
ATOM 3223 O O . GLY A 1 407 ? 6.060 10.960 44.742 1.00 54.22 407 GLY A O 1
ATOM 3224 N N . PRO A 1 408 ? 5.740 10.373 46.883 1.00 49.94 408 PRO A N 1
ATOM 3225 C CA . PRO A 1 408 ? 6.246 11.585 47.560 1.00 49.94 408 PRO A CA 1
ATOM 3226 C C . PRO A 1 408 ? 7.644 12.104 47.176 1.00 49.94 408 PRO A C 1
ATOM 3228 O O . PRO A 1 408 ? 8.081 13.109 47.727 1.00 49.94 408 PRO A O 1
ATOM 3231 N N . PHE A 1 409 ? 8.363 11.456 46.260 1.00 46.91 409 PHE A N 1
ATOM 3232 C CA . PHE A 1 409 ? 9.714 11.853 45.861 1.00 46.91 409 PHE A CA 1
ATOM 3233 C C . PHE A 1 409 ? 9.854 11.880 44.333 1.00 46.91 409 PHE A C 1
ATOM 3235 O O . PHE A 1 409 ? 10.243 10.878 43.731 1.00 46.91 409 PHE A O 1
ATOM 3242 N N . PRO A 1 410 ? 9.576 13.016 43.669 1.00 46.78 410 PRO A N 1
ATOM 3243 C CA . PRO A 1 410 ? 9.912 13.169 42.264 1.00 46.78 410 PRO A CA 1
ATOM 3244 C C . PRO A 1 410 ? 11.409 13.483 42.135 1.00 46.78 410 PRO A C 1
ATOM 3246 O O . PRO A 1 410 ? 11.884 14.508 42.625 1.00 46.78 410 PRO A O 1
ATOM 3249 N N . SER A 1 411 ? 12.169 12.618 41.456 1.00 44.03 411 SER A N 1
ATOM 3250 C CA . SER A 1 411 ? 13.534 12.962 41.046 1.00 44.03 411 SER A CA 1
ATOM 3251 C C . SER A 1 411 ? 13.494 14.152 40.066 1.00 44.03 411 SER A C 1
ATOM 3253 O O . SER A 1 411 ? 12.582 14.229 39.237 1.00 44.03 411 SER A O 1
ATOM 3255 N N . PRO A 1 412 ? 14.474 15.075 40.082 1.00 40.91 412 PRO A N 1
ATOM 3256 C CA . PRO A 1 412 ? 14.451 16.280 39.238 1.00 40.91 412 PRO A CA 1
ATOM 3257 C C . PRO A 1 412 ? 14.386 15.994 37.726 1.00 40.91 412 PRO A C 1
ATOM 3259 O O . PRO A 1 412 ? 13.899 16.814 36.952 1.00 40.91 412 PRO A O 1
ATOM 3262 N N . SER A 1 413 ? 14.813 14.803 37.298 1.00 43.69 413 SER A N 1
ATOM 3263 C CA . SER A 1 413 ? 14.730 14.323 35.913 1.00 43.69 413 SER A CA 1
ATOM 3264 C C . SER A 1 413 ? 13.314 13.929 35.461 1.00 43.69 413 SER A C 1
ATOM 3266 O O . SER A 1 413 ? 13.031 13.936 34.265 1.00 43.69 413 SER A O 1
ATOM 3268 N N . LEU A 1 414 ? 12.402 13.620 36.391 1.00 41.84 414 LEU A N 1
ATOM 3269 C CA . LEU A 1 414 ? 11.001 13.275 36.107 1.00 41.84 414 LEU A CA 1
ATOM 3270 C C . LEU A 1 414 ? 10.120 14.516 35.892 1.00 41.84 414 LEU A C 1
ATOM 3272 O O . LEU A 1 414 ? 9.070 14.425 35.250 1.00 41.84 414 LEU A O 1
ATOM 3276 N N . PHE A 1 415 ? 10.550 15.685 36.376 1.00 36.50 415 PHE A N 1
ATOM 3277 C CA . PHE A 1 415 ? 9.750 16.911 36.363 1.00 36.50 415 PHE A CA 1
ATOM 3278 C C . PHE A 1 415 ? 9.525 17.460 34.942 1.00 36.50 415 PHE A C 1
ATOM 3280 O O . PHE A 1 415 ? 8.416 17.879 34.614 1.00 36.50 415 PHE A O 1
ATOM 3287 N N . SER A 1 416 ? 10.515 17.361 34.046 1.00 35.19 416 SER A N 1
ATOM 3288 C CA . SER A 1 416 ? 10.366 17.794 32.643 1.00 35.19 416 SER A CA 1
ATOM 3289 C C . SER A 1 416 ? 9.424 16.887 31.831 1.00 35.19 416 SER A C 1
ATOM 3291 O O . SER A 1 416 ? 8.690 17.363 30.963 1.00 35.19 416 SER A O 1
ATOM 3293 N N . HIS A 1 417 ? 9.370 15.590 32.156 1.00 41.31 417 HIS A N 1
ATOM 3294 C CA . HIS A 1 417 ? 8.435 14.630 31.558 1.00 41.31 417 HIS A CA 1
ATOM 3295 C C . HIS A 1 417 ? 7.006 14.752 32.115 1.00 41.31 417 HIS A C 1
ATOM 3297 O O . HIS A 1 417 ? 6.040 14.490 31.393 1.00 41.31 417 HIS A O 1
ATOM 3303 N N . LEU A 1 418 ? 6.851 15.178 33.372 1.00 36.91 418 LEU A N 1
ATOM 3304 C CA . LEU A 1 418 ? 5.556 15.391 34.030 1.00 36.91 418 LEU A CA 1
ATOM 3305 C C . LEU A 1 418 ? 4.814 16.634 33.511 1.00 36.91 418 LEU A C 1
ATOM 3307 O O . LEU A 1 418 ? 3.589 16.596 33.396 1.00 36.91 418 LEU A O 1
ATOM 3311 N N . VAL A 1 419 ? 5.525 17.696 33.111 1.00 36.31 419 VAL A N 1
ATOM 3312 C CA . VAL A 1 419 ? 4.910 18.918 32.548 1.00 36.31 419 VAL A CA 1
ATOM 3313 C C . VAL A 1 419 ? 4.214 18.648 31.203 1.00 36.31 419 VAL A C 1
ATOM 3315 O O . VAL A 1 419 ? 3.136 19.182 30.964 1.00 36.31 419 VAL A O 1
ATOM 3318 N N . LYS A 1 420 ? 4.720 17.718 30.376 1.00 41.00 420 LYS A N 1
ATOM 3319 C CA . LYS A 1 420 ? 4.027 17.260 29.148 1.00 41.00 420 LYS A CA 1
ATOM 3320 C C . LYS A 1 420 ? 2.804 16.367 29.411 1.00 41.00 420 LYS A C 1
ATOM 3322 O O . LYS A 1 420 ? 1.966 16.210 28.532 1.00 41.00 420 LYS A O 1
ATOM 3327 N N . ARG A 1 421 ? 2.691 15.759 30.600 1.00 43.34 421 ARG A N 1
ATOM 3328 C CA . ARG A 1 421 ? 1.516 14.963 31.010 1.00 43.34 421 ARG A CA 1
ATOM 3329 C C . ARG A 1 421 ? 0.407 15.822 31.629 1.00 43.34 421 ARG A C 1
ATOM 3331 O O . ARG A 1 421 ? -0.735 15.371 31.665 1.00 43.34 421 ARG A O 1
ATOM 3338 N N . LYS A 1 422 ? 0.719 17.040 32.090 1.00 42.94 422 LYS A N 1
ATOM 3339 C CA . LYS A 1 422 ? -0.259 17.994 32.642 1.00 42.94 422 LYS A CA 1
ATOM 3340 C C . LYS A 1 422 ? -1.257 18.477 31.588 1.00 42.94 422 LYS A C 1
ATOM 3342 O O . LYS A 1 422 ? -2.451 18.386 31.835 1.00 42.94 422 LYS A O 1
ATOM 3347 N N . THR A 1 423 ? -0.787 18.827 30.390 1.00 43.44 423 THR A N 1
ATOM 3348 C CA . THR A 1 423 ? -1.651 19.180 29.248 1.00 43.44 423 THR A CA 1
ATOM 3349 C C . THR A 1 423 ? -2.592 18.042 28.851 1.00 43.44 423 THR A C 1
ATOM 3351 O O . THR A 1 423 ? -3.735 18.292 28.499 1.00 43.44 423 THR A O 1
ATOM 3354 N N . CYS A 1 424 ? -2.155 16.786 28.982 1.00 45.75 424 CYS A N 1
ATOM 3355 C CA . CYS A 1 424 ? -2.982 15.618 28.680 1.00 45.75 424 CYS A CA 1
ATOM 3356 C C . CYS A 1 424 ? -4.048 15.361 29.761 1.00 45.75 424 CYS A C 1
ATOM 3358 O O . CYS A 1 424 ? -5.176 15.057 29.411 1.00 45.75 424 CYS A O 1
ATOM 3360 N N . LYS A 1 425 ? -3.741 15.541 31.059 1.00 47.38 425 LYS A N 1
ATOM 3361 C CA . LYS A 1 425 ? -4.751 15.445 32.135 1.00 47.38 425 LYS A CA 1
ATOM 3362 C C . LYS A 1 425 ? -5.753 16.602 32.078 1.00 47.38 425 LYS A C 1
ATOM 3364 O O . LYS A 1 425 ? -6.928 16.374 32.311 1.00 47.38 425 LYS A O 1
ATOM 3369 N N . GLU A 1 426 ? -5.304 17.821 31.793 1.00 42.22 426 GLU A N 1
ATOM 3370 C CA . GLU A 1 426 ? -6.177 19.001 31.744 1.00 42.22 426 GLU A CA 1
ATOM 3371 C C . GLU A 1 426 ? -7.067 19.012 30.494 1.00 42.22 426 GLU A C 1
ATOM 3373 O O . GLU A 1 426 ? -8.238 19.329 30.639 1.00 42.22 426 GLU A O 1
ATOM 3378 N N . CYS A 1 427 ? -6.592 18.564 29.320 1.00 43.28 427 CYS A N 1
ATOM 3379 C CA . CYS A 1 427 ? -7.469 18.364 28.152 1.00 43.28 427 CYS A CA 1
ATOM 3380 C C . CYS A 1 427 ? -8.454 17.207 28.382 1.00 43.28 427 CYS A C 1
ATOM 3382 O O . CYS A 1 427 ? -9.655 17.392 28.237 1.00 43.28 427 CYS A O 1
ATOM 3384 N N . LEU A 1 428 ? -7.967 16.056 28.869 1.00 45.94 428 LEU A N 1
ATOM 3385 C CA . LEU A 1 428 ? -8.807 14.883 29.133 1.00 45.94 428 LEU A CA 1
ATOM 3386 C C . LEU A 1 428 ? -9.890 15.167 30.189 1.00 45.94 428 LEU A C 1
ATOM 3388 O O . LEU A 1 428 ? -11.026 14.739 30.041 1.00 45.94 428 LEU A O 1
ATOM 3392 N N . MET A 1 429 ? -9.556 15.905 31.254 1.00 41.41 429 MET A N 1
ATOM 3393 C CA . MET A 1 429 ? -10.513 16.288 32.301 1.00 41.41 429 MET A CA 1
ATOM 3394 C C . MET A 1 429 ? -11.408 17.464 31.890 1.00 41.41 429 MET A C 1
ATOM 3396 O O . MET A 1 429 ? -12.512 17.574 32.417 1.00 41.41 429 MET A O 1
ATOM 3400 N N . ALA A 1 430 ? -10.964 18.351 30.993 1.00 38.38 430 ALA A N 1
ATOM 3401 C CA . ALA A 1 430 ? -11.809 19.416 30.454 1.00 38.38 430 ALA A CA 1
ATOM 3402 C C . ALA A 1 430 ? -12.882 18.852 29.509 1.00 38.38 430 ALA A C 1
ATOM 3404 O O . ALA A 1 430 ? -14.027 19.278 29.592 1.00 38.38 430 ALA A O 1
ATOM 3405 N N . GLU A 1 431 ? -12.549 17.845 28.698 1.00 41.59 431 GLU A N 1
ATOM 3406 C CA . GLU A 1 431 ? -13.503 17.138 27.830 1.00 41.59 431 GLU A CA 1
ATOM 3407 C C . GLU A 1 431 ? -14.435 16.207 28.623 1.00 41.59 431 GLU A C 1
ATOM 3409 O O . GLU A 1 431 ? -15.639 16.194 28.378 1.00 41.59 431 GLU A O 1
ATOM 3414 N N . LEU A 1 432 ? -13.926 15.503 29.647 1.00 39.56 432 LEU A N 1
ATOM 3415 C CA . LEU A 1 432 ? -14.739 14.654 30.536 1.00 39.56 432 LEU A CA 1
ATOM 3416 C C . LEU A 1 432 ? -15.735 15.437 31.408 1.00 39.56 432 LEU A C 1
ATOM 3418 O O . LEU A 1 432 ? -16.745 14.870 31.810 1.00 39.56 432 LEU A O 1
ATOM 3422 N N . ASN A 1 433 ? -15.454 16.706 31.726 1.00 34.19 433 ASN A N 1
ATOM 3423 C CA . ASN A 1 433 ? -16.356 17.564 32.507 1.00 34.19 433 ASN A CA 1
ATOM 3424 C C . ASN A 1 433 ? -17.256 18.456 31.634 1.00 34.19 433 ASN A C 1
ATOM 3426 O O . ASN A 1 433 ? -18.150 19.112 32.168 1.00 34.19 433 ASN A O 1
ATOM 3430 N N . ALA A 1 434 ? -17.016 18.510 30.321 1.00 34.53 434 ALA A N 1
ATOM 3431 C CA . ALA A 1 434 ? -17.835 19.254 29.364 1.00 34.53 434 ALA A CA 1
ATOM 3432 C C . ALA A 1 434 ? -18.890 18.381 28.648 1.00 34.53 434 ALA A C 1
ATOM 3434 O O . ALA A 1 434 ? -19.670 18.929 27.868 1.00 34.53 434 ALA A O 1
ATOM 3435 N N . CYS A 1 435 ? -18.935 17.068 28.922 1.00 34.62 435 CYS A N 1
ATOM 3436 C CA . CYS A 1 435 ? -19.906 16.106 28.377 1.00 34.62 435 CYS A CA 1
ATOM 3437 C C . CYS A 1 435 ? -20.857 15.541 29.439 1.00 34.62 435 CYS A C 1
ATOM 3439 O O . CYS A 1 435 ? -20.362 14.998 30.454 1.00 34.62 435 CYS A O 1
#

Organism: Haemaphysalis longicornis (NCBI:txid44386)

InterPro domains:
  IPR021905 Ubiquitin C-terminal hydrolase-like, DUF3517 [PF12030] (65-384)

Radius of gyration: 27.93 Å; chains: 1; bounding box: 68×39×113 Å